Protein AF-A0A1V9G3R1-F1 (afdb_monomer_lite)

Foldseek 3Di:
DVVVVVVVVVVVVVVVVVVCVVVVVVVVVVVVVVVVVVVVVVVVVVPDDDPPPPPDDDDPPPPPDDDDDDPDPPVVVVPCPDVVCVVVVVVVVVVVVVLVVVLVVLVVVLVVLVVVLVVLVCCLVVVVVVLVVVLVVLVVLLVVLVVVLVVLVVVLVVVVVVCCVPPNDDDDDPVSVVSVVVSVVSVVVSVVSVVVSVVSVVVSVVSVVVSVVSVVVSVVSVVVSVVSVVVVVVVVVVVVVVVVVVVVVVVVVVVVVVVVVVVVVVVVVVVVVVVVVVVVVVVPDDDYDDDDVQVVVVVVVVVVVVVVVVVVVVVVVVVVVVVVVVVVVVVVVVVVVVVVVVVVVVVVVVVVVVVVVVVVVVVVVVVVVVVVVVVVVVVVVVVVVVVVVVVVVVVVVVVVVVVVVVVVVVVVVVVVVVVVVVVVVVVVVVVVVVVVVVVVVVVVVVVVVVVVVVVVVVVVVVVVVVVVVVVVVVVVVVVVVVDVVVDDDDDDDYDDDDDDDDDDDDDDDDDDDDDDDDDDDDDD

Sequence (524 aa):
MLGFLLVSMYELKQFLQIVLWIAIPGTVIAFMVTTFFHYKRKKKNAEGGEPAYMEGGGFHTVVATEPNGNTQVPDWLASGTNPDNQPLIKKYEQEVRRYRENYATLEQDFRELEGKYSDLLNKAYSTEKQNDDANARIQLEINGYKLKVTQLQQALDTAQANAKLVHGEQEVPEALKQSQLQVQTLQDSVLQLQEKLRMLQEQKEKNAAEVTRLENLVKNMEYSAKSAHSESEELQRYYAKQVDELGVQYKSEKSDLAMQIQQFQKTVQQLKDENAVLQQKIQTSGEARHGNYEQQIKELQLVLSKAEDEKLALKNKITDQQYLQDVLQEKKLQIEFLQNQLEQRIKTFREVEKEAADKTVQVQVTQTQKENFEREMHALREELQQQREEVAAWQQAVERSREEIRQHQESLRSKTGHIENLERNLHEVQQQQAVLQLVLDDKQNMITSLQESLNREQQKTKDLEGKLITNNQLLSKIYGDLSKSLSNPPAAQQQNGTKLNGSGTNGSNGHVVNGNGFNLAERH

Radius of gyration: 70.29 Å; chains: 1; bounding box: 164×77×235 Å

Secondary structure (DSSP, 8-state):
--HHHHHHHHHHHHHHHHHHHHHHHHHHHHHHHHHHHHHHHHHHHHH--------SS-----------S-----HHHH----GGGHHHHHHHHHHHHHHHHHHHHHHHHHHHHHHHHHHHHHHHHHHHHHHHHHHHHHHHHHHHHHHHHHHHHHHHHHHHHHHHHHH-TT---HHHHHHHHHHHHHHHHHHHHHHHHHHHHHHHHHHHHHHHHHHHHHHHHHHHHHHHHHHHHHHHHHHHHHHHHHHHHHHHHHHHHHHHHHHHHHHHHHHHHHHHHHHHHHTTS------SSHHHHHHHHHHHHHHHHHHHHHHHHHHHHHHHHHHHHHHHHHHHHHHHHHHHHHHHHHHHHHHHHHHHHHHHHHHHHHHHHHHHHHHHHHHHHHHHHHHHHHHHHHHHHHHHHHHHHHHHHHHHHHHHHHHHHHHHHHHHHHHHHHHHHHHHHHHHHHHHHHHHHHHHHHHHHHHHHHHHHHHHHHHHHHHHHH--------------------------------------

pLDDT: mean 78.85, std 20.09, range [27.69, 98.06]

Organism: NCBI:txid1703345

Structure (mmCIF, N/CA/C/O backbone):
data_AF-A0A1V9G3R1-F1
#
_entry.id   AF-A0A1V9G3R1-F1
#
loop_
_atom_site.group_PDB
_atom_site.id
_atom_site.type_symbol
_atom_site.label_atom_id
_atom_site.label_alt_id
_atom_site.label_comp_id
_atom_site.label_asym_id
_atom_site.label_entity_id
_atom_site.label_seq_id
_atom_site.pdbx_PDB_ins_code
_atom_site.Cartn_x
_atom_site.Cartn_y
_atom_site.Cartn_z
_atom_site.occupancy
_atom_site.B_iso_or_equiv
_atom_site.auth_seq_id
_atom_site.auth_comp_id
_atom_site.auth_asym_id
_atom_site.auth_atom_id
_atom_site.pdbx_PDB_model_num
ATOM 1 N N . MET A 1 1 ? -60.966 38.726 -5.910 1.00 47.88 1 MET A N 1
ATOM 2 C CA . MET A 1 1 ? -60.222 37.803 -5.022 1.00 47.88 1 MET A CA 1
ATOM 3 C C . MET A 1 1 ? -58.700 37.770 -5.254 1.00 47.88 1 MET A C 1
ATOM 5 O O . MET A 1 1 ? -58.034 36.979 -4.610 1.00 47.88 1 MET A O 1
ATOM 9 N N . LEU A 1 2 ? -58.109 38.654 -6.076 1.00 47.91 2 LEU A N 1
ATOM 10 C CA . LEU A 1 2 ? -56.641 38.762 -6.229 1.00 47.91 2 LEU A CA 1
ATOM 11 C C . LEU A 1 2 ? -55.987 39.819 -5.311 1.00 47.91 2 LEU A C 1
ATOM 13 O O . LEU A 1 2 ? -54.781 39.787 -5.105 1.00 47.91 2 LEU A O 1
ATOM 17 N N . GLY A 1 3 ? -56.771 40.724 -4.710 1.00 51.00 3 GLY A N 1
ATOM 18 C CA . GLY A 1 3 ? -56.252 41.779 -3.825 1.00 51.00 3 GLY A CA 1
ATOM 19 C C . GLY A 1 3 ? -55.783 41.295 -2.446 1.00 51.00 3 GLY A C 1
ATOM 20 O O . GLY A 1 3 ? -54.877 41.889 -1.877 1.00 51.00 3 GLY A O 1
ATOM 21 N N . PHE A 1 4 ? -56.331 40.186 -1.934 1.00 53.09 4 PHE A N 1
ATOM 22 C CA . PHE A 1 4 ? -55.937 39.637 -0.626 1.00 53.09 4 PHE A CA 1
ATOM 23 C C . PHE A 1 4 ? -54.581 38.906 -0.652 1.00 53.09 4 PHE A C 1
ATOM 25 O O . PHE A 1 4 ? -53.910 38.839 0.373 1.00 53.09 4 PHE A O 1
ATOM 32 N N . LEU A 1 5 ? -54.129 38.421 -1.815 1.00 54.88 5 LEU A N 1
ATOM 33 C CA . LEU A 1 5 ? -52.814 37.774 -1.951 1.00 54.88 5 LEU A CA 1
ATOM 34 C C . LEU A 1 5 ? -51.658 38.784 -2.048 1.00 54.88 5 LEU A C 1
ATOM 36 O O . LEU A 1 5 ? -50.551 38.501 -1.598 1.00 54.88 5 LEU A O 1
ATOM 40 N N . LEU A 1 6 ? -51.908 39.981 -2.588 1.00 55.97 6 LEU A N 1
ATOM 41 C CA . LEU A 1 6 ? -50.883 41.023 -2.727 1.00 55.97 6 LEU A CA 1
ATOM 42 C C . LEU A 1 6 ? -50.527 41.691 -1.392 1.00 55.97 6 LEU A C 1
ATOM 44 O O . LEU A 1 6 ? -49.359 42.002 -1.166 1.00 55.97 6 LEU A O 1
ATOM 48 N N . VAL A 1 7 ? -51.499 41.850 -0.487 1.00 57.12 7 VAL A N 1
ATOM 49 C CA . VAL A 1 7 ? -51.252 42.386 0.864 1.00 57.12 7 VAL A CA 1
ATOM 50 C C . VAL A 1 7 ? -50.423 41.400 1.700 1.00 57.12 7 VAL A C 1
ATOM 52 O O . VAL A 1 7 ? -49.467 41.807 2.355 1.00 57.12 7 VAL A O 1
ATOM 55 N N . SER A 1 8 ? -50.677 40.093 1.562 1.00 71.44 8 SER A N 1
ATOM 56 C CA . SER A 1 8 ? -49.909 39.041 2.246 1.00 71.44 8 SER A CA 1
ATOM 57 C C . SER A 1 8 ? -48.430 38.998 1.831 1.00 71.44 8 SER A C 1
ATOM 59 O O . SER A 1 8 ? -47.562 38.817 2.682 1.00 71.44 8 SER A O 1
ATOM 61 N N . MET A 1 9 ? -48.109 39.214 0.551 1.00 76.06 9 MET A N 1
ATOM 62 C CA . MET A 1 9 ? -46.714 39.201 0.083 1.00 76.06 9 MET A CA 1
ATOM 63 C C . MET A 1 9 ? -45.897 40.396 0.595 1.00 76.06 9 MET A C 1
ATOM 65 O O . MET A 1 9 ? -44.698 40.262 0.852 1.00 76.06 9 MET A O 1
ATOM 69 N N . TYR A 1 10 ? -46.529 41.562 0.758 1.00 84.00 10 TYR A N 1
ATOM 70 C CA . TYR A 1 10 ? -45.858 42.742 1.302 1.00 84.00 10 TYR A CA 1
ATOM 71 C C . TYR A 1 10 ? -45.561 42.580 2.799 1.00 84.00 10 TYR A C 1
ATOM 73 O O . TYR A 1 10 ? -44.436 42.837 3.234 1.00 84.00 10 TYR A O 1
ATOM 81 N N . GLU A 1 11 ? -46.526 42.071 3.568 1.00 85.81 11 GLU A N 1
ATOM 82 C CA . GLU A 1 11 ? -46.345 41.767 4.993 1.00 85.81 11 GLU A CA 1
ATOM 83 C C . GLU A 1 11 ? -45.316 40.649 5.216 1.00 85.81 11 GLU A C 1
ATOM 85 O O . GLU A 1 11 ? -44.459 40.767 6.092 1.00 85.81 11 GLU A O 1
ATOM 90 N N . LEU A 1 12 ? -45.307 39.616 4.365 1.00 86.12 12 LEU A N 1
ATOM 91 C CA . LEU A 1 12 ? -44.300 38.553 4.403 1.00 86.12 12 LEU A CA 1
ATOM 92 C C . LEU A 1 12 ? -42.888 39.104 4.161 1.00 86.12 12 LEU A C 1
ATOM 94 O O . LEU A 1 12 ? -41.944 38.718 4.851 1.00 86.12 12 LEU A O 1
ATOM 98 N N . LYS A 1 13 ? -42.729 40.033 3.209 1.00 90.12 13 LYS A N 1
ATOM 99 C CA . LYS A 1 13 ? -41.434 40.665 2.927 1.00 90.12 13 LYS A CA 1
ATOM 100 C C . LYS A 1 13 ? -40.952 41.513 4.106 1.00 90.12 13 LYS A C 1
ATOM 102 O O . LYS A 1 13 ? -39.772 41.443 4.445 1.00 90.12 13 LYS A O 1
ATOM 107 N N . GLN A 1 14 ? -41.842 42.276 4.745 1.00 89.31 14 GLN A N 1
ATOM 108 C CA . GLN A 1 14 ? -41.493 43.043 5.945 1.00 89.31 14 GLN A CA 1
ATOM 109 C C . GLN A 1 14 ? -41.129 42.133 7.121 1.00 89.31 14 GLN A C 1
ATOM 111 O O . GLN A 1 14 ? -40.126 42.375 7.789 1.00 89.31 14 GLN A O 1
ATOM 116 N N . PHE A 1 15 ? -41.878 41.050 7.333 1.00 89.75 15 PHE A N 1
ATOM 117 C CA . PHE A 1 15 ? -41.562 40.055 8.354 1.00 89.75 15 PHE A CA 1
ATOM 118 C C . PHE A 1 15 ? -40.189 39.419 8.113 1.00 89.75 15 PHE A C 1
ATOM 120 O O . PHE A 1 15 ? -39.354 39.396 9.015 1.00 89.75 15 PHE A O 1
ATOM 127 N N . LEU A 1 16 ? -39.910 38.981 6.880 1.00 91.25 16 LEU A N 1
ATOM 128 C CA . LEU A 1 16 ? -38.620 38.394 6.524 1.00 91.25 16 LEU A CA 1
ATOM 129 C C . LEU A 1 16 ? -37.474 39.394 6.720 1.00 91.25 16 LEU A C 1
ATOM 131 O O . LEU A 1 16 ? -36.408 39.020 7.200 1.00 91.25 16 LEU A O 1
ATOM 135 N N . GLN A 1 17 ? -37.697 40.671 6.400 1.00 92.44 17 GLN A N 1
ATOM 136 C CA . GLN A 1 17 ? -36.709 41.727 6.601 1.00 92.44 17 GLN A CA 1
ATOM 137 C C . GLN A 1 17 ? -36.414 41.950 8.091 1.00 92.44 17 GLN A C 1
ATOM 139 O O . GLN A 1 17 ? -35.247 42.042 8.460 1.00 92.44 17 GLN A O 1
ATOM 144 N N . ILE A 1 18 ? -37.433 41.969 8.954 1.00 92.25 18 ILE A N 1
ATOM 145 C CA . ILE A 1 18 ? -37.252 42.101 10.409 1.00 92.25 18 ILE A CA 1
ATOM 146 C C . ILE A 1 18 ? -36.526 40.876 10.980 1.00 92.25 18 ILE A C 1
ATOM 148 O O . ILE A 1 18 ? -35.569 41.026 11.739 1.00 92.25 18 ILE A O 1
ATOM 152 N N . VAL A 1 19 ? -36.924 39.666 10.574 1.00 93.25 19 VAL A N 1
ATOM 153 C CA . VAL A 1 19 ? -36.273 38.421 11.008 1.00 93.25 19 VAL A CA 1
ATOM 154 C C . VAL A 1 19 ? -34.806 38.399 10.582 1.00 93.25 19 VAL A C 1
ATOM 156 O O . VAL A 1 19 ? -33.940 38.085 11.395 1.00 93.25 19 VAL A O 1
ATOM 159 N N . LEU A 1 20 ? -34.503 38.794 9.344 1.00 93.19 20 LEU A N 1
ATOM 160 C CA . LEU A 1 20 ? -33.135 38.846 8.831 1.00 93.19 20 LEU A CA 1
ATOM 161 C C . LEU A 1 20 ? -32.277 39.875 9.590 1.00 93.19 20 LEU A C 1
ATOM 163 O O . LEU A 1 20 ? -31.123 39.594 9.913 1.00 93.19 20 LEU A O 1
ATOM 167 N N . TRP A 1 21 ? -32.848 41.036 9.928 1.00 95.12 21 TRP A N 1
ATOM 168 C CA . TRP A 1 21 ? -32.168 42.081 10.703 1.00 95.12 21 TRP A CA 1
ATOM 169 C C . TRP A 1 21 ? -31.830 41.658 12.136 1.00 95.12 21 TRP A C 1
ATOM 171 O O . TRP A 1 21 ? -30.853 42.156 12.687 1.00 95.12 21 TRP A O 1
ATOM 181 N N . ILE A 1 22 ? -32.591 40.738 12.732 1.00 92.94 22 ILE A N 1
ATOM 182 C CA . ILE A 1 22 ? -32.302 40.187 14.067 1.00 92.94 22 ILE A CA 1
ATOM 183 C C . ILE A 1 22 ? -31.361 38.978 13.968 1.00 92.94 22 ILE A C 1
ATOM 185 O O . ILE A 1 22 ? -30.460 38.816 14.794 1.00 92.94 22 ILE A O 1
ATOM 189 N N . ALA A 1 23 ? -31.531 38.146 12.938 1.00 91.94 23 ALA A N 1
ATOM 190 C CA . ALA A 1 23 ? -30.744 36.934 12.752 1.00 91.94 23 ALA A CA 1
ATOM 191 C C . ALA A 1 23 ? -29.265 37.237 12.477 1.00 91.94 23 ALA A C 1
ATOM 193 O O . ALA A 1 23 ? -28.403 36.615 13.093 1.00 91.94 23 ALA A O 1
ATOM 194 N N . ILE A 1 24 ? -28.959 38.213 11.613 1.00 93.06 24 ILE A N 1
ATOM 195 C CA . ILE A 1 24 ? -27.573 38.521 11.221 1.00 93.06 24 ILE A CA 1
ATOM 196 C C . ILE A 1 24 ? -26.706 38.947 12.428 1.00 93.06 24 ILE A C 1
ATOM 198 O O . ILE A 1 24 ? -25.649 38.343 12.637 1.00 93.06 24 ILE A O 1
ATOM 202 N N . PRO A 1 25 ? -27.116 39.911 13.280 1.00 95.00 25 PRO A N 1
ATOM 203 C CA . PRO A 1 25 ? -26.373 40.238 14.497 1.00 95.00 25 PRO A CA 1
ATOM 204 C C . PRO A 1 25 ? -26.257 39.047 15.452 1.00 95.00 25 PRO A C 1
ATOM 206 O O . PRO A 1 25 ? -25.189 38.820 16.017 1.00 95.00 25 PRO A O 1
ATOM 209 N N . GLY A 1 26 ? -27.323 38.250 15.589 1.00 94.12 26 GLY A N 1
ATOM 210 C CA . GLY A 1 26 ? -27.324 37.049 16.425 1.00 94.12 26 GLY A CA 1
ATOM 211 C C . GLY A 1 26 ? -26.273 36.026 15.991 1.00 94.12 26 GLY A C 1
ATOM 212 O O . GLY A 1 26 ? -25.507 35.539 16.824 1.00 94.12 26 GLY A O 1
ATOM 213 N N . THR A 1 27 ? -26.161 35.753 14.687 1.00 93.12 27 THR A N 1
ATOM 214 C CA . THR A 1 27 ? -25.152 34.822 14.161 1.00 93.12 27 THR A CA 1
ATOM 215 C C . THR A 1 27 ? -23.732 35.356 14.307 1.00 93.12 27 THR A C 1
ATOM 217 O O . THR A 1 27 ? -22.825 34.584 14.612 1.00 93.12 27 THR A O 1
ATOM 220 N N . VAL A 1 28 ? -23.527 36.669 14.148 1.00 95.19 28 VAL A N 1
ATOM 221 C CA . VAL A 1 28 ? -22.206 37.296 14.325 1.00 95.19 28 VAL A CA 1
ATOM 222 C C . VAL A 1 28 ? -21.760 37.224 15.787 1.00 95.19 28 VAL A C 1
ATOM 224 O O . VAL A 1 28 ? -20.619 36.852 16.058 1.00 95.19 28 VAL A O 1
ATOM 227 N N . ILE A 1 29 ? -22.659 37.508 16.736 1.00 95.19 29 ILE A N 1
ATOM 228 C CA . ILE A 1 29 ? -22.366 37.394 18.171 1.00 95.19 29 ILE A CA 1
ATOM 229 C C . ILE A 1 29 ? -22.072 35.937 18.539 1.00 95.19 29 ILE A C 1
ATOM 231 O O . ILE A 1 29 ? -21.083 35.678 19.222 1.00 95.19 29 ILE A O 1
ATOM 235 N N . ALA A 1 30 ? -22.869 34.983 18.047 1.00 93.81 30 ALA A N 1
ATOM 236 C CA . ALA A 1 30 ? -2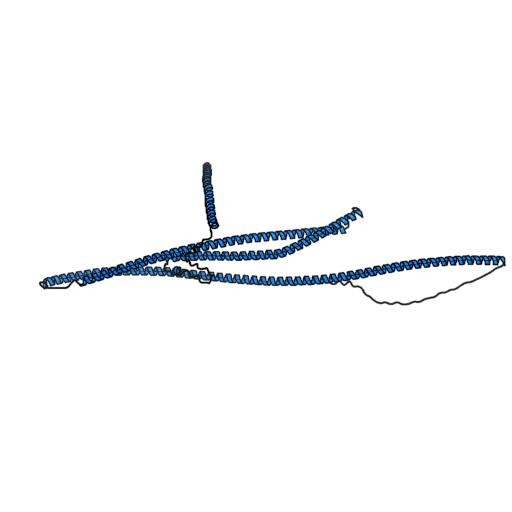2.628 33.561 18.277 1.00 93.81 30 ALA A CA 1
ATOM 237 C C . ALA A 1 30 ? -21.236 33.142 17.780 1.00 93.81 30 ALA A C 1
ATOM 239 O O . ALA A 1 30 ? -20.480 32.549 18.548 1.00 93.81 30 ALA A O 1
ATOM 240 N N . PHE A 1 31 ? -20.860 33.542 16.557 1.00 95.94 31 PHE A N 1
ATOM 241 C CA . PHE A 1 31 ? -19.532 33.279 15.996 1.00 95.94 31 PHE A CA 1
ATOM 242 C C . PHE A 1 31 ? -18.406 33.912 16.819 1.00 95.94 31 PHE A C 1
ATOM 244 O O . PHE A 1 31 ? -17.382 33.264 17.052 1.00 95.94 31 PHE A O 1
ATOM 251 N N . MET A 1 32 ? -18.573 35.155 17.284 1.00 94.25 32 MET A N 1
ATOM 252 C CA . MET A 1 32 ? -17.580 35.808 18.143 1.00 94.25 32 MET A CA 1
ATOM 253 C C . MET A 1 32 ? -17.422 35.084 19.480 1.00 94.25 32 MET A C 1
ATOM 255 O O . MET A 1 32 ? -16.294 34.870 19.919 1.00 94.25 32 MET A O 1
ATOM 259 N N . VAL A 1 33 ? -18.520 34.650 20.106 1.00 94.69 33 VAL A N 1
ATOM 260 C CA . VAL A 1 33 ? -18.486 33.907 21.374 1.00 94.69 33 VAL A CA 1
ATOM 261 C C . VAL A 1 33 ? -17.808 32.549 21.190 1.00 94.69 33 VAL A C 1
ATOM 263 O O . VAL A 1 33 ? -16.902 32.223 21.958 1.00 94.69 33 VAL A O 1
ATOM 266 N N . THR A 1 34 ? -18.159 31.777 20.156 1.00 92.94 34 THR A N 1
ATOM 267 C CA . THR A 1 34 ? -17.499 30.488 19.880 1.00 92.94 34 THR A CA 1
ATOM 268 C C . THR A 1 34 ? -16.021 30.660 19.550 1.00 92.94 34 THR A C 1
ATOM 270 O O . THR A 1 34 ? -15.193 29.912 20.069 1.00 92.94 34 THR A O 1
ATOM 273 N N . THR A 1 35 ? -15.660 31.678 18.763 1.00 92.50 35 THR A N 1
ATOM 274 C CA . THR A 1 35 ? -14.255 31.968 18.428 1.00 92.50 35 THR A CA 1
ATOM 275 C C . THR A 1 35 ? -13.473 32.390 19.671 1.00 92.50 35 THR A C 1
ATOM 277 O O . THR A 1 35 ? -12.357 31.922 19.890 1.00 92.50 35 THR A O 1
ATOM 280 N N . PHE A 1 36 ? -14.072 33.205 20.543 1.00 94.31 36 PHE A N 1
ATOM 281 C CA . PHE A 1 36 ? -13.471 33.617 21.808 1.00 94.31 36 PHE A CA 1
ATOM 282 C C . PHE A 1 36 ? -13.270 32.436 22.768 1.00 94.31 36 PHE A C 1
ATOM 284 O O . PHE A 1 36 ? -12.190 32.293 23.345 1.00 94.31 36 PHE A O 1
ATOM 291 N N . PHE A 1 37 ? -14.260 31.548 22.915 1.00 91.06 37 PHE A N 1
ATOM 292 C CA . PHE A 1 37 ? -14.116 30.335 23.726 1.00 91.06 37 PHE A CA 1
ATOM 293 C C . PHE A 1 37 ? -13.047 29.399 23.166 1.00 91.06 37 PHE A C 1
ATOM 295 O O . PHE A 1 37 ? -12.238 28.871 23.933 1.00 91.06 37 PHE A O 1
ATOM 302 N N . HIS A 1 38 ? -12.989 29.235 21.844 1.00 90.50 38 HIS A N 1
ATOM 303 C CA . HIS A 1 38 ? -11.984 28.389 21.216 1.00 90.50 38 HIS A CA 1
ATOM 304 C C . HIS A 1 38 ? -10.574 28.971 21.374 1.00 90.50 38 HIS A C 1
ATOM 306 O O . HIS A 1 38 ? -9.642 28.231 21.700 1.00 90.50 38 HIS A O 1
ATOM 312 N N . TYR A 1 39 ? -10.427 30.292 21.242 1.00 90.44 39 TYR A N 1
ATOM 313 C CA . TYR A 1 39 ? -9.171 30.999 21.481 1.00 90.44 39 TYR A CA 1
ATOM 314 C C . TYR A 1 39 ? -8.739 30.912 22.950 1.00 90.44 39 TYR A C 1
ATOM 316 O O . TYR A 1 39 ? -7.584 30.610 23.234 1.00 90.44 39 TYR A O 1
ATOM 324 N N . LYS A 1 40 ? -9.664 31.079 23.904 1.00 88.00 40 LYS A N 1
ATOM 325 C CA . LYS A 1 40 ? -9.380 30.945 25.342 1.00 88.00 40 LYS A CA 1
ATOM 326 C C . LYS A 1 40 ? -8.993 29.511 25.722 1.00 88.00 40 LYS A C 1
ATOM 328 O O . LYS A 1 40 ? -8.085 29.331 26.531 1.00 88.00 40 LYS A O 1
ATOM 333 N N . ARG A 1 41 ? -9.638 28.497 25.129 1.00 81.19 41 ARG A N 1
ATOM 334 C CA . ARG A 1 41 ? -9.283 27.077 25.315 1.00 81.19 41 ARG A CA 1
ATOM 335 C C . ARG A 1 41 ? -7.902 26.777 24.730 1.00 81.19 41 ARG A C 1
ATOM 337 O O . ARG A 1 41 ? -7.081 26.168 25.402 1.00 81.19 41 ARG A O 1
ATOM 344 N N . LYS A 1 42 ? -7.605 27.291 23.531 1.00 81.38 42 LYS A N 1
ATOM 345 C CA . LYS A 1 42 ? -6.293 27.128 22.888 1.00 81.38 42 LYS A CA 1
ATOM 346 C C . LYS A 1 42 ? -5.178 27.844 23.657 1.00 81.38 42 LYS A C 1
ATOM 348 O O . LYS A 1 42 ? -4.109 27.274 23.823 1.00 81.38 42 LYS A O 1
ATOM 353 N N . LYS A 1 43 ? -5.437 29.045 24.184 1.00 78.12 43 LYS A N 1
ATOM 354 C CA . LYS A 1 43 ? -4.471 29.806 24.990 1.00 78.12 43 LYS A CA 1
ATOM 355 C C . LYS A 1 43 ? -4.161 29.115 26.323 1.00 78.12 43 LYS A C 1
ATOM 357 O O . LYS A 1 43 ? -2.998 29.025 26.684 1.00 78.12 43 LYS A O 1
ATOM 362 N N . LYS A 1 44 ? -5.159 28.533 27.002 1.00 72.75 44 LYS A N 1
ATOM 363 C CA . LYS A 1 44 ? -4.922 27.703 28.201 1.00 72.75 44 LYS A CA 1
ATOM 364 C C . LYS A 1 44 ? -4.051 26.475 27.920 1.00 72.75 44 LYS A C 1
ATOM 366 O O . LYS A 1 44 ? -3.249 26.114 28.768 1.00 72.75 44 LYS A O 1
ATOM 371 N N . ASN A 1 45 ? -4.178 25.879 26.737 1.00 65.25 45 ASN A N 1
ATOM 372 C CA . ASN A 1 45 ? -3.366 24.724 26.348 1.00 65.25 45 ASN A CA 1
ATOM 373 C C . ASN A 1 45 ? -1.964 25.116 25.849 1.00 65.25 45 ASN A C 1
ATOM 375 O O . ASN A 1 45 ? -1.068 24.285 25.869 1.00 65.25 45 ASN A O 1
ATOM 379 N N . ALA A 1 46 ? -1.772 26.359 25.394 1.00 67.19 46 ALA A N 1
ATOM 380 C CA . ALA A 1 46 ? -0.479 26.865 24.928 1.00 67.19 46 ALA A CA 1
ATOM 381 C C . ALA A 1 46 ? 0.350 27.543 26.036 1.00 67.19 46 ALA A C 1
ATOM 383 O O . ALA A 1 46 ? 1.566 27.628 25.908 1.00 67.19 46 ALA A O 1
ATOM 384 N N . GLU A 1 47 ? -0.289 28.027 27.108 1.00 56.34 47 GLU A N 1
ATOM 385 C CA . GLU A 1 47 ? 0.373 28.720 28.230 1.00 56.34 47 GLU A CA 1
ATOM 386 C C . GLU A 1 47 ? 0.433 27.898 29.537 1.00 56.34 47 GLU A C 1
ATOM 388 O O . GLU A 1 47 ? 0.968 28.383 30.530 1.00 56.34 47 GLU A O 1
ATOM 393 N N . GLY A 1 48 ? -0.062 26.654 29.561 1.00 48.19 48 GLY A N 1
ATOM 394 C CA . GLY A 1 48 ? 0.348 25.670 30.572 1.00 48.19 48 GLY A CA 1
ATOM 395 C C . GLY A 1 48 ? 1.654 25.024 30.097 1.00 48.19 48 GLY A C 1
ATOM 396 O O . GLY A 1 48 ? 1.614 24.154 29.240 1.00 48.19 48 GLY A O 1
ATOM 397 N N . GLY A 1 49 ? 2.846 25.461 30.503 1.00 45.31 49 GLY A N 1
ATOM 398 C CA . GLY A 1 49 ? 3.203 25.689 31.897 1.00 45.31 49 GLY A CA 1
ATOM 399 C C . GLY A 1 49 ? 3.257 24.316 32.548 1.00 45.31 49 GLY A C 1
ATOM 400 O O . GLY A 1 49 ? 2.213 23.807 32.950 1.00 45.31 49 GLY A O 1
ATOM 401 N N . GLU A 1 50 ? 4.444 23.698 32.545 1.00 40.97 50 GLU A N 1
ATOM 402 C CA . GLU A 1 50 ? 4.700 22.435 33.237 1.00 40.97 50 GLU A CA 1
ATOM 403 C C . GLU A 1 50 ? 4.000 22.459 34.600 1.00 40.97 50 GLU A C 1
ATOM 405 O O . GLU A 1 50 ? 4.154 23.441 35.338 1.00 40.97 50 GLU A O 1
ATOM 410 N N . PRO A 1 51 ? 3.210 21.432 34.958 1.00 49.06 51 PRO A N 1
ATOM 411 C CA . PRO A 1 51 ? 2.747 21.318 36.322 1.00 49.06 51 PRO A CA 1
ATOM 412 C C . PRO A 1 51 ? 3.996 21.186 37.189 1.00 49.06 51 PRO A C 1
ATOM 414 O O . PRO A 1 51 ? 4.661 20.152 37.184 1.00 49.06 51 PRO A O 1
ATOM 417 N N . ALA A 1 52 ? 4.328 22.267 37.897 1.00 43.97 52 ALA A N 1
ATOM 418 C CA . ALA A 1 52 ? 5.267 22.239 38.995 1.00 43.97 52 ALA A CA 1
ATOM 419 C C . ALA A 1 52 ? 4.833 21.086 39.899 1.00 43.97 52 ALA A C 1
ATOM 421 O O . ALA A 1 52 ? 3.756 21.119 40.503 1.00 43.97 52 ALA A O 1
ATOM 422 N N . TYR A 1 53 ? 5.652 20.039 39.895 1.00 39.56 53 TYR A N 1
ATOM 423 C CA . TYR A 1 53 ? 5.551 18.913 40.792 1.00 39.56 53 TYR A CA 1
ATOM 424 C C . TYR A 1 53 ? 5.443 19.479 42.207 1.00 39.56 53 TYR A C 1
ATOM 426 O O . TYR A 1 53 ? 6.400 20.025 42.751 1.00 39.56 53 TYR A O 1
ATOM 434 N N . MET A 1 54 ? 4.256 19.372 42.801 1.00 38.97 54 MET A N 1
ATOM 435 C CA . MET A 1 54 ? 4.108 19.411 44.249 1.00 38.97 54 MET A CA 1
ATOM 436 C C . MET A 1 54 ? 4.740 18.122 44.777 1.00 38.97 54 MET A C 1
ATOM 438 O O . MET A 1 54 ? 4.077 17.118 45.034 1.00 38.97 54 MET A O 1
ATOM 442 N N . GLU A 1 55 ? 6.064 18.157 44.866 1.00 41.38 55 GLU A N 1
ATOM 443 C CA . GLU A 1 55 ? 6.908 17.268 45.646 1.00 41.38 55 GLU A CA 1
ATOM 444 C C . GLU A 1 55 ? 6.552 17.487 47.123 1.00 41.38 55 GLU A C 1
ATOM 446 O O . GLU A 1 55 ? 7.103 18.348 47.802 1.00 41.38 55 GLU A O 1
ATOM 451 N N . GLY A 1 56 ? 5.514 16.803 47.608 1.00 42.25 56 GLY A N 1
ATOM 452 C CA . GLY A 1 56 ? 5.059 17.029 48.982 1.00 42.25 56 GLY A CA 1
ATOM 453 C C . GLY A 1 56 ? 3.710 16.434 49.356 1.00 42.25 56 GLY A C 1
ATOM 454 O O . GLY A 1 56 ? 3.004 16.993 50.187 1.00 42.25 56 GLY A O 1
ATOM 455 N N . GLY A 1 57 ? 3.322 15.316 48.757 1.00 38.94 57 GLY A N 1
ATOM 456 C CA . GLY A 1 57 ? 2.146 14.569 49.182 1.00 38.94 57 GLY A CA 1
ATOM 457 C C . GLY A 1 57 ? 2.181 13.214 48.514 1.00 38.94 57 GLY A C 1
ATOM 458 O O . GLY A 1 57 ? 2.027 13.143 47.301 1.00 38.94 57 GLY A O 1
ATOM 459 N N . GLY A 1 58 ? 2.459 12.167 49.292 1.00 38.41 58 GLY A N 1
ATOM 460 C CA . GLY A 1 58 ? 2.567 10.790 48.821 1.00 38.41 58 GLY A CA 1
ATOM 461 C C . GLY A 1 58 ? 1.311 10.360 48.074 1.00 38.41 58 GLY A C 1
ATOM 462 O O . GLY A 1 58 ? 0.345 9.895 48.672 1.00 38.41 58 GLY A O 1
ATOM 463 N N . PHE A 1 59 ? 1.335 10.537 46.761 1.00 34.25 59 PHE A N 1
ATOM 464 C CA . PHE A 1 59 ? 0.353 10.014 45.841 1.00 34.25 59 PHE A CA 1
ATOM 465 C C . PHE A 1 59 ? 0.976 8.761 45.245 1.00 34.25 59 PHE A C 1
ATOM 467 O O . PHE A 1 59 ? 2.014 8.828 44.588 1.00 34.25 59 PHE A O 1
ATOM 474 N N . HIS A 1 60 ? 0.372 7.610 45.535 1.00 37.50 60 HIS A N 1
ATOM 475 C CA . HIS A 1 60 ? 0.686 6.357 44.870 1.00 37.50 60 HIS A CA 1
ATOM 476 C C . HIS A 1 60 ? 0.392 6.527 43.377 1.00 37.50 60 HIS A C 1
ATOM 478 O O . HIS A 1 60 ? -0.725 6.310 42.913 1.00 37.50 60 HIS A O 1
ATOM 484 N N . THR A 1 61 ? 1.402 6.933 42.617 1.00 37.06 61 THR A N 1
ATOM 485 C CA . THR A 1 61 ? 1.464 6.688 41.186 1.00 37.06 61 THR A CA 1
ATOM 486 C C . THR A 1 61 ? 1.468 5.180 41.014 1.00 37.06 61 THR A C 1
ATOM 488 O O . THR A 1 61 ? 2.485 4.504 41.169 1.00 37.06 61 THR A O 1
ATOM 491 N N . VAL A 1 62 ? 0.287 4.634 40.732 1.00 39.25 62 VAL A N 1
ATOM 492 C CA . VAL A 1 62 ? 0.169 3.331 40.092 1.00 39.25 62 VAL A CA 1
ATOM 493 C C . VAL A 1 62 ? 0.807 3.521 38.725 1.00 39.25 62 VAL A C 1
ATOM 495 O O . VAL A 1 62 ? 0.187 4.014 37.786 1.00 39.25 62 VAL A O 1
ATOM 498 N N . VAL A 1 63 ? 2.108 3.247 38.672 1.00 36.91 63 VAL A N 1
ATOM 499 C CA . VAL A 1 63 ? 2.854 3.064 37.438 1.00 36.91 63 VAL A CA 1
ATOM 500 C C . VAL A 1 63 ? 2.024 2.098 36.609 1.00 36.91 63 VAL A C 1
ATOM 502 O O . VAL A 1 63 ? 1.758 0.977 37.041 1.00 36.91 63 VAL A O 1
ATOM 505 N N . ALA A 1 64 ? 1.560 2.571 35.455 1.00 39.28 64 ALA A N 1
ATOM 506 C CA . ALA A 1 64 ? 1.002 1.734 34.414 1.00 39.28 64 ALA A CA 1
ATOM 507 C C . ALA A 1 64 ? 2.144 0.868 33.871 1.00 39.28 64 ALA A C 1
ATOM 509 O O . ALA A 1 64 ? 2.755 1.167 32.850 1.00 39.28 64 ALA A O 1
ATOM 510 N N . THR A 1 65 ? 2.499 -0.165 34.629 1.00 36.16 65 THR A N 1
ATOM 511 C CA . THR A 1 65 ? 3.233 -1.308 34.118 1.00 36.16 65 THR A CA 1
ATOM 512 C C . THR A 1 65 ? 2.342 -2.004 33.098 1.00 36.16 65 THR A C 1
ATOM 514 O O . THR A 1 65 ? 1.135 -2.148 33.286 1.00 36.16 65 THR A O 1
ATOM 517 N N . GLU A 1 66 ? 2.980 -2.371 31.997 1.00 37.62 66 GLU A N 1
ATOM 518 C CA . GLU A 1 66 ? 2.463 -3.056 30.818 1.00 37.62 66 GLU A CA 1
ATOM 519 C C . GLU A 1 66 ? 1.405 -4.148 31.093 1.00 37.62 66 GLU A C 1
ATOM 521 O O . GLU A 1 66 ? 1.361 -4.738 32.178 1.00 37.62 66 GLU A O 1
ATOM 526 N N . PRO A 1 67 ? 0.537 -4.441 30.104 1.00 43.56 67 PRO A N 1
ATOM 527 C CA . PRO A 1 67 ? -0.740 -5.107 30.309 1.00 43.56 67 PRO A CA 1
ATOM 528 C C . PRO A 1 67 ? -0.547 -6.609 30.514 1.00 43.56 67 PRO A C 1
ATOM 530 O O . PRO A 1 67 ? -0.751 -7.411 29.608 1.00 43.56 67 PRO A O 1
ATOM 533 N N . ASN A 1 68 ? -0.199 -7.011 31.732 1.00 38.12 68 ASN A N 1
ATOM 534 C CA . ASN A 1 68 ? -0.257 -8.407 32.133 1.00 38.12 68 ASN A CA 1
ATOM 535 C C . ASN A 1 68 ? -1.587 -8.684 32.851 1.00 38.12 68 ASN A C 1
ATOM 537 O O . ASN A 1 68 ? -1.694 -8.625 34.072 1.00 38.12 68 ASN A O 1
ATOM 541 N N . GLY A 1 69 ? -2.630 -8.913 32.048 1.00 42.00 69 GLY A N 1
ATOM 542 C CA . GLY A 1 69 ? -3.692 -9.903 32.281 1.00 42.00 69 GLY A CA 1
ATOM 543 C C . GLY A 1 69 ? -4.604 -9.840 33.513 1.00 42.00 69 GLY A C 1
ATOM 544 O O . GLY A 1 69 ? -5.494 -10.678 33.589 1.00 42.00 69 GLY A O 1
ATOM 545 N N . ASN A 1 70 ? -4.452 -8.912 34.460 1.00 44.81 70 ASN A N 1
ATOM 546 C CA . ASN A 1 70 ? -5.274 -8.925 35.677 1.00 44.81 70 ASN A CA 1
ATOM 547 C C . ASN A 1 70 ? -5.673 -7.515 36.134 1.00 44.81 70 ASN A C 1
ATOM 549 O O . ASN A 1 70 ? -5.258 -7.018 37.177 1.00 44.81 70 ASN A O 1
ATOM 553 N N . THR A 1 71 ? -6.519 -6.852 35.344 1.00 46.88 71 THR A N 1
ATOM 554 C CA . THR A 1 71 ? -7.266 -5.671 35.802 1.00 46.88 71 THR A CA 1
ATOM 555 C C . THR A 1 71 ? -8.420 -6.141 36.689 1.00 46.88 71 THR A C 1
ATOM 557 O O . THR A 1 71 ? -9.575 -6.195 36.273 1.00 46.88 71 THR A O 1
ATOM 560 N N . GLN A 1 72 ? -8.100 -6.533 37.925 1.00 47.09 72 GLN A N 1
ATOM 561 C CA . GLN A 1 72 ? -9.113 -6.677 38.965 1.00 47.09 72 GLN A CA 1
ATOM 562 C C . GLN A 1 72 ? -9.686 -5.290 39.252 1.00 47.09 72 GLN A C 1
ATOM 564 O O . GLN A 1 72 ? -8.998 -4.386 39.725 1.00 47.09 72 GLN A O 1
ATOM 569 N N . VAL A 1 73 ? -10.956 -5.126 38.892 1.00 51.28 73 VAL A N 1
ATOM 570 C CA . VAL A 1 73 ? -11.773 -3.965 39.238 1.00 51.28 73 VAL A CA 1
ATOM 571 C C . VAL A 1 73 ? -11.694 -3.779 40.762 1.00 51.28 73 VAL A C 1
ATOM 573 O O . VAL A 1 73 ? -11.793 -4.781 41.472 1.00 51.28 73 VAL A O 1
ATOM 576 N N . PRO A 1 74 ? -11.486 -2.556 41.286 1.00 53.28 74 PRO A N 1
ATOM 577 C CA . PRO A 1 74 ? -11.362 -2.325 42.723 1.00 53.28 74 PRO A CA 1
ATOM 578 C C . PRO A 1 74 ? -12.483 -3.006 43.519 1.00 53.28 74 PRO A C 1
ATOM 580 O O . PRO A 1 74 ? -13.658 -2.849 43.200 1.00 53.28 74 PRO A O 1
ATOM 583 N N . ASP A 1 75 ? -12.115 -3.741 44.569 1.00 49.56 75 ASP A N 1
ATOM 584 C CA . ASP A 1 75 ? -12.975 -4.693 45.298 1.00 49.56 75 ASP A CA 1
ATOM 585 C C . ASP A 1 75 ? -14.274 -4.076 45.869 1.00 49.56 75 ASP A C 1
ATOM 587 O O . ASP A 1 75 ? -15.263 -4.762 46.117 1.00 49.56 75 ASP A O 1
ATOM 591 N N . TRP A 1 76 ? -14.320 -2.752 46.025 1.00 56.81 76 TRP A N 1
ATOM 592 C CA . TRP A 1 76 ? -15.500 -2.018 46.490 1.00 56.81 76 TRP A CA 1
ATOM 593 C C . TRP A 1 76 ? -16.553 -1.766 45.384 1.00 56.81 76 TRP A C 1
ATOM 595 O O . TRP A 1 76 ? -17.715 -1.525 45.703 1.00 56.81 76 TRP A O 1
ATOM 605 N N . LEU A 1 77 ? -16.186 -1.875 44.097 1.00 52.25 77 LEU A N 1
ATOM 606 C CA . LEU A 1 77 ? -17.126 -1.976 42.964 1.00 52.25 77 LEU A CA 1
ATOM 607 C C . LEU A 1 77 ? -17.665 -3.405 42.805 1.00 52.25 77 LEU A C 1
ATOM 609 O O . LEU A 1 77 ? -18.789 -3.589 42.343 1.00 52.25 77 LEU A O 1
ATOM 613 N N . ALA A 1 78 ? -16.876 -4.413 43.194 1.00 49.84 78 ALA A N 1
ATOM 614 C CA . ALA A 1 78 ? -17.265 -5.823 43.150 1.00 49.84 78 ALA A CA 1
ATOM 615 C C . ALA A 1 78 ? -18.108 -6.251 44.364 1.00 49.84 78 ALA A C 1
ATOM 617 O O . ALA A 1 78 ? -18.871 -7.217 44.281 1.00 49.84 78 ALA A O 1
ATOM 618 N N . SER A 1 79 ? -18.028 -5.522 45.484 1.00 48.19 79 SER A N 1
ATOM 619 C CA . SER A 1 79 ? -18.907 -5.730 46.631 1.00 48.19 79 SER A CA 1
ATOM 620 C C . SER A 1 79 ? -20.329 -5.283 46.279 1.00 48.19 79 SER A C 1
ATOM 622 O O . SER A 1 79 ? -20.713 -4.135 46.494 1.00 48.19 79 SER A O 1
ATOM 624 N N . GLY A 1 80 ? -21.114 -6.198 45.706 1.00 48.41 80 GLY A N 1
ATOM 625 C CA . GLY A 1 80 ? -22.508 -6.022 45.286 1.00 48.41 80 GLY A CA 1
ATOM 626 C C . GLY A 1 80 ? -23.504 -5.794 46.430 1.00 48.41 80 GLY A C 1
ATOM 627 O O . GLY A 1 80 ? -24.585 -6.373 46.429 1.00 48.41 80 GLY A O 1
ATOM 628 N N . THR A 1 81 ? -23.153 -4.982 47.426 1.00 49.75 81 THR A N 1
ATOM 629 C CA . THR A 1 81 ? -23.977 -4.726 48.611 1.00 49.75 81 THR A CA 1
ATOM 630 C C . THR A 1 81 ? -25.033 -3.641 48.402 1.00 49.75 81 THR A C 1
ATOM 632 O O . THR A 1 81 ? -25.935 -3.555 49.226 1.00 49.75 81 THR A O 1
ATOM 635 N N . ASN A 1 82 ? -24.978 -2.860 47.312 1.00 55.62 82 ASN A N 1
ATOM 636 C CA . ASN A 1 82 ? -26.015 -1.880 46.962 1.00 55.62 82 ASN A CA 1
ATOM 637 C C . ASN A 1 82 ? -26.625 -2.170 45.573 1.00 55.62 82 ASN A C 1
ATOM 639 O O . ASN A 1 82 ? -25.984 -1.877 44.559 1.00 55.62 82 ASN A O 1
ATOM 643 N N . PRO A 1 83 ? -27.851 -2.727 45.499 1.00 65.00 83 PRO A N 1
ATOM 644 C CA . PRO A 1 83 ? -28.514 -3.041 44.230 1.00 65.00 83 PRO A CA 1
ATOM 645 C C . PRO A 1 83 ? -28.829 -1.801 43.376 1.00 65.00 83 PRO A C 1
ATOM 647 O O . PRO A 1 83 ? -28.894 -1.922 42.155 1.00 65.00 83 PRO A O 1
ATOM 650 N N . ASP A 1 84 ? -28.926 -0.607 43.969 1.00 70.06 84 ASP A N 1
ATOM 651 C CA . ASP A 1 84 ? -29.273 0.629 43.248 1.00 70.06 84 ASP A CA 1
ATOM 652 C C . ASP A 1 84 ? -28.145 1.185 42.355 1.00 70.06 84 ASP A C 1
ATOM 654 O O . ASP A 1 84 ? -28.413 1.954 41.432 1.00 70.06 84 ASP A O 1
ATOM 658 N N . ASN A 1 85 ? -26.890 0.755 42.547 1.00 64.38 85 ASN A N 1
ATOM 659 C CA . ASN A 1 85 ? -25.752 1.213 41.731 1.00 64.38 85 ASN A CA 1
ATOM 660 C C . ASN A 1 85 ? -25.478 0.330 40.495 1.00 64.38 85 ASN A C 1
ATOM 662 O O . ASN A 1 85 ? -24.709 0.721 39.613 1.00 64.38 85 ASN A O 1
ATOM 666 N N . GLN A 1 86 ? -26.138 -0.829 40.381 1.00 70.69 86 GLN A N 1
ATOM 667 C CA . GLN A 1 86 ? -26.066 -1.731 39.220 1.00 70.69 86 GLN A CA 1
ATOM 668 C C . GLN A 1 86 ? -26.307 -1.051 37.855 1.00 70.69 86 GLN A C 1
ATOM 670 O O . GLN A 1 86 ? -25.510 -1.290 36.944 1.00 70.69 86 GLN A O 1
ATOM 675 N N . PRO A 1 87 ? -27.345 -0.209 37.654 1.00 75.75 87 PRO A N 1
ATOM 676 C CA . PRO A 1 87 ? -27.596 0.398 36.346 1.00 75.75 87 PRO A CA 1
ATOM 677 C C . PRO A 1 87 ? -26.504 1.393 35.932 1.00 75.75 87 PRO A C 1
ATOM 679 O O . PRO A 1 87 ? -26.178 1.473 34.748 1.00 75.75 87 PRO A O 1
ATOM 682 N N . LEU A 1 88 ? -25.900 2.116 36.885 1.00 72.00 88 LEU A N 1
ATOM 683 C CA . LEU A 1 88 ? -24.800 3.043 36.598 1.00 72.00 88 LEU A CA 1
ATOM 684 C C . LEU A 1 88 ? -23.534 2.287 36.176 1.00 72.00 88 LEU A C 1
ATOM 686 O O . LEU A 1 88 ? -22.894 2.664 35.197 1.00 72.00 88 LEU A O 1
ATOM 690 N N . ILE A 1 89 ? -23.218 1.190 36.874 1.00 73.25 89 ILE A N 1
ATOM 691 C CA . ILE A 1 89 ? -22.078 0.323 36.549 1.00 73.25 89 ILE A CA 1
ATOM 692 C C . ILE A 1 89 ? -22.277 -0.326 35.177 1.00 73.25 89 ILE A C 1
ATOM 694 O O . ILE A 1 89 ? -21.375 -0.264 34.345 1.00 73.25 89 ILE A O 1
ATOM 698 N N . LYS A 1 90 ? -23.469 -0.872 34.895 1.00 79.56 90 LYS A N 1
ATOM 699 C CA . LYS A 1 90 ? -23.796 -1.450 33.580 1.00 79.56 90 LYS A CA 1
ATOM 700 C C . LYS A 1 90 ? -23.679 -0.417 32.458 1.00 79.56 90 LYS A C 1
ATOM 702 O O . LYS A 1 90 ? -23.122 -0.727 31.408 1.00 79.56 90 LYS A O 1
ATOM 707 N N . LYS A 1 91 ? -24.152 0.816 32.679 1.00 80.31 91 LYS A N 1
ATOM 708 C CA . LYS A 1 91 ? -24.022 1.905 31.701 1.00 80.31 91 LYS A CA 1
ATOM 709 C C . LYS A 1 91 ? -22.558 2.283 31.462 1.00 80.31 91 LYS A C 1
ATOM 711 O O . LYS A 1 91 ? -22.164 2.436 30.312 1.00 80.31 91 LYS A O 1
ATOM 716 N N . TYR A 1 92 ? -21.750 2.390 32.518 1.00 76.56 92 TYR A N 1
ATOM 717 C CA . TYR A 1 92 ? -20.314 2.649 32.394 1.00 76.56 92 TYR A CA 1
ATOM 718 C C . TYR A 1 92 ? -19.601 1.530 31.630 1.00 76.56 92 TYR A C 1
ATOM 720 O O . TYR A 1 92 ? -18.860 1.800 30.689 1.00 76.56 92 TYR A O 1
ATOM 728 N N . GLU A 1 93 ? -19.865 0.271 31.979 1.00 77.38 93 GLU A N 1
ATOM 729 C CA . GLU A 1 93 ? -19.264 -0.880 31.309 1.00 77.38 93 GLU A CA 1
ATOM 730 C C . GLU A 1 93 ? -19.652 -0.928 29.824 1.00 77.38 93 GLU A C 1
ATOM 732 O O . GLU A 1 93 ? -18.802 -1.182 28.970 1.00 77.38 93 GLU A O 1
ATOM 737 N N . GLN A 1 94 ? -20.911 -0.620 29.501 1.00 83.38 94 GLN A N 1
ATOM 738 C CA . GLN A 1 94 ? -21.387 -0.527 28.123 1.00 83.38 94 GLN A CA 1
ATOM 739 C C . GLN A 1 94 ? -20.702 0.607 27.350 1.00 83.38 94 GLN A C 1
ATOM 741 O O . GLN A 1 94 ? -20.274 0.391 26.217 1.00 83.38 94 GLN A O 1
ATOM 746 N N . GLU A 1 95 ? -20.563 1.794 27.944 1.00 76.62 95 GLU A N 1
ATOM 747 C CA . GLU A 1 95 ? -19.895 2.924 27.293 1.00 76.62 95 GLU A CA 1
ATOM 748 C C . GLU A 1 95 ? -18.404 2.616 27.065 1.00 76.62 95 GLU A C 1
ATOM 750 O O . GLU A 1 95 ? -17.893 2.816 25.966 1.00 76.62 95 GLU A O 1
ATOM 755 N N . VAL A 1 96 ? -17.716 2.028 28.052 1.00 74.00 96 VAL A N 1
ATOM 756 C CA . VAL A 1 96 ? -16.314 1.592 27.922 1.00 74.00 96 VAL A CA 1
ATOM 757 C C . VAL A 1 96 ? -16.156 0.528 26.834 1.00 74.00 96 VAL A C 1
ATOM 759 O O . VAL A 1 96 ? -15.208 0.601 26.050 1.00 74.00 96 VAL A O 1
ATOM 762 N N . ARG A 1 97 ? -17.075 -0.443 26.739 1.00 77.81 97 ARG A N 1
ATOM 763 C CA . ARG A 1 97 ? -17.072 -1.430 25.645 1.00 77.81 97 ARG A CA 1
ATOM 764 C C . ARG A 1 97 ? -17.234 -0.759 24.288 1.00 77.81 97 ARG A C 1
ATOM 766 O O . ARG A 1 97 ? -16.434 -1.027 23.400 1.00 77.81 97 ARG A O 1
ATOM 773 N N . ARG A 1 98 ? -18.181 0.171 24.155 1.00 82.25 98 ARG A N 1
ATOM 774 C CA . ARG A 1 98 ? -18.399 0.925 22.914 1.00 82.25 98 ARG A CA 1
ATOM 775 C C . ARG A 1 98 ? -17.160 1.723 22.500 1.00 82.25 98 ARG A C 1
ATOM 777 O O . ARG A 1 98 ? -16.798 1.718 21.329 1.00 82.25 98 ARG A O 1
ATOM 784 N N . TYR A 1 99 ? -16.479 2.380 23.442 1.00 74.44 99 TYR A N 1
ATOM 785 C CA . TYR A 1 99 ? -15.221 3.076 23.150 1.00 74.44 99 TYR A CA 1
ATOM 786 C C . TYR A 1 99 ? -14.108 2.115 22.727 1.00 74.44 99 TYR A C 1
ATOM 788 O O . TYR A 1 99 ? -13.379 2.421 21.787 1.00 74.44 99 TYR A O 1
ATOM 796 N N . ARG A 1 100 ? -13.998 0.940 23.360 1.00 77.06 100 ARG A N 1
ATOM 797 C CA . ARG A 1 100 ? -13.035 -0.095 22.951 1.00 77.06 100 ARG A CA 1
ATOM 798 C C . ARG A 1 100 ? -13.323 -0.637 21.554 1.00 77.06 100 ARG A C 1
ATOM 800 O O . ARG A 1 100 ? -12.388 -0.789 20.781 1.00 77.06 100 ARG A O 1
ATOM 807 N N . GLU A 1 101 ? -14.584 -0.896 21.221 1.00 78.50 101 GLU A N 1
ATOM 808 C CA . GLU A 1 101 ? -15.001 -1.359 19.890 1.00 78.50 101 GLU A CA 1
ATOM 809 C C . GLU A 1 101 ? -14.721 -0.301 18.813 1.00 78.50 101 GLU A C 1
ATOM 811 O O . GLU A 1 101 ? -14.136 -0.612 17.774 1.00 78.50 101 GLU A O 1
ATOM 816 N N . ASN A 1 102 ? -15.057 0.965 19.083 1.00 78.50 102 ASN A N 1
ATOM 817 C CA . ASN A 1 102 ? -14.750 2.075 18.179 1.00 78.50 102 ASN A CA 1
ATOM 818 C C . ASN A 1 102 ? -13.237 2.247 17.987 1.00 78.50 102 ASN A C 1
ATOM 820 O O . ASN A 1 102 ? -12.786 2.464 16.866 1.00 78.50 102 ASN A O 1
ATOM 824 N N . TYR A 1 103 ? -12.453 2.137 19.063 1.00 77.19 103 TYR A N 1
ATOM 825 C CA . TYR A 1 103 ? -10.996 2.225 18.990 1.00 77.19 103 TYR A CA 1
ATOM 826 C C . TYR A 1 103 ? -10.397 1.049 18.214 1.00 77.19 103 TYR A C 1
ATOM 828 O O . TYR A 1 103 ? -9.539 1.264 17.369 1.00 77.19 103 TYR A O 1
ATOM 836 N N . ALA A 1 104 ? -10.882 -0.174 18.440 1.00 79.00 104 ALA A N 1
ATOM 837 C CA . ALA A 1 104 ? -10.439 -1.355 17.703 1.00 79.00 104 ALA A CA 1
ATOM 838 C C . ALA A 1 104 ? -10.748 -1.244 16.201 1.00 79.00 104 ALA A C 1
ATOM 840 O O . ALA A 1 104 ? -9.900 -1.575 15.377 1.00 79.00 104 ALA A O 1
ATOM 841 N N . THR A 1 105 ? -11.927 -0.721 15.849 1.00 81.88 105 THR A N 1
ATOM 842 C CA . THR A 1 105 ? -12.301 -0.449 14.451 1.00 81.88 105 THR A CA 1
ATOM 843 C C . THR A 1 105 ? -11.371 0.598 13.837 1.00 81.88 105 THR A C 1
ATOM 845 O O . THR A 1 105 ? -10.827 0.390 12.759 1.00 81.88 105 THR A O 1
ATOM 848 N N . LEU A 1 106 ? -11.113 1.696 14.555 1.00 79.81 106 LEU A N 1
ATOM 849 C CA . LEU A 1 106 ? -10.207 2.746 14.091 1.00 79.81 106 LEU A CA 1
ATOM 850 C C . LEU A 1 106 ? -8.761 2.244 13.943 1.00 79.81 106 LEU A C 1
ATOM 852 O O . LEU A 1 106 ? -8.067 2.641 13.013 1.00 79.81 106 LEU A O 1
ATOM 856 N N . GLU A 1 107 ? -8.300 1.370 14.839 1.00 79.38 107 GLU A N 1
ATOM 857 C CA . GLU A 1 107 ? -6.978 0.742 14.757 1.00 79.38 107 GLU A CA 1
ATOM 858 C C . GLU A 1 107 ? -6.880 -0.196 13.546 1.00 79.38 107 GLU A C 1
ATOM 860 O O . GLU A 1 107 ? -5.859 -0.208 12.858 1.00 79.38 107 GLU A O 1
ATOM 865 N N . GLN A 1 108 ? -7.941 -0.949 13.248 1.00 87.38 108 GLN A N 1
ATOM 866 C CA . GLN A 1 108 ? -8.021 -1.778 12.048 1.00 87.38 108 GLN A CA 1
ATOM 867 C C . GLN A 1 108 ? -7.964 -0.924 10.775 1.00 87.38 108 GLN A C 1
ATOM 869 O O . GLN A 1 108 ? -7.137 -1.201 9.906 1.00 87.38 108 GLN A O 1
ATOM 874 N N . ASP A 1 109 ? -8.771 0.137 10.696 1.00 82.38 109 ASP A N 1
ATOM 875 C CA . ASP A 1 109 ? -8.769 1.077 9.568 1.00 82.38 109 ASP A CA 1
ATOM 876 C C . ASP A 1 109 ? -7.390 1.734 9.395 1.00 82.38 109 ASP A C 1
ATOM 878 O O . ASP A 1 109 ? -6.905 1.912 8.275 1.00 82.38 109 ASP A O 1
ATOM 882 N N . PHE A 1 110 ? -6.720 2.063 10.506 1.00 82.81 110 PHE A N 1
ATOM 883 C CA . PHE A 1 110 ? -5.368 2.614 10.491 1.00 82.81 110 PHE A CA 1
ATOM 884 C C . PHE A 1 110 ? -4.353 1.612 9.940 1.00 82.81 110 PHE A C 1
ATOM 886 O O . PHE A 1 110 ? -3.580 1.972 9.058 1.00 82.81 110 PHE A O 1
ATOM 893 N N . ARG A 1 111 ? -4.396 0.346 10.375 1.00 85.19 111 ARG A N 1
ATOM 894 C CA . ARG A 1 111 ? -3.520 -0.713 9.843 1.00 85.19 111 ARG A CA 1
ATOM 895 C C . ARG A 1 111 ? -3.769 -0.987 8.364 1.00 85.19 111 ARG A C 1
ATOM 897 O O . ARG A 1 111 ? -2.816 -1.196 7.620 1.00 85.19 111 ARG A O 1
ATOM 904 N N . GLU A 1 112 ? -5.026 -0.982 7.922 1.00 86.00 112 GLU A N 1
ATOM 905 C CA . GLU A 1 112 ? -5.354 -1.142 6.503 1.00 86.00 112 GLU A CA 1
ATOM 906 C C . GLU A 1 112 ? -4.807 0.034 5.682 1.00 86.00 112 GLU A C 1
ATOM 908 O O . GLU A 1 112 ? -4.241 -0.163 4.603 1.00 86.00 112 GLU A O 1
ATOM 913 N N . LEU A 1 113 ? -4.927 1.260 6.199 1.00 83.69 113 LEU A N 1
ATOM 914 C CA . LEU A 1 113 ? -4.390 2.440 5.536 1.00 83.69 113 LEU A CA 1
ATOM 915 C C . LEU A 1 113 ? -2.856 2.458 5.535 1.00 83.69 113 LEU A C 1
ATOM 917 O O . LEU A 1 113 ? -2.272 2.808 4.514 1.00 83.69 113 LEU A O 1
ATOM 921 N N . GLU A 1 114 ? -2.200 2.047 6.622 1.00 80.44 114 GLU A N 1
ATOM 922 C CA . GLU A 1 114 ? -0.745 1.858 6.678 1.00 80.44 114 GLU A CA 1
ATOM 923 C C . GLU A 1 114 ? -0.278 0.797 5.683 1.00 80.44 114 GLU A C 1
ATOM 925 O O . GLU A 1 114 ? 0.726 1.006 5.006 1.00 80.44 114 GLU A O 1
ATOM 930 N N . GLY A 1 115 ? -1.023 -0.304 5.544 1.00 85.75 115 GLY A N 1
ATOM 931 C CA . GLY A 1 115 ? -0.773 -1.330 4.534 1.00 85.75 115 GLY A CA 1
ATOM 932 C C . GLY A 1 115 ? -0.845 -0.753 3.124 1.00 85.75 115 GLY A C 1
ATOM 933 O O . GLY A 1 115 ? 0.136 -0.805 2.388 1.00 85.75 115 GLY A O 1
ATOM 934 N N . LYS A 1 116 ? -1.955 -0.085 2.778 1.00 85.44 116 LYS A N 1
ATOM 935 C CA . LYS A 1 116 ? -2.119 0.590 1.477 1.00 85.44 116 LYS A CA 1
ATOM 936 C C . LYS A 1 116 ? -1.045 1.645 1.232 1.00 85.44 116 LYS A C 1
ATOM 938 O O . LYS A 1 116 ? -0.551 1.761 0.116 1.00 85.44 116 LYS A O 1
ATOM 943 N N . TYR A 1 117 ? -0.684 2.414 2.256 1.00 78.69 117 TYR A N 1
ATOM 944 C CA . TYR A 1 117 ? 0.368 3.417 2.173 1.00 78.69 117 TYR A CA 1
ATOM 945 C C . TYR A 1 117 ? 1.734 2.770 1.942 1.00 78.69 117 TYR A C 1
ATOM 947 O O . TYR A 1 117 ? 2.463 3.213 1.063 1.00 78.69 117 TYR A O 1
ATOM 955 N N . SER A 1 118 ? 2.065 1.700 2.666 1.00 83.44 118 SER A N 1
ATOM 956 C CA . SER A 1 118 ? 3.311 0.950 2.497 1.00 83.44 118 SER A CA 1
ATOM 957 C C . SER A 1 118 ? 3.394 0.296 1.121 1.00 83.44 118 SER A C 1
ATOM 959 O O . SER A 1 118 ? 4.424 0.406 0.461 1.00 83.44 118 SER A O 1
ATOM 961 N N . ASP A 1 119 ? 2.308 -0.306 0.641 1.00 82.38 119 ASP A N 1
ATOM 962 C CA . ASP A 1 119 ? 2.229 -0.886 -0.698 1.00 82.38 119 ASP A CA 1
ATOM 963 C C . ASP A 1 119 ? 2.380 0.185 -1.773 1.00 82.38 119 ASP A C 1
ATOM 965 O O . ASP A 1 119 ? 3.139 -0.001 -2.725 1.00 82.38 119 ASP A O 1
ATOM 969 N N . LEU A 1 120 ? 1.717 1.335 -1.613 1.00 79.75 120 LEU A N 1
ATOM 970 C CA . LEU A 1 120 ? 1.851 2.450 -2.544 1.00 79.75 120 LEU A CA 1
ATOM 971 C C . LEU A 1 120 ? 3.259 3.047 -2.499 1.00 79.75 120 LEU A C 1
ATOM 973 O O . LEU A 1 120 ? 3.789 3.390 -3.548 1.00 79.75 120 LEU A O 1
ATOM 977 N N . LEU A 1 121 ? 3.891 3.121 -1.327 1.00 77.50 121 LEU A N 1
ATOM 978 C CA . LEU A 1 121 ? 5.262 3.592 -1.151 1.00 77.50 121 LEU A CA 1
ATOM 979 C C . LEU A 1 121 ? 6.260 2.618 -1.791 1.00 77.50 121 LEU A C 1
ATOM 981 O O . LEU A 1 121 ? 7.120 3.030 -2.561 1.00 77.50 121 LEU A O 1
ATOM 985 N N . ASN A 1 122 ? 6.120 1.317 -1.540 1.00 81.12 122 ASN A N 1
ATOM 986 C CA . ASN A 1 122 ? 6.947 0.274 -2.143 1.00 81.12 122 ASN A CA 1
ATOM 987 C C . ASN A 1 122 ? 6.767 0.242 -3.658 1.00 81.12 122 ASN A C 1
ATOM 989 O O . ASN A 1 122 ? 7.748 0.147 -4.398 1.00 81.12 122 ASN A O 1
ATOM 993 N N . LYS A 1 123 ? 5.527 0.372 -4.139 1.00 79.38 123 LYS A N 1
ATOM 994 C CA . LYS A 1 123 ? 5.221 0.505 -5.561 1.00 79.38 123 LYS A CA 1
ATOM 995 C C . LYS A 1 123 ? 5.825 1.787 -6.115 1.00 79.38 123 LYS A C 1
ATOM 997 O O . LYS A 1 123 ? 6.466 1.719 -7.152 1.00 79.38 123 LYS A O 1
ATOM 1002 N N . ALA A 1 124 ? 5.708 2.919 -5.429 1.00 73.38 124 ALA A N 1
ATOM 1003 C CA . ALA A 1 124 ? 6.309 4.178 -5.846 1.00 73.38 124 ALA A CA 1
ATOM 1004 C C . ALA A 1 124 ? 7.833 4.055 -5.939 1.00 73.38 124 ALA A C 1
ATOM 1006 O O . ALA A 1 124 ? 8.360 4.344 -6.997 1.00 73.38 124 ALA A O 1
ATOM 1007 N N . TYR A 1 125 ? 8.531 3.523 -4.932 1.00 74.06 125 TYR A N 1
ATOM 1008 C CA . TYR A 1 125 ? 9.993 3.383 -4.951 1.00 74.06 125 TYR A CA 1
ATOM 1009 C C . TYR A 1 125 ? 10.506 2.351 -5.961 1.00 74.06 125 TYR A C 1
ATOM 1011 O O . TYR A 1 125 ? 11.480 2.608 -6.673 1.00 74.06 125 TYR A O 1
ATOM 1019 N N . SER A 1 126 ? 9.873 1.178 -6.041 1.00 76.00 126 SER A N 1
ATOM 1020 C CA . SER A 1 126 ? 10.264 0.141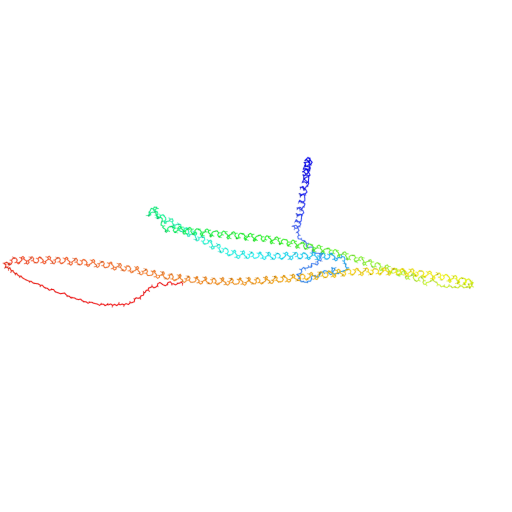 -7.009 1.00 76.00 126 SER A CA 1
ATOM 1021 C C . SER A 1 126 ? 9.994 0.593 -8.444 1.00 76.00 126 SER A C 1
ATOM 1023 O O . SER A 1 126 ? 10.866 0.467 -9.307 1.00 76.00 126 SER A O 1
ATOM 1025 N N . THR A 1 127 ? 8.828 1.199 -8.677 1.00 72.81 127 THR A N 1
ATOM 1026 C CA . THR A 1 127 ? 8.448 1.740 -9.983 1.00 72.81 127 THR A CA 1
ATOM 1027 C C . THR A 1 127 ? 9.242 3.000 -10.308 1.00 72.81 127 THR A C 1
ATOM 1029 O O . THR A 1 127 ? 9.546 3.212 -11.469 1.00 72.81 127 THR A O 1
ATOM 1032 N N . GLU A 1 128 ? 9.633 3.824 -9.335 1.00 75.25 128 GLU A N 1
ATOM 1033 C CA . GLU A 1 128 ? 10.456 5.020 -9.555 1.00 75.25 128 GLU A CA 1
ATOM 1034 C C . GLU A 1 128 ? 11.856 4.641 -10.006 1.00 75.25 128 GLU A C 1
ATOM 1036 O O . GLU A 1 128 ? 12.304 5.146 -11.028 1.00 75.25 128 GLU A O 1
ATOM 1041 N N . LYS A 1 129 ? 12.505 3.674 -9.349 1.00 79.94 129 LYS A N 1
ATOM 1042 C CA . LYS A 1 129 ? 13.811 3.186 -9.806 1.00 79.94 129 LYS A CA 1
ATOM 1043 C C . LYS A 1 129 ? 13.730 2.607 -11.222 1.00 79.94 129 LYS A C 1
ATOM 1045 O O . LYS A 1 129 ? 14.559 2.917 -12.071 1.00 79.94 129 LYS A O 1
ATOM 1050 N N . GLN A 1 130 ? 12.701 1.803 -11.495 1.00 78.44 130 GLN A N 1
ATOM 1051 C CA . GLN A 1 130 ? 12.498 1.207 -12.814 1.00 78.44 130 GLN A CA 1
ATOM 1052 C C . GLN A 1 130 ? 12.133 2.251 -13.885 1.00 78.44 130 GLN A C 1
ATOM 1054 O O . GLN A 1 130 ? 12.603 2.158 -15.019 1.00 78.44 130 GLN A O 1
ATOM 1059 N N . ASN A 1 131 ? 11.322 3.252 -13.539 1.00 79.50 131 ASN A N 1
ATOM 1060 C CA . ASN A 1 131 ? 10.922 4.331 -14.437 1.00 79.50 131 ASN A CA 1
ATOM 1061 C C . ASN A 1 131 ? 12.047 5.329 -14.671 1.00 79.50 131 ASN A C 1
ATOM 1063 O O . ASN A 1 131 ? 12.129 5.857 -15.772 1.00 79.50 131 ASN A O 1
ATOM 1067 N N . ASP A 1 132 ? 12.906 5.596 -13.692 1.00 82.69 132 ASP A N 1
ATOM 1068 C CA . ASP A 1 132 ? 14.053 6.483 -13.859 1.00 82.69 132 ASP A CA 1
ATOM 1069 C C . ASP A 1 132 ? 15.090 5.833 -14.789 1.00 82.69 132 ASP A C 1
ATOM 1071 O O . ASP A 1 132 ? 15.549 6.481 -15.732 1.00 82.69 132 ASP A O 1
ATOM 1075 N N . ASP A 1 133 ? 15.352 4.529 -14.633 1.00 87.69 133 ASP A N 1
ATOM 1076 C CA . ASP A 1 133 ? 16.182 3.754 -15.567 1.00 87.69 133 ASP A CA 1
ATOM 1077 C C . ASP A 1 133 ? 15.556 3.712 -16.977 1.00 87.69 133 ASP A C 1
ATOM 1079 O O . ASP A 1 133 ? 16.239 3.917 -17.988 1.00 87.69 133 ASP A O 1
ATOM 1083 N N . ALA A 1 134 ? 14.238 3.494 -17.071 1.00 84.75 134 ALA A N 1
ATOM 1084 C CA . ALA A 1 134 ? 13.517 3.496 -18.344 1.00 84.75 134 ALA A CA 1
ATOM 1085 C C . ALA A 1 134 ? 13.493 4.886 -19.001 1.00 84.75 134 ALA A C 1
ATOM 1087 O O . ALA A 1 134 ? 13.687 4.992 -20.211 1.00 84.75 134 ALA A O 1
ATOM 1088 N N . ASN A 1 135 ? 13.307 5.954 -18.225 1.00 89.06 135 ASN A N 1
ATOM 1089 C CA . ASN A 1 135 ? 13.329 7.335 -18.698 1.00 89.06 135 ASN A CA 1
ATOM 1090 C C . ASN A 1 135 ? 14.721 7.717 -19.192 1.00 89.06 135 ASN A C 1
ATOM 1092 O O . ASN A 1 135 ? 14.832 8.298 -20.270 1.00 89.06 135 ASN A O 1
ATOM 1096 N N . ALA A 1 136 ? 15.779 7.361 -18.457 1.00 90.50 136 ALA A N 1
ATOM 1097 C CA . ALA A 1 136 ? 17.156 7.591 -18.883 1.00 90.50 136 ALA A CA 1
ATOM 1098 C C . ALA A 1 136 ? 17.448 6.877 -20.211 1.00 90.50 136 ALA A C 1
ATOM 1100 O O . ALA A 1 136 ? 18.015 7.472 -21.130 1.00 90.50 136 ALA A O 1
ATOM 1101 N N . ARG A 1 137 ? 16.986 5.630 -20.359 1.00 91.44 137 ARG A N 1
ATOM 1102 C CA . ARG A 1 137 ? 17.118 4.870 -21.607 1.00 91.44 137 ARG A CA 1
ATOM 1103 C C . ARG A 1 137 ? 16.331 5.493 -22.764 1.00 91.44 137 ARG A C 1
ATOM 1105 O O . ARG A 1 137 ? 16.894 5.675 -23.839 1.00 91.44 137 ARG A O 1
ATOM 1112 N N . ILE A 1 138 ? 15.068 5.866 -22.548 1.00 89.75 138 ILE A N 1
ATOM 1113 C CA . ILE A 1 138 ? 14.233 6.528 -23.565 1.00 89.75 138 ILE A CA 1
ATOM 1114 C C . ILE A 1 138 ? 14.854 7.869 -23.979 1.00 89.75 138 ILE A C 1
ATOM 1116 O O . ILE A 1 138 ? 14.897 8.184 -25.165 1.00 89.75 138 ILE A O 1
ATOM 1120 N N . GLN A 1 139 ? 15.387 8.650 -23.037 1.00 90.19 139 GLN A N 1
ATOM 1121 C CA . GLN A 1 139 ? 16.079 9.904 -23.348 1.00 90.19 139 GLN A CA 1
ATOM 1122 C C . GLN A 1 139 ? 17.352 9.678 -24.170 1.00 90.19 139 GLN A C 1
ATOM 1124 O O . GLN A 1 139 ? 17.602 10.424 -25.118 1.00 90.19 139 GLN A O 1
ATOM 1129 N N . LEU A 1 140 ? 18.137 8.644 -23.853 1.00 93.69 140 LEU A N 1
ATOM 1130 C CA . LEU A 1 140 ? 19.299 8.257 -24.656 1.00 93.69 140 LEU A CA 1
ATOM 1131 C C . LEU A 1 140 ? 18.894 7.857 -26.081 1.00 93.69 140 LEU A C 1
ATOM 1133 O O . LEU A 1 140 ? 19.525 8.314 -27.033 1.00 93.69 140 LEU A O 1
ATOM 1137 N N . GLU A 1 141 ? 17.820 7.079 -26.247 1.00 92.19 141 GLU A N 1
ATOM 1138 C CA . GLU A 1 141 ? 17.284 6.702 -27.565 1.00 92.19 141 GLU A CA 1
ATOM 1139 C C . GLU A 1 141 ? 16.784 7.923 -28.352 1.00 92.19 141 GLU A C 1
ATOM 1141 O O . GLU A 1 141 ? 17.134 8.086 -29.522 1.00 92.19 141 GLU A O 1
ATOM 1146 N N . ILE A 1 142 ? 16.049 8.838 -27.706 1.00 91.12 142 ILE A N 1
ATOM 1147 C CA . ILE A 1 142 ? 15.616 10.109 -28.308 1.00 91.12 142 ILE A CA 1
ATOM 1148 C C . ILE A 1 142 ? 16.827 10.916 -28.788 1.00 91.12 142 ILE A C 1
ATOM 1150 O O . ILE A 1 142 ? 16.823 11.416 -29.913 1.00 91.12 142 ILE A O 1
ATOM 1154 N N . ASN A 1 143 ? 17.866 11.047 -27.961 1.00 94.00 143 ASN A N 1
ATOM 1155 C CA . ASN A 1 143 ? 19.072 11.795 -28.315 1.00 94.00 143 ASN A CA 1
ATOM 1156 C C . ASN A 1 143 ? 19.839 11.125 -29.464 1.00 94.00 143 ASN A C 1
ATOM 1158 O O . ASN A 1 143 ? 20.288 11.815 -30.381 1.00 94.00 143 ASN A O 1
ATOM 1162 N N . GLY A 1 144 ? 19.928 9.792 -29.461 1.00 93.62 144 GLY A N 1
ATOM 1163 C CA . GLY A 1 144 ? 20.532 9.014 -30.541 1.00 93.62 144 GLY A CA 1
ATOM 1164 C C . GLY A 1 144 ? 19.797 9.186 -31.872 1.00 93.62 144 GLY A C 1
ATOM 1165 O O . GLY A 1 144 ? 20.427 9.464 -32.895 1.00 93.62 144 GLY A O 1
ATOM 1166 N N . TYR A 1 145 ? 18.464 9.098 -31.872 1.00 93.56 145 TYR A N 1
ATOM 1167 C CA . TYR A 1 145 ? 17.669 9.306 -33.083 1.00 93.56 145 TYR A CA 1
ATOM 1168 C C . TYR A 1 145 ? 17.689 10.753 -33.562 1.00 93.56 145 TYR A C 1
ATOM 1170 O O . TYR A 1 145 ? 17.831 10.974 -34.762 1.00 93.56 145 TYR A O 1
ATOM 1178 N N . LYS A 1 146 ? 17.637 11.742 -32.662 1.00 92.94 146 LYS A N 1
ATOM 1179 C CA . LYS A 1 146 ? 17.807 13.155 -33.033 1.00 92.94 146 LYS A CA 1
ATOM 1180 C C . LYS A 1 146 ? 19.152 13.402 -33.705 1.00 92.94 146 LYS A C 1
ATOM 1182 O O . LYS A 1 146 ? 19.192 14.052 -34.744 1.00 92.94 146 LYS A O 1
ATOM 1187 N N . LEU A 1 147 ? 20.237 12.847 -33.162 1.00 94.62 147 LEU A N 1
ATOM 1188 C CA . LEU A 1 147 ? 21.561 12.958 -33.770 1.00 94.62 147 LEU A CA 1
ATOM 1189 C C . LEU A 1 147 ? 21.588 12.329 -35.171 1.00 94.62 147 LEU A C 1
ATOM 1191 O O . LEU A 1 147 ? 22.084 12.951 -36.109 1.00 94.62 147 LEU A O 1
ATOM 1195 N N . LYS A 1 148 ? 21.007 11.132 -35.328 1.00 93.94 148 LYS A N 1
ATOM 1196 C CA . LYS A 1 148 ? 20.914 10.442 -36.623 1.00 93.94 148 LYS A CA 1
ATOM 1197 C C . LYS A 1 148 ? 20.079 11.224 -37.641 1.00 93.94 148 LYS A C 1
ATOM 1199 O O . LYS A 1 148 ? 20.478 11.318 -38.797 1.00 93.94 148 LYS A O 1
ATOM 1204 N N . VAL A 1 149 ? 18.962 11.818 -37.216 1.00 92.69 149 VAL A N 1
ATOM 1205 C CA . VAL A 1 149 ? 18.138 12.713 -38.045 1.00 92.69 149 VAL A CA 1
ATOM 1206 C C . VAL A 1 149 ? 18.953 13.919 -38.504 1.00 92.69 149 VAL A C 1
ATOM 1208 O O . VAL A 1 149 ? 18.967 14.201 -39.695 1.00 92.69 149 VAL A O 1
ATOM 1211 N N . THR A 1 150 ? 19.689 14.585 -37.608 1.00 93.88 150 THR A N 1
ATOM 1212 C CA . THR A 1 150 ? 20.542 15.732 -37.968 1.00 93.88 150 THR A CA 1
ATOM 1213 C C . THR A 1 150 ? 21.629 15.345 -38.974 1.00 93.88 150 THR A C 1
ATOM 1215 O O . THR A 1 150 ? 21.838 16.059 -39.951 1.00 93.88 150 THR A O 1
ATOM 1218 N N . GLN A 1 151 ? 22.292 14.199 -38.779 1.00 92.94 151 GLN A N 1
ATOM 1219 C CA . GLN A 1 151 ? 23.312 13.694 -39.706 1.00 92.94 151 GLN A CA 1
ATOM 1220 C C . GLN A 1 151 ? 22.728 13.374 -41.088 1.00 92.94 151 GLN A C 1
ATOM 1222 O O . GLN A 1 151 ? 23.295 13.778 -42.103 1.00 92.94 151 GLN A O 1
ATOM 1227 N N . LEU A 1 152 ? 21.587 12.677 -41.135 1.00 91.56 152 LEU A N 1
ATOM 1228 C CA . LEU A 1 152 ? 20.907 12.354 -42.391 1.00 91.56 152 LEU A CA 1
ATOM 1229 C C . LEU A 1 152 ? 20.401 13.612 -43.097 1.00 91.56 152 LEU A C 1
ATOM 1231 O O . LEU A 1 152 ? 20.544 13.710 -44.311 1.00 91.56 152 LEU A O 1
ATOM 1235 N N . GLN A 1 153 ? 19.873 14.587 -42.356 1.00 91.94 153 GLN A N 1
ATOM 1236 C CA . GLN A 1 153 ? 19.424 15.860 -42.912 1.00 91.94 153 GLN A CA 1
ATOM 1237 C C . GLN A 1 153 ? 20.594 16.643 -43.523 1.00 91.94 153 GLN A C 1
ATOM 1239 O O . GLN A 1 153 ? 20.498 17.094 -44.658 1.00 91.94 153 GLN A O 1
ATOM 1244 N N . GLN A 1 154 ? 21.737 16.716 -42.833 1.00 93.75 154 GLN A N 1
ATOM 1245 C CA . GLN A 1 154 ? 22.946 17.356 -43.358 1.00 93.75 154 GLN A CA 1
ATOM 1246 C C . GLN A 1 154 ? 23.487 16.639 -44.613 1.00 93.75 154 GLN A C 1
ATOM 1248 O O . GLN A 1 154 ? 23.926 17.283 -45.571 1.00 93.75 154 GLN A O 1
ATOM 1253 N N . ALA A 1 155 ? 23.437 15.304 -44.640 1.00 90.69 155 ALA A N 1
ATOM 1254 C CA . ALA A 1 155 ? 23.793 14.512 -45.818 1.00 90.69 155 ALA A CA 1
ATOM 1255 C C . ALA A 1 155 ? 22.815 14.744 -46.988 1.00 90.69 155 ALA A C 1
ATOM 1257 O O . ALA A 1 155 ? 23.233 14.839 -48.140 1.00 90.69 155 ALA A O 1
ATOM 1258 N N . LEU A 1 156 ? 21.520 14.891 -46.697 1.00 90.19 156 LEU A N 1
ATOM 1259 C CA . LEU A 1 156 ? 20.484 15.246 -47.669 1.00 90.19 156 LEU A CA 1
ATOM 1260 C C . LEU A 1 156 ? 20.728 16.634 -48.267 1.00 90.19 156 LEU A C 1
ATOM 1262 O O . LEU A 1 156 ? 20.699 16.776 -49.488 1.00 90.19 156 LEU A O 1
ATOM 1266 N N . ASP A 1 157 ? 21.019 17.632 -47.434 1.00 92.56 157 ASP A N 1
ATOM 1267 C CA . ASP A 1 157 ? 21.249 19.011 -47.870 1.00 92.56 157 ASP A CA 1
ATOM 1268 C C . ASP A 1 157 ? 22.495 19.114 -48.769 1.00 92.56 157 ASP A C 1
ATOM 1270 O O . ASP A 1 157 ? 22.471 19.768 -49.815 1.00 92.56 157 ASP A O 1
ATOM 1274 N N . THR A 1 158 ? 23.576 18.408 -48.413 1.00 91.56 158 THR A N 1
ATOM 1275 C CA . THR A 1 158 ? 24.802 18.340 -49.232 1.00 91.56 158 THR A CA 1
ATOM 1276 C C . THR A 1 158 ? 24.581 17.584 -50.545 1.00 91.56 158 THR A C 1
ATOM 1278 O O . THR A 1 158 ? 25.013 18.053 -51.600 1.00 91.56 158 THR A O 1
ATOM 1281 N N . ALA A 1 159 ? 23.857 16.460 -50.524 1.00 87.06 159 ALA A N 1
ATOM 1282 C CA . ALA A 1 159 ? 23.501 15.716 -51.732 1.00 87.06 159 ALA A CA 1
ATOM 1283 C C . ALA A 1 159 ? 22.594 16.530 -52.671 1.00 87.06 159 ALA A C 1
ATOM 1285 O O . ALA A 1 159 ? 22.803 16.519 -53.883 1.00 87.06 159 ALA A O 1
ATOM 1286 N N . GLN A 1 160 ? 21.630 17.282 -52.130 1.00 88.00 160 GLN A N 1
ATOM 1287 C CA . GLN A 1 160 ? 20.780 18.193 -52.903 1.00 88.00 160 GLN A CA 1
ATOM 1288 C C . GLN A 1 160 ? 21.576 19.338 -53.528 1.00 88.00 160 GLN A C 1
ATOM 1290 O O . GLN A 1 160 ? 21.374 19.648 -54.703 1.00 88.00 160 GLN A O 1
ATOM 1295 N N . ALA A 1 161 ? 22.481 19.962 -52.768 1.00 88.00 161 ALA A N 1
ATOM 1296 C CA . ALA A 1 161 ? 23.348 21.020 -53.281 1.00 88.00 161 ALA A CA 1
ATOM 1297 C C . ALA A 1 161 ? 24.225 20.514 -54.441 1.00 88.00 161 ALA A C 1
ATOM 1299 O O . ALA A 1 161 ? 24.319 21.175 -55.474 1.00 88.00 161 ALA A O 1
ATOM 1300 N N . ASN A 1 162 ? 24.784 19.307 -54.312 1.00 86.19 162 ASN A N 1
ATOM 1301 C CA . ASN A 1 162 ? 25.579 18.673 -55.364 1.00 86.19 162 ASN A CA 1
ATOM 1302 C C . ASN A 1 162 ? 24.732 18.288 -56.587 1.00 86.19 162 ASN A C 1
ATOM 1304 O O . ASN A 1 162 ? 25.136 18.555 -57.715 1.00 86.19 162 ASN A O 1
ATOM 1308 N N . ALA A 1 163 ? 23.540 17.716 -56.400 1.00 82.69 163 ALA A N 1
ATOM 1309 C CA . ALA A 1 163 ? 22.653 17.356 -57.509 1.00 82.69 163 ALA A CA 1
ATOM 1310 C C . ALA A 1 163 ? 22.232 18.585 -58.339 1.00 82.69 163 ALA A C 1
ATOM 1312 O O . ALA A 1 163 ? 22.257 18.535 -59.570 1.00 82.69 163 ALA A O 1
ATOM 1313 N N . LYS A 1 164 ? 21.935 19.713 -57.673 1.00 83.81 164 LYS A N 1
ATOM 1314 C CA . LYS A 1 164 ? 21.626 20.995 -58.332 1.00 83.81 164 LYS A CA 1
ATOM 1315 C C . LYS A 1 164 ? 22.778 21.512 -59.199 1.00 83.81 164 LYS A C 1
ATOM 1317 O O . LYS A 1 164 ? 22.519 22.118 -60.234 1.00 83.81 164 LYS A O 1
ATOM 1322 N N . LEU A 1 165 ? 24.027 21.266 -58.800 1.00 83.19 165 LEU A N 1
ATOM 1323 C CA . LEU A 1 165 ? 25.214 21.668 -59.561 1.00 83.19 165 LEU A CA 1
ATOM 1324 C C . LEU A 1 165 ? 25.470 20.783 -60.790 1.00 83.19 165 LEU A C 1
ATOM 1326 O O . LEU A 1 165 ? 26.003 21.278 -61.779 1.00 83.19 165 LEU A O 1
ATOM 1330 N N . VAL A 1 166 ? 25.122 19.491 -60.736 1.00 80.56 166 VAL A N 1
ATOM 1331 C CA . VAL A 1 166 ? 25.559 18.509 -61.747 1.00 80.56 166 VAL A CA 1
ATOM 1332 C C . VAL A 1 166 ? 24.503 18.224 -62.824 1.00 80.56 166 VAL A C 1
ATOM 1334 O O . VAL A 1 166 ? 24.888 17.960 -63.961 1.00 80.56 166 VAL A O 1
ATOM 1337 N N . HIS A 1 167 ? 23.196 18.243 -62.530 1.00 66.19 167 HIS A N 1
ATOM 1338 C CA . HIS A 1 167 ? 22.167 17.775 -63.490 1.00 66.19 167 HIS A CA 1
ATOM 1339 C C . HIS A 1 167 ? 21.095 18.802 -63.884 1.00 66.19 167 HIS A C 1
ATOM 1341 O O . HIS A 1 167 ? 20.263 18.504 -64.739 1.00 66.19 167 HIS A O 1
ATOM 1347 N N . GLY A 1 168 ? 21.114 20.022 -63.333 1.00 63.53 168 GLY A N 1
ATOM 1348 C CA . GLY A 1 168 ? 19.973 20.935 -63.476 1.00 63.53 168 GLY A CA 1
ATOM 1349 C C . GLY A 1 168 ? 18.717 20.365 -62.798 1.00 63.53 168 GLY A C 1
ATOM 1350 O O . GLY A 1 168 ? 18.682 19.208 -62.397 1.00 63.53 168 GLY A O 1
ATOM 1351 N N . GLU A 1 169 ? 17.681 21.178 -62.601 1.00 63.97 169 GLU A N 1
ATOM 1352 C CA . GLU A 1 169 ? 16.532 20.888 -61.715 1.00 63.97 169 GLU A CA 1
ATOM 1353 C C . GLU A 1 169 ? 15.708 19.611 -62.002 1.00 63.97 169 GLU A C 1
ATOM 1355 O O . GLU A 1 169 ? 14.746 19.348 -61.282 1.00 63.97 169 GLU A O 1
ATOM 1360 N N . GLN A 1 170 ? 16.016 18.819 -63.030 1.00 53.19 170 GLN A N 1
ATOM 1361 C CA . GLN A 1 170 ? 14.991 18.000 -63.667 1.00 53.19 170 GLN A CA 1
ATOM 1362 C C . GLN A 1 170 ? 14.772 16.580 -63.135 1.00 53.19 170 GLN A C 1
ATOM 1364 O O . GLN A 1 170 ? 13.684 16.071 -63.370 1.00 53.19 170 GLN A O 1
ATOM 1369 N N . GLU A 1 171 ? 15.660 15.972 -62.341 1.00 60.69 171 GLU A N 1
ATOM 1370 C CA . GLU A 1 171 ? 15.342 14.689 -61.686 1.00 60.69 171 GLU A CA 1
ATOM 1371 C C . GLU A 1 171 ? 16.026 14.529 -60.321 1.00 60.69 171 GLU A C 1
ATOM 1373 O O . GLU A 1 171 ? 17.249 14.467 -60.199 1.00 60.69 171 GLU A O 1
ATOM 1378 N N . VAL A 1 172 ? 15.210 14.448 -59.263 1.00 67.50 172 VAL A N 1
ATOM 1379 C CA . VAL A 1 172 ? 15.669 14.116 -57.910 1.00 67.50 172 VAL A CA 1
ATOM 1380 C C . VAL A 1 172 ? 15.975 12.613 -57.849 1.00 67.50 172 VAL A C 1
ATOM 1382 O O . VAL A 1 172 ? 15.052 11.820 -58.057 1.00 67.50 172 VAL A O 1
ATOM 1385 N N . PRO A 1 173 ? 17.213 12.200 -57.514 1.00 78.12 173 PRO A N 1
ATOM 1386 C CA . PRO A 1 173 ? 17.593 10.792 -57.454 1.00 78.12 173 PRO A CA 1
ATOM 1387 C C . PRO A 1 173 ? 16.698 9.997 -56.498 1.00 78.12 173 PRO A C 1
ATOM 1389 O O . PRO A 1 173 ? 16.398 10.446 -55.391 1.00 78.12 173 PRO A O 1
ATOM 1392 N N . GLU A 1 174 ? 16.308 8.784 -56.885 1.00 84.31 174 GLU A N 1
ATOM 1393 C CA . GLU A 1 174 ? 15.443 7.900 -56.087 1.00 84.31 174 GLU A CA 1
ATOM 1394 C C . GLU A 1 174 ? 16.026 7.592 -54.692 1.00 84.31 174 GLU A C 1
ATOM 1396 O O . GLU A 1 174 ? 15.297 7.542 -53.699 1.00 84.31 174 GLU A O 1
ATOM 1401 N N . ALA A 1 175 ? 17.357 7.529 -54.586 1.00 80.00 175 ALA A N 1
ATOM 1402 C CA . ALA A 1 175 ? 18.078 7.411 -53.317 1.00 80.00 175 ALA A CA 1
ATOM 1403 C C . ALA A 1 175 ? 17.814 8.589 -52.354 1.00 80.00 175 ALA A C 1
ATOM 1405 O O . ALA A 1 175 ? 17.768 8.403 -51.137 1.00 80.00 175 ALA A O 1
ATOM 1406 N N . LEU A 1 176 ? 17.587 9.799 -52.879 1.00 87.00 176 LEU A N 1
ATOM 1407 C CA . LEU A 1 176 ? 17.262 10.969 -52.065 1.00 87.00 176 LEU A CA 1
ATOM 1408 C C . LEU A 1 176 ? 15.861 10.845 -51.456 1.00 87.00 176 LEU A C 1
ATOM 1410 O O . LEU A 1 176 ? 15.685 11.147 -50.277 1.00 87.00 176 LEU A O 1
ATOM 1414 N N . LYS A 1 177 ? 14.886 10.342 -52.230 1.00 88.50 177 LYS A N 1
ATOM 1415 C CA . LYS A 1 177 ? 13.521 10.079 -51.741 1.00 88.50 177 LYS A CA 1
ATOM 1416 C C . LYS A 1 177 ? 13.521 9.031 -50.628 1.00 88.50 177 LYS A C 1
ATOM 1418 O O . LYS A 1 177 ? 12.832 9.209 -49.627 1.00 88.50 177 LYS A O 1
ATOM 1423 N N . GLN A 1 178 ? 14.323 7.972 -50.768 1.00 89.44 178 GLN A N 1
ATOM 1424 C CA . GLN A 1 178 ? 14.476 6.956 -49.720 1.00 89.44 178 GLN A CA 1
ATOM 1425 C C . GLN A 1 178 ? 15.098 7.532 -48.441 1.00 89.44 178 GLN A C 1
ATOM 1427 O O . GLN A 1 178 ? 14.594 7.272 -47.349 1.00 89.44 178 GLN A O 1
ATOM 1432 N N . SER A 1 179 ? 16.143 8.360 -48.561 1.00 87.81 179 SER A N 1
ATOM 1433 C CA . SER A 1 179 ? 16.755 9.033 -47.406 1.00 87.81 179 SER A CA 1
ATOM 1434 C C . SER A 1 179 ? 15.768 9.983 -46.710 1.00 87.81 179 SER A C 1
ATOM 1436 O O . SER A 1 179 ? 15.664 9.987 -45.484 1.00 87.81 179 SER A O 1
ATOM 1438 N N . GLN A 1 180 ? 14.960 10.723 -47.479 1.00 91.69 180 GLN A N 1
ATOM 1439 C CA . GLN A 1 180 ? 13.887 11.574 -46.950 1.00 91.69 180 GLN A CA 1
ATOM 1440 C C . GLN A 1 180 ? 12.838 10.771 -46.168 1.00 91.69 180 GLN A C 1
ATOM 1442 O O . GLN A 1 180 ? 12.470 11.157 -45.059 1.00 91.69 180 GLN A O 1
ATOM 1447 N N . LEU A 1 181 ? 12.401 9.627 -46.705 1.00 94.44 181 LEU A N 1
ATOM 1448 C CA . LEU A 1 181 ? 11.462 8.735 -46.022 1.00 94.44 181 LEU A CA 1
ATOM 1449 C C . LEU A 1 181 ? 12.056 8.175 -44.718 1.00 94.44 181 LEU A C 1
ATOM 1451 O O . LEU A 1 181 ? 11.360 8.079 -43.705 1.00 94.44 181 LEU A O 1
ATOM 1455 N N . GLN A 1 182 ? 13.349 7.841 -44.717 1.00 93.31 182 GLN A N 1
ATOM 1456 C CA . GLN A 1 182 ? 14.044 7.378 -43.518 1.00 93.31 182 GLN A CA 1
ATOM 1457 C C . GLN A 1 182 ? 14.120 8.471 -42.445 1.00 93.31 182 GLN A C 1
ATOM 1459 O O . GLN A 1 182 ? 13.858 8.188 -41.275 1.00 93.31 182 GLN A O 1
ATOM 1464 N N . VAL A 1 183 ? 14.439 9.713 -42.828 1.00 92.12 183 VAL A N 1
ATOM 1465 C CA . VAL A 1 183 ? 14.419 10.866 -41.914 1.00 92.12 183 VAL A CA 1
ATOM 1466 C C . VAL A 1 183 ? 13.032 11.041 -41.304 1.00 92.12 183 VAL A C 1
ATOM 1468 O O . VAL A 1 183 ? 12.925 11.179 -40.087 1.00 92.12 183 VAL A O 1
ATOM 1471 N N . GLN A 1 184 ? 11.979 10.962 -42.118 1.00 95.25 184 GLN A N 1
ATOM 1472 C CA . GLN A 1 184 ? 10.607 11.111 -41.642 1.00 95.25 184 GLN A CA 1
ATOM 1473 C C . GLN A 1 184 ? 10.207 9.995 -40.665 1.00 95.25 184 GLN A C 1
ATOM 1475 O O . GLN A 1 184 ? 9.694 10.273 -39.587 1.00 95.25 184 GLN A O 1
ATOM 1480 N N . THR A 1 185 ? 10.565 8.743 -40.963 1.00 94.81 185 THR A N 1
ATOM 1481 C CA . THR A 1 185 ? 10.307 7.599 -40.067 1.00 94.81 185 THR A CA 1
ATOM 1482 C C . THR A 1 185 ? 11.025 7.751 -38.717 1.00 94.81 185 THR A C 1
ATOM 1484 O O . THR A 1 185 ? 10.478 7.427 -37.659 1.00 94.81 185 THR A O 1
ATOM 1487 N N . LEU A 1 186 ? 12.265 8.257 -38.727 1.00 91.94 186 LEU A N 1
ATOM 1488 C CA . LEU A 1 186 ? 13.020 8.523 -37.500 1.00 91.94 186 LEU A CA 1
ATOM 1489 C C . LEU A 1 186 ? 12.430 9.696 -36.708 1.00 91.94 186 LEU A C 1
ATOM 1491 O O . LEU A 1 186 ? 12.391 9.630 -35.481 1.00 91.94 186 LEU A O 1
ATOM 1495 N N . GLN A 1 187 ? 11.948 10.743 -37.381 1.00 93.31 187 GLN A N 1
ATOM 1496 C CA . GLN A 1 187 ? 11.242 11.852 -36.733 1.00 93.31 187 GLN A CA 1
ATOM 1497 C C . GLN A 1 187 ? 9.949 11.379 -36.056 1.00 93.31 187 GLN A C 1
ATOM 1499 O O . GLN A 1 187 ? 9.731 11.706 -34.889 1.00 93.31 187 GLN A O 1
ATOM 1504 N N . ASP A 1 188 ? 9.154 10.542 -36.724 1.00 94.62 188 ASP A N 1
ATOM 1505 C CA . ASP A 1 188 ? 7.945 9.947 -36.140 1.00 94.62 188 ASP A CA 1
ATOM 1506 C C . ASP A 1 188 ? 8.279 9.078 -34.918 1.00 94.62 188 ASP A C 1
ATOM 1508 O O . ASP A 1 188 ? 7.611 9.155 -33.886 1.00 94.62 188 ASP A O 1
ATOM 1512 N N . SER A 1 189 ? 9.370 8.309 -34.987 1.00 92.75 189 SER A N 1
ATOM 1513 C CA . SER A 1 189 ? 9.854 7.503 -33.857 1.00 92.75 189 SER A CA 1
ATOM 1514 C C . SER A 1 189 ? 10.271 8.375 -32.665 1.00 92.75 189 SER A C 1
ATOM 1516 O O . SER A 1 189 ? 9.967 8.049 -31.516 1.00 92.75 189 SER A O 1
ATOM 1518 N N . VAL A 1 190 ? 10.928 9.515 -32.915 1.00 91.38 190 VAL A N 1
ATOM 1519 C CA . VAL A 1 190 ? 11.271 10.491 -31.868 1.00 91.38 190 VAL A CA 1
ATOM 1520 C C . VAL A 1 190 ? 10.009 11.068 -31.228 1.00 91.38 190 VAL A C 1
ATOM 1522 O O . VAL A 1 190 ? 9.952 11.137 -30.002 1.00 91.38 190 VAL A O 1
ATOM 1525 N N . LEU A 1 191 ? 8.995 11.432 -32.019 1.00 95.00 191 LEU A N 1
ATOM 1526 C CA . LEU A 1 191 ? 7.724 11.947 -31.498 1.00 95.00 191 LEU A CA 1
ATOM 1527 C C . LEU A 1 191 ? 7.006 10.912 -30.622 1.00 95.00 191 LEU A C 1
ATOM 1529 O O . LEU A 1 191 ? 6.554 11.246 -29.528 1.00 95.00 191 LEU A O 1
ATOM 1533 N N . GLN A 1 192 ? 6.960 9.647 -31.048 1.00 94.06 192 GLN A N 1
ATOM 1534 C CA . GLN A 1 192 ? 6.368 8.564 -30.255 1.00 94.06 192 GLN A CA 1
ATOM 1535 C C . GLN A 1 192 ? 7.101 8.350 -28.924 1.00 94.06 192 GLN A C 1
ATOM 1537 O O . GLN A 1 192 ? 6.462 8.199 -27.881 1.00 94.06 192 GLN A O 1
ATOM 1542 N N . LEU A 1 193 ? 8.438 8.364 -28.932 1.00 91.44 193 LEU A N 1
ATOM 1543 C CA . LEU A 1 193 ? 9.230 8.237 -27.706 1.00 91.44 193 LEU A CA 1
ATOM 1544 C C . LEU A 1 193 ? 9.063 9.448 -26.781 1.00 91.44 193 LEU A C 1
ATOM 1546 O O . LEU A 1 193 ? 8.993 9.277 -25.564 1.00 91.44 193 LEU A O 1
ATOM 1550 N N . GLN A 1 194 ? 8.963 10.658 -27.336 1.00 93.50 194 GLN A N 1
ATOM 1551 C CA . GLN A 1 194 ? 8.682 11.870 -26.563 1.00 93.50 194 GLN A CA 1
ATOM 1552 C C . GLN A 1 194 ? 7.300 11.815 -25.904 1.00 93.50 194 GLN A C 1
ATOM 1554 O O . GLN A 1 194 ? 7.180 12.150 -24.727 1.00 93.50 194 GLN A O 1
ATOM 1559 N N . GLU A 1 195 ? 6.278 11.338 -26.615 1.00 94.12 195 GLU A N 1
ATOM 1560 C CA . GLU A 1 195 ? 4.938 11.173 -26.048 1.00 94.12 195 GLU A CA 1
ATOM 1561 C C . GLU A 1 195 ? 4.912 10.091 -24.960 1.00 94.12 195 GLU A C 1
ATOM 1563 O O . GLU A 1 195 ? 4.328 10.289 -23.895 1.00 94.12 195 GLU A O 1
ATOM 1568 N N . LYS A 1 196 ? 5.625 8.976 -25.162 1.00 92.12 196 LYS A N 1
ATOM 1569 C CA . LYS A 1 196 ? 5.782 7.942 -24.130 1.00 92.12 196 LYS A CA 1
ATOM 1570 C C . LYS A 1 196 ? 6.463 8.490 -22.870 1.00 92.12 196 LYS A C 1
ATOM 1572 O O . LYS A 1 196 ? 6.024 8.181 -21.764 1.00 92.12 196 LYS A O 1
ATOM 1577 N N . LEU A 1 197 ? 7.499 9.317 -23.028 1.00 90.69 197 LEU A N 1
ATOM 1578 C CA . LEU A 1 197 ? 8.178 9.984 -21.914 1.00 90.69 197 LEU A CA 1
ATOM 1579 C C . LEU A 1 197 ? 7.224 10.932 -21.166 1.00 90.69 197 LEU A C 1
ATOM 1581 O O . LEU A 1 197 ? 7.189 10.912 -19.936 1.00 90.69 197 LEU A O 1
ATOM 1585 N N . ARG A 1 198 ? 6.409 11.705 -21.898 1.00 94.50 198 ARG A N 1
ATOM 1586 C CA . ARG A 1 198 ? 5.383 12.593 -21.325 1.00 94.50 198 ARG A CA 1
ATOM 1587 C C . ARG A 1 198 ? 4.356 11.811 -20.503 1.00 94.50 198 ARG A C 1
ATOM 1589 O O . ARG A 1 198 ? 4.064 12.189 -19.374 1.00 94.50 198 ARG A O 1
ATOM 1596 N N . MET A 1 199 ? 3.850 10.700 -21.039 1.00 91.00 199 MET A N 1
ATOM 1597 C CA . MET A 1 199 ? 2.885 9.834 -20.350 1.00 91.00 199 MET A CA 1
ATOM 1598 C C . MET A 1 199 ? 3.461 9.221 -19.065 1.00 91.00 199 MET A C 1
ATOM 1600 O O . MET A 1 199 ? 2.770 9.177 -18.047 1.00 91.00 199 MET A O 1
ATOM 1604 N N . LEU A 1 200 ? 4.729 8.790 -19.079 1.00 86.94 200 LEU A N 1
ATOM 1605 C CA . LEU A 1 200 ? 5.411 8.281 -17.881 1.00 86.94 200 LEU A CA 1
ATOM 1606 C C . LEU A 1 200 ? 5.591 9.368 -16.811 1.00 86.94 200 LEU A C 1
ATOM 1608 O O . LEU A 1 200 ? 5.401 9.095 -15.626 1.00 86.94 200 LEU A O 1
ATOM 1612 N N . GLN A 1 201 ? 5.920 10.599 -17.211 1.00 87.25 201 GLN A N 1
ATOM 1613 C CA . GLN A 1 201 ? 6.012 11.736 -16.290 1.00 87.25 201 GLN A CA 1
ATOM 1614 C C . GLN A 1 201 ? 4.651 12.085 -15.676 1.00 87.25 201 GLN A C 1
ATOM 1616 O O . GLN A 1 201 ? 4.553 12.209 -14.459 1.00 87.25 201 GLN A O 1
ATOM 1621 N N . GLU A 1 202 ? 3.590 12.150 -16.482 1.00 90.31 202 GLU A N 1
ATOM 1622 C CA . GLU A 1 202 ? 2.230 12.415 -15.995 1.00 90.31 202 GLU A CA 1
ATOM 1623 C C . GLU A 1 202 ? 1.762 11.327 -15.009 1.00 90.31 202 GLU A C 1
ATOM 1625 O O . GLU A 1 202 ? 1.125 11.614 -13.995 1.00 90.31 202 GLU A O 1
ATOM 1630 N N . GLN A 1 203 ? 2.112 10.062 -15.265 1.00 84.44 203 GLN A N 1
ATOM 1631 C CA . GLN A 1 203 ? 1.835 8.968 -14.335 1.00 84.44 203 GLN A CA 1
ATOM 1632 C C . GLN A 1 203 ? 2.634 9.101 -13.029 1.00 84.44 203 GLN A C 1
ATOM 1634 O O . GLN A 1 203 ? 2.079 8.869 -11.955 1.00 84.44 203 GLN A O 1
ATOM 1639 N N . LYS A 1 204 ? 3.910 9.510 -13.099 1.00 84.50 204 LYS A N 1
ATOM 1640 C CA . LYS A 1 204 ? 4.741 9.781 -11.913 1.00 84.50 204 LYS A CA 1
ATOM 1641 C C . LYS A 1 204 ? 4.130 10.892 -11.055 1.00 84.50 204 LYS A C 1
ATOM 1643 O O . LYS A 1 204 ? 4.012 10.724 -9.845 1.00 84.50 204 LYS A O 1
ATOM 1648 N N . GLU A 1 205 ? 3.680 11.982 -11.672 1.00 87.75 205 GLU A N 1
ATOM 1649 C CA . GLU A 1 205 ? 3.015 13.091 -10.977 1.00 87.75 205 GLU A CA 1
ATOM 1650 C C . GLU A 1 205 ? 1.692 12.666 -10.324 1.00 87.75 205 GLU A C 1
ATOM 1652 O O . GLU A 1 205 ? 1.438 13.019 -9.171 1.00 87.75 205 GLU A O 1
ATOM 1657 N N . LYS A 1 206 ? 0.870 11.860 -11.013 1.00 86.81 206 LYS A N 1
ATOM 1658 C CA . LYS A 1 206 ? -0.374 11.306 -10.446 1.00 86.81 206 LYS A CA 1
ATOM 1659 C C . LYS A 1 206 ? -0.104 10.438 -9.220 1.00 86.81 206 LYS A C 1
ATOM 1661 O O . LYS A 1 206 ? -0.752 10.631 -8.193 1.00 86.81 206 LYS A O 1
ATOM 1666 N N . ASN A 1 207 ? 0.876 9.538 -9.308 1.00 81.44 207 ASN A N 1
ATOM 1667 C CA . ASN A 1 207 ? 1.259 8.683 -8.186 1.00 81.44 207 ASN A CA 1
ATOM 1668 C C . ASN A 1 207 ? 1.787 9.517 -7.007 1.00 81.44 207 ASN A C 1
ATOM 1670 O O . ASN A 1 207 ? 1.405 9.272 -5.868 1.00 81.44 207 ASN A O 1
ATOM 1674 N N . ALA A 1 208 ? 2.613 10.538 -7.265 1.00 82.69 208 ALA A N 1
ATOM 1675 C CA . ALA A 1 208 ? 3.115 11.433 -6.222 1.00 82.69 208 ALA A CA 1
ATOM 1676 C C . ALA A 1 208 ? 1.979 12.204 -5.523 1.00 82.69 208 ALA A C 1
ATOM 1678 O O . ALA A 1 208 ? 1.944 12.281 -4.295 1.00 82.69 208 ALA A O 1
ATOM 1679 N N . ALA A 1 209 ? 1.010 12.719 -6.286 1.00 87.38 209 ALA A N 1
ATOM 1680 C CA . ALA A 1 209 ? -0.160 13.395 -5.730 1.00 87.38 209 ALA A CA 1
ATOM 1681 C C . ALA A 1 209 ? -1.036 12.454 -4.881 1.00 87.38 209 ALA A C 1
ATOM 1683 O O . ALA A 1 209 ? -1.568 12.867 -3.847 1.00 87.38 209 ALA A O 1
ATOM 1684 N N . GLU A 1 210 ? -1.178 11.190 -5.290 1.00 83.50 210 GLU A N 1
ATOM 1685 C CA . GLU A 1 210 ? -1.899 10.170 -4.524 1.00 83.50 210 GLU A CA 1
ATOM 1686 C C . GLU A 1 210 ? -1.188 9.833 -3.207 1.00 83.50 210 GLU A C 1
ATOM 1688 O O . GLU A 1 210 ? -1.842 9.810 -2.162 1.00 83.50 210 GLU A O 1
ATOM 1693 N N . VAL A 1 211 ? 0.142 9.682 -3.225 1.00 79.19 211 VAL A N 1
ATOM 1694 C CA . VAL A 1 211 ? 0.953 9.500 -2.009 1.00 79.19 211 VAL A CA 1
ATOM 1695 C C . VAL A 1 211 ? 0.727 10.663 -1.041 1.00 79.19 211 VAL A C 1
ATOM 1697 O O . VAL A 1 211 ? 0.345 10.432 0.103 1.00 79.19 211 VAL A O 1
ATOM 1700 N N . THR A 1 212 ? 0.838 11.917 -1.496 1.00 85.06 212 THR A N 1
ATOM 1701 C CA . THR A 1 212 ? 0.585 13.093 -0.641 1.00 85.06 212 THR A CA 1
ATOM 1702 C C . THR A 1 212 ? -0.848 13.129 -0.096 1.00 85.06 212 THR A C 1
ATOM 1704 O O . THR A 1 212 ? -1.084 13.531 1.047 1.00 85.06 212 THR A O 1
ATOM 1707 N N . ARG A 1 213 ? -1.844 12.709 -0.887 1.00 91.00 213 ARG A N 1
ATOM 1708 C CA . ARG A 1 213 ? -3.235 12.616 -0.422 1.00 91.00 213 ARG A CA 1
ATOM 1709 C C . ARG A 1 213 ? -3.384 11.575 0.689 1.00 91.00 213 ARG A C 1
ATOM 1711 O O . ARG A 1 213 ? -4.055 11.867 1.680 1.00 91.00 213 ARG A O 1
ATOM 1718 N N . LEU A 1 214 ? -2.783 10.396 0.532 1.00 79.31 214 LEU A N 1
ATOM 1719 C CA . LEU A 1 214 ? -2.816 9.343 1.546 1.00 79.31 214 LEU A CA 1
ATOM 1720 C C . LEU A 1 214 ? -2.062 9.753 2.813 1.00 79.31 214 LEU A C 1
ATOM 1722 O O . LEU A 1 214 ? -2.602 9.570 3.897 1.00 79.31 214 LEU A O 1
ATOM 1726 N N . GLU A 1 215 ? -0.897 10.397 2.704 1.00 81.94 215 GLU A N 1
ATOM 1727 C CA . GLU A 1 215 ? -0.174 10.942 3.865 1.00 81.94 215 GLU A CA 1
ATOM 1728 C C . GLU A 1 215 ? -1.045 11.903 4.683 1.00 81.94 215 GLU A C 1
ATOM 1730 O O . GLU A 1 215 ? -1.086 11.838 5.913 1.00 81.94 215 GLU A O 1
ATOM 1735 N N . ASN A 1 216 ? -1.769 12.799 4.007 1.00 87.38 216 ASN A N 1
ATOM 1736 C CA . ASN A 1 216 ? -2.675 13.730 4.674 1.00 87.38 216 ASN A CA 1
ATOM 1737 C C . ASN A 1 216 ? -3.860 13.009 5.333 1.00 87.38 216 ASN A C 1
ATOM 1739 O O . ASN A 1 216 ? -4.294 13.411 6.413 1.00 87.38 216 ASN A O 1
ATOM 1743 N N . LEU A 1 217 ? -4.372 11.940 4.716 1.00 85.31 217 LEU A N 1
ATOM 1744 C CA . LEU A 1 217 ? -5.429 11.117 5.301 1.00 85.31 217 LEU A CA 1
ATOM 1745 C C . LEU A 1 217 ? -4.933 10.386 6.558 1.00 85.31 217 LEU A C 1
ATOM 1747 O O . LEU A 1 217 ? -5.598 10.469 7.588 1.00 85.31 217 LEU A O 1
ATOM 1751 N N . VAL A 1 218 ? -3.749 9.763 6.503 1.00 78.12 218 VAL A N 1
ATOM 1752 C CA . VAL A 1 218 ? -3.101 9.108 7.653 1.00 78.12 218 VAL A CA 1
ATOM 1753 C C . VAL A 1 218 ? -2.926 10.105 8.797 1.00 78.12 218 VAL A C 1
ATOM 1755 O O . VAL A 1 218 ? -3.368 9.832 9.909 1.00 78.12 218 VAL A O 1
ATOM 1758 N N . LYS A 1 219 ? -2.378 11.299 8.526 1.00 86.50 219 LYS A N 1
ATOM 1759 C CA . LYS A 1 219 ? -2.222 12.354 9.543 1.00 86.50 219 LYS A CA 1
ATOM 1760 C C . LYS A 1 219 ? -3.556 12.760 10.162 1.00 86.50 219 LY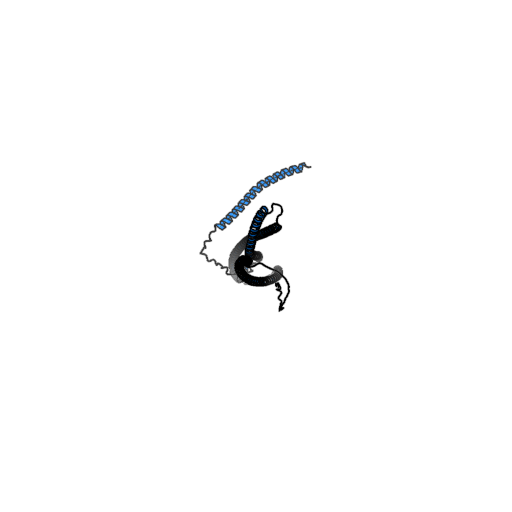S A C 1
ATOM 1762 O O . LYS A 1 219 ? -3.652 12.883 11.379 1.00 86.50 219 LYS A O 1
ATOM 1767 N N . ASN A 1 220 ? -4.597 12.957 9.354 1.00 85.44 220 ASN A N 1
ATOM 1768 C CA . ASN A 1 220 ? -5.924 13.309 9.864 1.00 85.44 220 ASN A CA 1
ATOM 1769 C C . ASN A 1 220 ? -6.516 12.203 10.750 1.00 85.44 220 ASN A C 1
ATOM 1771 O O . ASN A 1 220 ? -7.088 12.509 11.797 1.00 85.44 220 ASN A O 1
ATOM 1775 N N . MET A 1 221 ? -6.355 10.932 10.371 1.00 74.94 221 MET A N 1
ATOM 1776 C CA . MET A 1 221 ? -6.788 9.806 11.204 1.00 74.94 221 MET A CA 1
ATOM 1777 C C . MET A 1 221 ? -5.967 9.703 12.488 1.00 74.94 221 MET A C 1
ATOM 1779 O O . MET A 1 221 ? -6.545 9.487 13.546 1.00 74.94 221 MET A O 1
ATOM 1783 N N . GLU A 1 222 ? -4.656 9.936 12.434 1.00 79.44 222 GLU A N 1
ATOM 1784 C CA . GLU A 1 222 ? -3.788 9.968 13.614 1.00 79.44 222 GLU A CA 1
ATOM 1785 C C . GLU A 1 222 ? -4.222 11.071 14.594 1.00 79.44 222 GLU A C 1
ATOM 1787 O O . GLU A 1 222 ? -4.336 10.833 15.798 1.00 79.44 222 GLU A O 1
ATOM 1792 N N . TYR A 1 223 ? -4.537 12.270 14.090 1.00 87.19 223 TYR A N 1
ATOM 1793 C CA . TYR A 1 223 ? -5.109 13.344 14.904 1.00 87.19 223 TYR A CA 1
ATOM 1794 C C . TYR A 1 223 ? -6.459 12.949 15.511 1.00 87.19 223 TYR A C 1
ATOM 1796 O O . TYR A 1 223 ? -6.692 13.207 16.693 1.00 87.19 223 TYR A O 1
ATOM 1804 N N . SER A 1 224 ? -7.332 12.300 14.736 1.00 82.19 224 SER A N 1
ATOM 1805 C CA . SER A 1 224 ? -8.628 11.815 15.222 1.00 82.19 224 SER A CA 1
ATOM 1806 C C . SER A 1 224 ? -8.468 10.746 16.307 1.00 82.19 224 SER A C 1
ATOM 1808 O O . SER A 1 224 ? -9.137 10.817 17.336 1.00 82.19 224 SER A O 1
ATOM 1810 N N . ALA A 1 225 ? -7.549 9.794 16.126 1.00 74.50 225 ALA A N 1
ATOM 1811 C CA . ALA A 1 225 ? -7.247 8.743 17.094 1.00 74.50 225 ALA A CA 1
ATOM 1812 C C . ALA A 1 225 ? -6.680 9.326 18.395 1.00 74.50 225 ALA A C 1
ATOM 1814 O O . ALA A 1 225 ? -7.149 8.986 19.480 1.00 74.50 225 ALA A O 1
ATOM 1815 N N . LYS A 1 226 ? -5.736 10.273 18.298 1.00 82.56 226 LYS A N 1
ATOM 1816 C CA . LYS A 1 226 ? -5.193 11.002 19.456 1.00 82.56 226 LYS A CA 1
ATOM 1817 C C . LYS A 1 226 ? -6.272 11.791 20.198 1.00 82.56 226 LYS A C 1
ATOM 1819 O O . LYS A 1 226 ? -6.292 11.783 21.427 1.00 82.56 226 LYS A O 1
ATOM 1824 N N . SER A 1 227 ? -7.184 12.440 19.470 1.00 85.94 227 SER A N 1
ATOM 1825 C CA . SER A 1 227 ? -8.319 13.155 20.067 1.00 85.94 227 SER A CA 1
ATOM 1826 C C . SER A 1 227 ? -9.259 12.200 20.805 1.00 85.94 227 SER A C 1
ATOM 1828 O O . SER A 1 227 ? -9.575 12.441 21.966 1.00 85.94 227 SER A O 1
ATOM 1830 N N . ALA A 1 228 ? -9.653 11.090 20.173 1.00 75.62 228 ALA A N 1
ATOM 1831 C CA . ALA A 1 228 ? -10.522 10.082 20.783 1.00 75.62 228 ALA A CA 1
ATOM 1832 C C . ALA A 1 228 ? -9.877 9.429 22.018 1.00 75.62 228 ALA A C 1
ATOM 1834 O O . ALA A 1 228 ? -10.551 9.183 23.017 1.00 75.62 228 ALA A O 1
ATOM 1835 N N . HIS A 1 229 ? -8.563 9.191 21.978 1.00 77.12 229 HIS A N 1
ATOM 1836 C CA . HIS A 1 229 ? -7.811 8.678 23.119 1.00 77.12 229 HIS A CA 1
ATOM 1837 C C . HIS A 1 229 ? -7.811 9.671 24.290 1.00 77.12 229 HIS A C 1
ATOM 1839 O O . HIS A 1 229 ? -8.154 9.296 25.408 1.00 77.12 229 HIS A O 1
ATOM 1845 N N . SER A 1 230 ? -7.526 10.950 24.024 1.00 84.88 230 SER A N 1
ATOM 1846 C CA . SER A 1 230 ? -7.587 12.011 25.037 1.00 84.88 230 SER A CA 1
ATOM 1847 C C . SER A 1 230 ? -8.985 12.149 25.648 1.00 84.88 230 SER A C 1
ATOM 1849 O O . SER A 1 230 ? -9.106 12.305 26.860 1.00 84.88 230 SER A O 1
ATOM 1851 N N . GLU A 1 231 ? -10.046 12.079 24.838 1.00 81.94 231 GLU A N 1
ATOM 1852 C CA . GLU A 1 231 ? -11.429 12.114 25.331 1.00 81.94 231 GLU A CA 1
ATOM 1853 C C . GLU A 1 231 ? -11.749 10.898 26.209 1.00 81.94 231 GLU A C 1
ATOM 1855 O O . GLU A 1 231 ? -12.368 11.047 27.262 1.00 81.94 231 GLU A O 1
ATOM 1860 N N . SER A 1 232 ? -11.286 9.704 25.824 1.00 76.69 232 SER A N 1
ATOM 1861 C CA . SER A 1 232 ? -11.436 8.489 26.630 1.00 76.69 232 SER A CA 1
ATOM 1862 C C . SER A 1 232 ? -10.713 8.601 27.977 1.00 76.69 232 SER A C 1
ATOM 1864 O O . SER A 1 232 ? -11.273 8.210 29.002 1.00 76.69 232 SER A O 1
ATOM 1866 N N . GLU A 1 233 ? -9.494 9.147 28.007 1.00 79.06 233 GLU A N 1
ATOM 1867 C CA . GLU A 1 233 ? -8.759 9.384 29.255 1.00 79.06 233 GLU A CA 1
ATOM 1868 C C . GLU A 1 233 ? -9.466 10.404 30.155 1.00 79.06 233 GLU A C 1
ATOM 1870 O O . GLU A 1 233 ? -9.575 10.194 31.366 1.00 79.06 233 GLU A O 1
ATOM 1875 N N . GLU A 1 234 ? -9.972 11.504 29.588 1.00 86.62 234 GLU A N 1
ATOM 1876 C CA . GLU A 1 234 ? -10.748 12.503 30.330 1.00 86.62 234 GLU A CA 1
ATOM 1877 C C . GLU A 1 234 ? -12.017 11.888 30.931 1.00 86.62 234 GLU A C 1
ATOM 1879 O O . GLU A 1 234 ? -12.314 12.108 32.109 1.00 86.62 234 GLU A O 1
ATOM 1884 N N . LEU A 1 235 ? -12.730 11.065 30.157 1.00 79.62 235 LEU A N 1
ATOM 1885 C CA . LEU A 1 235 ? -13.917 10.353 30.616 1.00 79.62 235 LEU A CA 1
ATOM 1886 C C . LEU A 1 235 ? -13.570 9.375 31.747 1.00 79.62 235 LEU A C 1
ATOM 1888 O O . LEU A 1 235 ? -14.259 9.326 32.766 1.00 79.62 235 LEU A O 1
ATOM 1892 N N . GLN A 1 236 ? -12.471 8.631 31.611 1.00 75.69 236 GLN A N 1
ATOM 1893 C CA . GLN A 1 236 ? -11.999 7.705 32.637 1.00 75.69 236 GLN A CA 1
ATOM 1894 C C . GLN A 1 236 ? -11.627 8.435 33.933 1.00 75.69 236 GLN A C 1
ATOM 1896 O O . GLN A 1 236 ? -12.007 7.983 35.013 1.00 75.69 236 GLN A O 1
ATOM 1901 N N . ARG A 1 237 ? -10.956 9.592 33.842 1.00 82.81 237 ARG A N 1
ATOM 1902 C CA . ARG A 1 237 ? -10.660 10.451 35.002 1.00 82.81 237 ARG A CA 1
ATOM 1903 C C . ARG A 1 237 ? -11.932 10.984 35.654 1.00 82.81 237 ARG A C 1
ATOM 1905 O O . ARG A 1 237 ? -12.022 10.992 36.880 1.00 82.81 237 ARG A O 1
ATOM 1912 N N . TYR A 1 238 ? -12.911 11.412 34.857 1.00 86.88 238 TYR A N 1
ATOM 1913 C CA . TYR A 1 238 ? -14.201 11.884 35.359 1.00 86.88 238 TYR A CA 1
ATOM 1914 C C . TYR A 1 238 ? -14.927 10.792 36.154 1.00 86.88 238 TYR A C 1
ATOM 1916 O O . TYR A 1 238 ? -15.338 11.030 37.290 1.00 86.88 238 TYR A O 1
ATOM 1924 N N . TYR A 1 239 ? -15.018 9.582 35.598 1.00 75.94 239 TYR A N 1
ATOM 1925 C CA . TYR A 1 239 ? -15.664 8.464 36.279 1.00 75.94 239 TYR A CA 1
ATOM 1926 C C . TYR A 1 239 ? -14.897 8.009 37.515 1.00 75.94 239 TYR A C 1
ATOM 1928 O O . TYR A 1 239 ? -15.533 7.796 38.540 1.00 75.94 239 TYR A O 1
ATOM 1936 N N . ALA A 1 240 ? -13.563 7.928 37.462 1.00 76.69 240 ALA A N 1
ATOM 1937 C CA . ALA A 1 240 ? -12.738 7.610 38.629 1.00 76.69 240 ALA A CA 1
ATOM 1938 C C . ALA A 1 240 ? -12.977 8.606 39.775 1.00 76.69 240 ALA A C 1
ATOM 1940 O O . ALA A 1 240 ? -13.167 8.205 40.919 1.00 76.69 240 ALA A O 1
ATOM 1941 N N . LYS A 1 241 ? -13.075 9.901 39.457 1.00 88.50 241 LYS A N 1
ATOM 1942 C CA . LYS A 1 241 ? -13.389 10.931 40.448 1.00 88.50 241 LYS A CA 1
ATOM 1943 C C . LYS A 1 241 ? -14.789 10.760 41.048 1.00 88.50 241 LYS A C 1
ATOM 1945 O O . LYS A 1 241 ? -14.940 10.851 42.260 1.00 88.50 241 LYS A O 1
ATOM 1950 N N . GLN A 1 242 ? -15.803 10.500 40.222 1.00 83.38 242 GLN A N 1
ATOM 1951 C CA . GLN A 1 242 ? -17.178 10.278 40.692 1.00 83.38 242 GLN A CA 1
ATOM 1952 C C . GLN A 1 242 ? -17.268 9.060 41.624 1.00 83.38 242 GLN A C 1
ATOM 1954 O O . GLN A 1 242 ? -17.963 9.074 42.637 1.00 83.38 242 GLN A O 1
ATOM 1959 N N . VAL A 1 243 ? -16.536 8.013 41.268 1.00 76.38 243 VAL A N 1
ATOM 1960 C CA . VAL A 1 243 ? -16.350 6.785 42.031 1.00 76.38 243 VAL A CA 1
ATOM 1961 C C . VAL A 1 243 ? -15.720 7.066 43.400 1.00 76.38 243 VAL A C 1
ATOM 1963 O O . VAL A 1 243 ? -16.253 6.614 44.414 1.00 76.38 243 VAL A O 1
ATOM 1966 N N . ASP A 1 244 ? -14.639 7.845 43.446 1.00 81.50 244 ASP A N 1
ATOM 1967 C CA . ASP A 1 244 ? -13.977 8.227 44.696 1.00 81.50 244 ASP A CA 1
ATOM 1968 C C . ASP A 1 244 ? -14.891 9.094 45.574 1.00 81.50 244 ASP A C 1
ATOM 1970 O O . ASP A 1 244 ? -14.998 8.858 46.778 1.00 81.50 244 ASP A O 1
ATOM 1974 N N . GLU A 1 245 ? -15.603 10.058 44.978 1.00 87.00 245 GLU A N 1
ATOM 1975 C CA . GLU A 1 245 ? -16.576 10.913 45.671 1.00 87.00 245 GLU A CA 1
ATOM 1976 C C . GLU A 1 245 ? -17.711 10.081 46.304 1.00 87.00 245 GLU A C 1
ATOM 1978 O O . GLU A 1 245 ? -18.007 10.248 47.491 1.00 87.00 245 GLU A O 1
ATOM 1983 N N . LEU A 1 246 ? -18.288 9.126 45.563 1.00 80.88 246 LEU A N 1
ATOM 1984 C CA . LEU A 1 246 ? -19.287 8.175 46.075 1.00 80.88 246 LEU A CA 1
ATOM 1985 C C . LEU A 1 246 ? -18.715 7.267 47.172 1.00 80.88 246 LEU A C 1
ATOM 1987 O O . LEU A 1 246 ? -19.381 7.000 48.174 1.00 80.88 246 LEU A O 1
ATOM 1991 N N . GLY A 1 247 ? -17.472 6.806 47.017 1.00 80.56 247 GLY A N 1
ATOM 1992 C CA . GLY A 1 247 ? -16.786 5.993 48.019 1.00 80.56 247 GLY A CA 1
ATOM 1993 C C . GLY A 1 247 ? -16.568 6.742 49.337 1.00 80.56 247 GLY A C 1
ATOM 1994 O O . GLY A 1 247 ? -16.725 6.160 50.415 1.00 80.56 247 GLY A O 1
ATOM 1995 N N . VAL A 1 248 ? -16.245 8.037 49.270 1.00 88.19 248 VAL A N 1
ATOM 1996 C CA . VAL A 1 248 ? -16.143 8.914 50.447 1.00 88.19 248 VAL A CA 1
ATOM 1997 C C . VAL A 1 248 ? -17.513 9.109 51.097 1.00 88.19 248 VAL A C 1
ATOM 1999 O O . VAL A 1 248 ? -17.616 8.920 52.310 1.00 88.19 248 VAL A O 1
ATOM 2002 N N . GLN A 1 249 ? -18.561 9.397 50.316 1.00 86.62 249 GLN A N 1
ATOM 2003 C CA . GLN A 1 249 ? -19.933 9.549 50.828 1.00 86.62 249 GLN A CA 1
ATOM 2004 C C . GLN A 1 249 ? -20.427 8.289 51.547 1.00 86.62 249 GLN A C 1
ATOM 2006 O O . GLN A 1 249 ? -20.897 8.358 52.682 1.00 86.62 249 GLN A O 1
ATOM 2011 N N . TYR A 1 250 ? -20.241 7.118 50.939 1.00 82.38 250 TYR A N 1
ATOM 2012 C CA . TYR A 1 250 ? -20.655 5.855 51.544 1.00 82.38 250 TYR A CA 1
ATOM 2013 C C . TYR A 1 250 ? -19.896 5.560 52.846 1.00 82.38 250 TYR A C 1
ATOM 2015 O O . TYR A 1 250 ? -20.474 5.075 53.819 1.00 82.38 250 TYR A O 1
ATOM 2023 N N . LYS A 1 251 ? -18.594 5.879 52.904 1.00 86.62 251 LYS A N 1
ATOM 2024 C CA . LYS A 1 251 ? -17.807 5.750 54.141 1.00 86.62 251 LYS A CA 1
ATOM 2025 C C . LYS A 1 251 ? -18.320 6.679 55.243 1.00 86.62 251 LYS A C 1
ATOM 2027 O O . LYS A 1 251 ? -18.396 6.227 56.387 1.00 86.62 251 LYS A O 1
ATOM 2032 N N . SER A 1 252 ? -18.684 7.925 54.923 1.00 92.25 252 SER A N 1
ATOM 2033 C CA . SER A 1 252 ? -19.275 8.840 55.909 1.00 92.25 252 SER A CA 1
ATOM 2034 C C . SER A 1 252 ? -20.645 8.361 56.386 1.00 92.25 252 SER A C 1
ATOM 2036 O O . SER A 1 252 ? -20.837 8.228 57.589 1.00 92.25 252 SER A O 1
ATOM 2038 N N . GLU A 1 253 ? -21.547 7.975 55.479 1.00 88.12 253 GLU A N 1
ATOM 2039 C CA . GLU A 1 253 ? -22.885 7.485 55.842 1.00 88.12 253 GLU A CA 1
ATOM 2040 C C . GLU A 1 253 ? -22.815 6.212 56.693 1.00 88.12 253 GLU A C 1
ATOM 2042 O O . GLU A 1 253 ? -23.515 6.081 57.697 1.00 88.12 253 GLU A O 1
ATOM 2047 N N . LYS A 1 254 ? -21.917 5.280 56.349 1.00 89.25 254 LYS A N 1
ATOM 2048 C CA . LYS A 1 254 ? -21.664 4.080 57.155 1.00 89.25 254 LYS A CA 1
ATOM 2049 C C . LYS A 1 254 ? -21.169 4.433 58.559 1.00 89.25 254 LYS A C 1
ATOM 2051 O O . LYS A 1 254 ? -21.571 3.779 59.521 1.00 89.25 254 LYS A O 1
ATOM 2056 N N . SER A 1 255 ? -20.292 5.432 58.681 1.00 91.38 255 SER A N 1
ATOM 2057 C CA . SER A 1 255 ? -19.807 5.922 59.975 1.00 91.38 255 SER A CA 1
ATOM 2058 C C . SER A 1 255 ? -20.945 6.532 60.801 1.00 91.38 255 SER A C 1
ATOM 2060 O O . SER A 1 255 ? -21.084 6.211 61.981 1.00 91.38 255 SER A O 1
ATOM 2062 N N . ASP A 1 256 ? -21.800 7.343 60.179 1.00 93.12 256 ASP A N 1
ATOM 2063 C CA . ASP A 1 256 ? -22.947 7.978 60.835 1.00 93.12 256 ASP A CA 1
ATOM 2064 C C . ASP A 1 256 ? -23.990 6.951 61.298 1.00 93.12 256 ASP A C 1
ATOM 2066 O O . ASP A 1 256 ? -24.455 6.998 62.441 1.00 93.12 256 ASP A O 1
ATOM 2070 N N . LEU A 1 257 ? -24.301 5.958 60.459 1.00 90.56 257 LEU A N 1
ATOM 2071 C CA . LEU A 1 257 ? -25.184 4.845 60.816 1.00 90.56 257 LEU A CA 1
ATOM 2072 C C . LEU A 1 257 ? -24.597 3.990 61.945 1.00 90.56 257 LEU A C 1
ATOM 2074 O O . LEU A 1 257 ? -25.322 3.599 62.860 1.00 90.56 257 LEU A O 1
ATOM 2078 N N . ALA A 1 258 ? -23.287 3.728 61.932 1.00 89.75 258 ALA A N 1
ATOM 2079 C CA . ALA A 1 258 ? -22.623 3.014 63.021 1.00 89.75 258 ALA A CA 1
ATOM 2080 C C . ALA A 1 258 ? -22.727 3.784 64.351 1.00 89.75 258 ALA A C 1
ATOM 2082 O O . ALA A 1 258 ? -23.007 3.175 65.388 1.00 89.75 258 ALA A O 1
ATOM 2083 N N . MET A 1 259 ? -22.581 5.115 64.324 1.00 92.88 259 MET A N 1
ATOM 2084 C CA . MET A 1 259 ? -22.798 5.964 65.501 1.00 92.88 259 MET A CA 1
ATOM 2085 C C . MET A 1 259 ? -24.254 5.920 65.988 1.00 92.88 259 MET A C 1
ATOM 2087 O O . MET A 1 259 ? -24.479 5.794 67.194 1.00 92.88 259 MET A O 1
ATOM 2091 N N . GLN A 1 260 ? -25.243 5.963 65.087 1.00 92.62 260 GLN A N 1
ATOM 2092 C CA . GLN A 1 260 ? -26.659 5.822 65.461 1.00 92.62 260 GLN A CA 1
ATOM 2093 C C . GLN A 1 260 ? -26.954 4.462 66.103 1.00 92.62 260 GLN A C 1
ATOM 2095 O O . GLN A 1 260 ? -27.601 4.408 67.149 1.00 92.62 260 GLN A O 1
ATOM 2100 N N . ILE A 1 261 ? -26.451 3.362 65.532 1.00 88.00 261 ILE A N 1
ATOM 2101 C CA . ILE A 1 261 ? -26.620 2.017 66.107 1.00 88.00 261 ILE A CA 1
ATOM 2102 C C . ILE A 1 261 ? -26.015 1.958 67.513 1.00 88.00 261 ILE A C 1
ATOM 2104 O O . ILE A 1 261 ? -26.640 1.431 68.435 1.00 88.00 261 ILE A O 1
ATOM 2108 N N . GLN A 1 262 ? -24.831 2.542 67.711 1.00 92.38 262 GLN A N 1
ATOM 2109 C CA . GLN A 1 262 ? -24.193 2.600 69.024 1.00 92.38 262 GLN A CA 1
ATOM 2110 C C . GLN A 1 262 ? -25.018 3.414 70.037 1.00 92.38 262 GLN A C 1
ATOM 2112 O O . GLN A 1 262 ? -25.112 3.033 71.207 1.00 92.38 262 GLN A O 1
ATOM 2117 N N . GLN A 1 263 ? -25.637 4.521 69.611 1.00 90.81 263 GLN A N 1
ATOM 2118 C CA . GLN A 1 263 ? -26.549 5.300 70.454 1.00 90.81 263 GLN A CA 1
ATOM 2119 C C . GLN A 1 263 ? -27.802 4.499 70.830 1.00 90.81 263 GLN A C 1
ATOM 2121 O O . GLN A 1 263 ? -28.156 4.462 72.009 1.00 90.81 263 GLN A O 1
ATOM 2126 N N . PHE A 1 264 ? -28.424 3.803 69.874 1.00 89.56 264 PHE A N 1
ATOM 2127 C CA . PHE A 1 264 ? -29.580 2.940 70.140 1.00 89.56 264 PHE A CA 1
ATOM 2128 C C . PHE A 1 264 ? -29.252 1.785 71.092 1.00 89.56 264 PHE A C 1
ATOM 2130 O O . PHE A 1 264 ? -30.043 1.461 71.974 1.00 89.56 264 PHE A O 1
ATOM 2137 N N . GLN A 1 265 ? -28.071 1.176 70.975 1.00 90.00 265 GLN A N 1
ATOM 2138 C CA . GLN A 1 265 ? -27.646 0.137 71.918 1.00 90.00 265 GLN A CA 1
ATOM 2139 C C . GLN A 1 265 ? -27.539 0.671 73.354 1.00 90.00 265 GLN A C 1
ATOM 2141 O O . GLN A 1 265 ? -27.946 -0.015 74.292 1.00 90.00 265 GLN A O 1
ATOM 2146 N N . LYS A 1 266 ? -27.049 1.907 73.540 1.00 90.69 266 LYS A N 1
ATOM 2147 C CA . LYS A 1 266 ? -26.997 2.548 74.864 1.00 90.69 266 LYS A CA 1
ATOM 2148 C C . LYS A 1 266 ? -28.389 2.811 75.440 1.00 90.69 266 LYS A C 1
ATOM 2150 O O . LYS A 1 266 ? -28.600 2.534 76.618 1.00 90.69 266 LYS A O 1
ATOM 2155 N N . THR A 1 267 ? -29.333 3.310 74.641 1.00 92.25 267 THR A N 1
ATOM 2156 C CA . THR A 1 267 ? -30.701 3.586 75.119 1.00 92.25 267 THR A CA 1
ATOM 2157 C C . THR A 1 267 ? -31.466 2.305 75.450 1.00 92.25 267 THR A C 1
ATOM 2159 O O . THR A 1 267 ? -32.138 2.247 76.476 1.00 92.25 267 THR A O 1
ATOM 2162 N N . VAL A 1 268 ? -31.313 1.241 74.654 1.00 88.19 268 VAL A N 1
ATOM 2163 C CA . VAL A 1 268 ? -31.899 -0.077 74.963 1.00 88.19 268 VAL A CA 1
ATOM 2164 C C . VAL A 1 268 ? -31.353 -0.637 76.278 1.00 88.19 268 VAL A C 1
ATOM 2166 O O . VAL A 1 268 ? -32.120 -1.174 77.076 1.00 88.19 268 VAL A O 1
ATOM 2169 N N . GLN A 1 269 ? -30.050 -0.490 76.536 1.00 88.06 269 GLN A N 1
ATOM 2170 C CA . GLN A 1 269 ? -29.451 -0.935 77.795 1.00 88.06 269 GLN A CA 1
ATOM 2171 C C . GLN A 1 269 ? -30.005 -0.152 78.997 1.00 88.06 269 GLN A C 1
ATOM 2173 O O . GLN A 1 269 ? -30.383 -0.771 79.987 1.00 88.06 269 GLN A O 1
ATOM 2178 N N . GLN A 1 270 ? -30.143 1.174 78.885 1.00 88.50 270 GLN A N 1
ATOM 2179 C CA . GLN A 1 270 ? -30.752 2.008 79.932 1.00 88.50 270 GLN A CA 1
ATOM 2180 C C . GLN A 1 270 ? -32.184 1.568 80.262 1.00 88.50 270 GLN A C 1
ATOM 2182 O O . GLN A 1 270 ? -32.512 1.360 81.427 1.00 88.50 270 GLN A O 1
ATOM 2187 N N . LEU A 1 271 ? -33.019 1.349 79.241 1.00 86.38 271 LEU A N 1
ATOM 2188 C CA . LEU A 1 271 ? -34.398 0.887 79.434 1.00 86.38 271 LEU A CA 1
ATOM 2189 C C . LEU A 1 271 ? -34.464 -0.504 80.080 1.00 86.38 271 LEU A C 1
ATOM 2191 O O . LEU A 1 271 ? -35.365 -0.784 80.870 1.00 86.38 271 LEU A O 1
ATOM 2195 N N . LYS A 1 272 ? -33.515 -1.391 79.762 1.00 87.62 272 LYS A N 1
ATOM 2196 C CA . LYS A 1 272 ? -33.425 -2.721 80.376 1.00 87.62 272 LYS A CA 1
ATOM 2197 C C . LYS A 1 272 ? -33.105 -2.630 81.870 1.00 87.62 272 LYS A C 1
ATOM 2199 O O . LYS A 1 272 ? -33.716 -3.351 82.659 1.00 87.62 272 LYS A O 1
ATOM 2204 N N . ASP A 1 273 ? -32.199 -1.732 82.245 1.00 83.50 273 ASP A N 1
ATOM 2205 C CA . ASP A 1 273 ? -31.821 -1.495 83.639 1.00 83.50 273 ASP A CA 1
ATOM 2206 C C . ASP A 1 273 ? -32.991 -0.872 84.431 1.00 83.50 273 ASP A C 1
ATOM 2208 O O . ASP A 1 273 ? -33.301 -1.322 85.535 1.00 83.50 273 ASP A O 1
ATOM 2212 N N . GLU A 1 274 ? -33.725 0.082 83.845 1.00 83.88 274 GLU A N 1
ATOM 2213 C CA . GLU A 1 274 ? -34.942 0.661 84.443 1.00 83.88 274 GLU A CA 1
ATOM 2214 C C . GLU A 1 274 ? -36.049 -0.383 84.663 1.00 83.88 274 GLU A C 1
ATOM 2216 O O . GLU A 1 274 ? -36.694 -0.415 85.716 1.00 83.88 274 GLU A O 1
ATOM 2221 N N . ASN A 1 275 ? -36.257 -1.278 83.695 1.00 74.12 275 ASN A N 1
ATOM 2222 C CA . ASN A 1 275 ? -37.273 -2.324 83.789 1.00 74.12 275 ASN A CA 1
ATOM 2223 C C . ASN A 1 275 ? -36.938 -3.350 84.893 1.00 74.12 275 ASN A C 1
ATOM 2225 O O . ASN A 1 275 ? -37.828 -3.797 85.619 1.00 74.12 275 ASN A O 1
ATOM 2229 N N . ALA A 1 276 ? -35.653 -3.665 85.096 1.00 76.62 276 ALA A N 1
ATOM 2230 C CA . ALA A 1 276 ? -35.206 -4.515 86.202 1.00 76.62 276 ALA A CA 1
ATOM 2231 C C . ALA A 1 276 ? -35.512 -3.892 87.580 1.00 76.62 276 ALA A C 1
ATOM 2233 O O . ALA A 1 276 ? -35.977 -4.586 88.488 1.00 76.62 276 ALA A O 1
ATOM 2234 N N . VAL A 1 277 ? -35.336 -2.572 87.721 1.00 77.56 277 VAL A N 1
ATOM 2235 C CA . VAL A 1 277 ? -35.678 -1.828 88.948 1.00 77.56 277 VAL A CA 1
ATOM 2236 C C . VAL A 1 277 ? -37.188 -1.849 89.215 1.00 77.56 277 VAL A C 1
ATOM 2238 O O . VAL A 1 277 ? -37.619 -2.022 90.357 1.00 77.56 277 VAL A O 1
ATOM 2241 N N . LEU A 1 278 ? -38.012 -1.709 88.172 1.00 72.81 278 LEU A N 1
ATOM 2242 C CA . LEU A 1 278 ? -39.471 -1.761 88.299 1.00 72.81 278 LEU A CA 1
ATOM 2243 C C . LEU A 1 278 ? -39.976 -3.161 88.677 1.00 72.81 278 LEU A C 1
ATOM 2245 O O . LEU A 1 278 ? -40.845 -3.275 89.542 1.00 72.81 278 LEU A O 1
ATOM 2249 N N . GLN A 1 279 ? -39.398 -4.226 88.112 1.00 67.25 279 GLN A N 1
ATOM 2250 C CA . GLN A 1 279 ? -39.733 -5.606 88.488 1.00 67.25 279 GLN A CA 1
ATOM 2251 C C . GLN A 1 279 ? -39.389 -5.915 89.953 1.00 67.25 279 GLN A C 1
ATOM 2253 O O . GLN A 1 279 ? -40.167 -6.577 90.642 1.00 67.25 279 GLN A O 1
ATOM 2258 N N . GLN A 1 280 ? -38.288 -5.363 90.470 1.00 57.88 280 GLN A N 1
ATOM 2259 C CA . GLN A 1 280 ? -37.911 -5.488 91.882 1.00 57.88 280 GLN A CA 1
ATOM 2260 C C . GLN A 1 280 ? -38.898 -4.770 92.824 1.00 57.88 280 GLN A C 1
ATOM 2262 O O . GLN A 1 280 ? -39.090 -5.185 93.966 1.00 57.88 280 GLN A O 1
ATOM 2267 N N . LYS A 1 281 ? -39.569 -3.718 92.337 1.00 59.31 281 LYS A N 1
ATOM 2268 C CA . LYS A 1 281 ? -40.561 -2.930 93.087 1.00 59.31 281 LYS A CA 1
ATOM 2269 C C . LYS A 1 281 ? -41.939 -3.596 93.165 1.00 59.31 281 LYS A C 1
ATOM 2271 O O . LYS A 1 281 ? -42.701 -3.308 94.080 1.00 59.31 281 LYS A O 1
ATOM 2276 N N . ILE A 1 282 ? -42.255 -4.481 92.219 1.00 52.66 282 ILE A N 1
ATOM 2277 C CA . ILE A 1 282 ? -43.521 -5.233 92.177 1.00 52.66 282 ILE A CA 1
ATOM 2278 C C . ILE A 1 282 ? -43.462 -6.468 93.094 1.00 52.66 282 ILE A C 1
ATOM 2280 O O . ILE A 1 282 ? -44.477 -6.862 93.657 1.00 52.66 282 ILE A O 1
ATOM 2284 N N . GLN A 1 283 ? -42.275 -7.038 93.329 1.00 50.03 283 GLN A N 1
ATOM 2285 C CA . GLN A 1 283 ? -42.098 -8.192 94.224 1.00 50.03 283 GLN A CA 1
ATOM 2286 C C . GLN A 1 283 ? -42.206 -7.861 95.728 1.00 50.03 283 GLN A C 1
ATOM 2288 O O . GLN A 1 283 ? -42.249 -8.779 96.541 1.00 50.03 283 GLN A O 1
ATOM 2293 N N . THR A 1 284 ? -42.278 -6.584 96.126 1.00 43.91 284 THR A N 1
ATOM 2294 C CA . THR A 1 284 ? -42.301 -6.159 97.542 1.00 43.91 284 THR A CA 1
ATOM 2295 C C . THR A 1 284 ? -43.686 -5.782 98.086 1.00 43.91 284 THR A C 1
ATOM 2297 O O . THR A 1 284 ? -43.775 -5.312 99.220 1.00 43.91 284 THR A O 1
ATOM 2300 N N . SER A 1 285 ? -44.781 -5.991 97.342 1.00 35.72 285 SER A N 1
ATOM 2301 C CA . SER A 1 285 ? -46.124 -5.577 97.781 1.00 35.72 285 SER A CA 1
ATOM 2302 C C . SER A 1 285 ? -47.204 -6.640 97.527 1.00 35.72 285 SER A C 1
ATOM 2304 O O . SER A 1 285 ? -47.717 -6.754 96.418 1.00 35.72 285 SER A O 1
ATOM 2306 N N . GLY A 1 286 ? -47.583 -7.384 98.575 1.00 31.41 286 GLY A N 1
ATOM 2307 C CA . GLY A 1 286 ? -48.906 -8.020 98.662 1.00 31.41 286 GLY A CA 1
ATOM 2308 C C . GLY A 1 286 ? -48.966 -9.385 99.360 1.00 31.41 286 GLY A C 1
ATOM 2309 O O . GLY A 1 286 ? -48.807 -10.409 98.707 1.00 31.41 286 GLY A O 1
ATOM 2310 N N . GLU A 1 287 ? -49.319 -9.410 100.652 1.00 28.84 287 GLU A N 1
ATOM 2311 C CA . GLU A 1 287 ? -49.825 -10.604 101.355 1.00 28.84 287 GLU A CA 1
ATOM 2312 C C . GLU A 1 287 ? -51.081 -10.290 102.202 1.00 28.84 287 GLU A C 1
ATOM 2314 O O . GLU A 1 287 ? -51.074 -9.330 102.968 1.00 28.84 287 GLU A O 1
ATOM 2319 N N . ALA A 1 288 ? -52.077 -11.198 102.109 1.00 32.62 288 ALA A N 1
ATOM 2320 C CA . ALA A 1 288 ? -52.976 -11.727 103.171 1.00 32.62 288 ALA A CA 1
ATOM 2321 C C . ALA A 1 288 ? -54.049 -10.806 103.841 1.00 32.62 288 ALA A C 1
ATOM 2323 O O . ALA A 1 288 ? -53.829 -9.614 103.964 1.00 32.62 288 ALA A O 1
ATOM 2324 N N . ARG A 1 289 ? -55.214 -11.224 104.408 1.00 35.09 289 ARG A N 1
ATOM 2325 C CA . ARG A 1 289 ? -56.064 -12.454 104.552 1.00 35.09 289 ARG A CA 1
ATOM 2326 C C . ARG A 1 289 ? -57.319 -12.131 105.455 1.00 35.09 289 ARG A C 1
ATOM 2328 O O . ARG A 1 289 ? -57.169 -11.305 106.344 1.00 35.09 289 ARG A O 1
ATOM 2335 N N . HIS A 1 290 ? -58.431 -12.908 105.334 1.00 38.19 290 HIS A N 1
ATOM 2336 C CA . HIS A 1 290 ? -59.498 -13.315 106.339 1.00 38.19 290 HIS A CA 1
ATOM 2337 C C . HIS A 1 290 ? -60.454 -12.250 106.998 1.00 38.19 290 HIS A C 1
ATOM 2339 O O . HIS A 1 290 ? -60.145 -11.075 106.925 1.00 38.19 290 HIS A O 1
ATOM 2345 N N . GLY A 1 291 ? -61.623 -12.484 107.664 1.00 39.53 291 GLY A N 1
ATOM 2346 C CA . GLY A 1 291 ? -62.267 -13.666 108.303 1.00 39.53 291 GLY A CA 1
ATOM 2347 C C . GLY A 1 291 ? -63.486 -13.430 109.302 1.00 39.53 291 GLY A C 1
ATOM 2348 O O . GLY A 1 291 ? -63.220 -13.220 110.473 1.00 39.53 291 GLY A O 1
ATOM 2349 N N . ASN A 1 292 ? -64.784 -13.571 108.945 1.00 43.34 292 ASN A N 1
ATOM 2350 C CA . ASN A 1 292 ? -65.890 -14.340 109.613 1.00 43.34 292 ASN A CA 1
ATOM 2351 C C . ASN A 1 292 ? -67.203 -13.730 110.231 1.00 43.34 292 ASN A C 1
ATOM 2353 O O . ASN A 1 292 ? -67.848 -14.435 110.993 1.00 43.34 292 ASN A O 1
ATOM 2357 N N . TYR A 1 293 ? -67.727 -12.558 109.804 1.00 45.66 293 TYR A N 1
ATOM 2358 C CA . TYR A 1 293 ? -69.211 -12.318 109.611 1.00 45.66 293 TYR A CA 1
ATOM 2359 C C . TYR A 1 293 ? -69.640 -12.650 108.185 1.00 45.66 293 TYR A C 1
ATOM 2361 O O . TYR A 1 293 ? -70.475 -12.046 107.518 1.00 45.66 293 TYR A O 1
ATOM 2369 N N . GLU A 1 294 ? -68.882 -13.608 107.721 1.00 50.16 294 GLU A N 1
ATOM 2370 C CA . GLU A 1 294 ? -68.419 -13.756 106.382 1.00 50.16 294 GLU A CA 1
ATOM 2371 C C . GLU A 1 294 ? -69.318 -14.899 105.971 1.00 50.16 294 GLU A C 1
ATOM 2373 O O . GLU A 1 294 ? -70.209 -14.572 105.265 1.00 50.16 294 GLU A O 1
ATOM 2378 N N . GLN A 1 295 ? -69.366 -16.118 106.522 1.00 44.19 295 GLN A N 1
ATOM 2379 C CA . GLN A 1 295 ? -70.111 -17.264 105.929 1.00 44.19 295 GLN A CA 1
ATOM 2380 C C . GLN A 1 295 ? -71.418 -17.023 105.124 1.00 44.19 295 GLN A C 1
ATOM 2382 O O . GLN A 1 295 ? -71.501 -17.558 104.029 1.00 44.19 295 GLN A O 1
ATOM 2387 N N . GLN A 1 296 ? -72.376 -16.197 105.558 1.00 42.22 296 GLN A N 1
ATOM 2388 C CA . GLN A 1 296 ? -73.587 -15.878 104.779 1.00 42.22 296 GLN A CA 1
ATOM 2389 C C . GLN A 1 296 ? -73.441 -14.639 103.870 1.00 42.22 296 GLN A C 1
ATOM 2391 O O . GLN A 1 296 ? -73.872 -14.659 102.720 1.00 42.22 296 GLN A O 1
ATOM 2396 N N . ILE A 1 297 ? -72.736 -13.598 104.333 1.00 53.66 297 ILE A N 1
ATOM 2397 C CA . ILE A 1 297 ? -72.201 -12.531 103.474 1.00 53.66 297 ILE A CA 1
ATOM 2398 C C . ILE A 1 297 ? -71.147 -13.088 102.515 1.00 53.66 297 ILE A C 1
ATOM 2400 O O . ILE A 1 297 ? -71.025 -12.525 101.462 1.00 53.66 297 ILE A O 1
ATOM 2404 N N . LYS A 1 298 ? -70.481 -14.201 102.817 1.00 55.84 298 LYS A N 1
ATOM 2405 C CA . LYS A 1 298 ? -69.474 -14.993 102.103 1.00 55.84 298 LYS A CA 1
ATOM 2406 C C . LYS A 1 298 ? -70.145 -15.914 101.163 1.00 55.84 298 LYS A C 1
ATOM 2408 O O . LYS A 1 298 ? -69.418 -16.310 100.296 1.00 55.84 298 LYS A O 1
ATOM 2413 N N . GLU A 1 299 ? -71.385 -16.339 101.398 1.00 59.50 299 GLU A N 1
ATOM 2414 C CA . GLU A 1 299 ? -72.162 -17.194 100.507 1.00 59.50 299 GLU A CA 1
ATOM 2415 C C . GLU A 1 299 ? -72.873 -16.318 99.478 1.00 59.50 299 GLU A C 1
ATOM 2417 O O . GLU A 1 299 ? -72.784 -16.594 98.291 1.00 59.50 299 GLU A O 1
ATOM 2422 N N . LEU A 1 300 ? -73.427 -15.170 99.885 1.00 63.88 300 LEU A N 1
ATOM 2423 C CA . LEU A 1 300 ? -73.847 -14.115 98.956 1.00 63.88 300 LEU A CA 1
ATOM 2424 C C . LEU A 1 300 ? -72.659 -13.432 98.276 1.00 63.88 300 LEU A C 1
ATOM 2426 O O . LEU A 1 300 ? -72.719 -13.240 97.075 1.00 63.88 300 LEU A O 1
ATOM 2430 N N . GLN A 1 301 ? -71.564 -13.144 98.982 1.00 67.19 301 GLN A N 1
ATOM 2431 C CA . GLN A 1 301 ? -70.255 -12.819 98.399 1.00 67.19 301 GLN A CA 1
ATOM 2432 C C . GLN A 1 301 ? -69.627 -14.054 97.773 1.00 67.19 301 GLN A C 1
ATOM 2434 O O . GLN A 1 301 ? -68.708 -13.854 97.019 1.00 67.19 301 GLN A O 1
ATOM 2439 N N . LEU A 1 302 ? -70.067 -15.297 98.006 1.00 78.38 302 LEU A N 1
ATOM 2440 C CA . LEU A 1 302 ? -69.503 -16.471 97.309 1.00 78.38 302 LEU A CA 1
ATOM 2441 C C . LEU A 1 302 ? -70.135 -16.481 95.951 1.00 78.38 302 LEU A C 1
ATOM 2443 O O . LEU A 1 302 ? -69.453 -16.727 94.987 1.00 78.38 302 LEU A O 1
ATOM 2447 N N . VAL A 1 303 ? -71.439 -16.240 95.878 1.00 78.50 303 VAL A N 1
ATOM 2448 C CA . VAL A 1 303 ? -72.197 -16.191 94.641 1.00 78.50 303 VAL A CA 1
ATOM 2449 C C . VAL A 1 303 ? -71.894 -14.898 93.894 1.00 78.50 303 VAL A C 1
ATOM 2451 O O . VAL A 1 303 ? -71.717 -14.962 92.689 1.00 78.50 303 VAL A O 1
ATOM 2454 N N . LEU A 1 304 ? -71.747 -13.753 94.572 1.00 77.25 304 LEU A N 1
ATOM 2455 C CA . LEU A 1 304 ? -71.245 -12.511 93.973 1.00 77.25 304 LEU A CA 1
ATOM 2456 C C . LEU A 1 304 ? -69.777 -12.636 93.591 1.00 77.25 304 LEU A C 1
ATOM 2458 O O . LEU A 1 304 ? -69.473 -12.274 92.474 1.00 77.25 304 LEU A O 1
ATOM 2462 N N . SER A 1 305 ? -68.902 -13.206 94.425 1.00 84.12 305 SER A N 1
ATOM 2463 C CA . SER A 1 305 ? -67.508 -13.512 94.054 1.00 84.12 305 SER A CA 1
ATOM 2464 C C . SER A 1 305 ? -67.502 -14.460 92.886 1.00 84.12 305 SER A C 1
ATOM 2466 O O . SER A 1 305 ? -66.826 -14.183 91.929 1.00 84.12 305 SER A O 1
ATOM 2468 N N . LYS A 1 306 ? -68.292 -15.531 92.886 1.00 85.88 306 LYS A N 1
ATOM 2469 C CA . LYS A 1 306 ? -68.312 -16.521 91.809 1.00 85.88 306 LYS A CA 1
ATOM 2470 C C . LYS A 1 306 ? -68.911 -15.945 90.531 1.00 85.88 306 LYS A C 1
ATOM 2472 O O . LYS A 1 306 ? -68.422 -16.259 89.459 1.00 85.88 306 LYS A O 1
ATOM 2477 N N . ALA A 1 307 ? -69.905 -15.066 90.621 1.00 79.69 307 ALA A N 1
ATOM 2478 C CA . ALA A 1 307 ? -70.442 -14.326 89.482 1.00 79.69 307 ALA A CA 1
ATOM 2479 C C . ALA A 1 307 ? -69.481 -13.227 89.004 1.00 79.69 307 ALA A C 1
ATOM 2481 O O . ALA A 1 307 ? -69.392 -12.970 87.807 1.00 79.69 307 ALA A O 1
ATOM 2482 N N . GLU A 1 308 ? -68.749 -12.581 89.909 1.00 85.38 308 GLU A N 1
ATOM 2483 C CA . GLU A 1 308 ? -67.677 -11.640 89.596 1.00 85.38 308 GLU A CA 1
ATOM 2484 C C . GLU A 1 308 ? -66.496 -12.370 88.971 1.00 85.38 308 GLU A C 1
ATOM 2486 O O . GLU A 1 308 ? -65.999 -11.882 87.971 1.00 85.38 308 GLU A O 1
ATOM 2491 N N . ASP A 1 309 ? -66.131 -13.550 89.464 1.00 89.12 309 ASP A N 1
ATOM 2492 C CA . ASP A 1 309 ? -65.096 -14.457 88.974 1.00 89.12 309 ASP A CA 1
ATOM 2493 C C . ASP A 1 309 ? -65.498 -15.015 87.611 1.00 89.12 309 ASP A C 1
ATOM 2495 O O . ASP A 1 309 ? -64.678 -15.049 86.702 1.00 89.12 309 ASP A O 1
ATOM 2499 N N . GLU A 1 310 ? -66.764 -15.394 87.414 1.00 86.31 310 GLU A N 1
ATOM 2500 C CA . GLU A 1 310 ? -67.310 -15.800 86.116 1.00 86.31 310 GLU A CA 1
ATOM 2501 C C . GLU A 1 310 ? -67.350 -14.621 85.141 1.00 86.31 310 GLU A C 1
ATOM 2503 O O . GLU A 1 310 ? -66.965 -14.770 83.983 1.00 86.31 310 GLU A O 1
ATOM 2508 N N . LYS A 1 311 ? -67.740 -13.424 85.591 1.00 87.50 311 LYS A N 1
ATOM 2509 C CA . LYS A 1 311 ? -67.672 -12.192 84.794 1.00 87.50 311 LYS A CA 1
ATOM 2510 C C . LYS A 1 311 ? -66.227 -11.838 84.452 1.00 87.50 311 LYS A C 1
ATOM 2512 O O . LYS A 1 311 ? -65.970 -11.412 83.329 1.00 87.50 311 LYS A O 1
ATOM 2517 N N . LEU A 1 312 ? -65.287 -12.018 85.378 1.00 92.38 312 LEU A N 1
ATOM 2518 C CA . LEU A 1 312 ? -63.859 -11.795 85.171 1.00 92.38 312 LEU A CA 1
ATOM 2519 C C . LEU A 1 312 ? -63.305 -12.840 84.205 1.00 92.38 312 LEU A C 1
ATOM 2521 O O . LEU A 1 312 ? -62.584 -12.482 83.288 1.00 92.38 312 LEU A O 1
ATOM 2525 N N . ALA A 1 313 ? -63.714 -14.102 84.331 1.00 91.25 313 ALA A N 1
ATOM 2526 C CA . ALA A 1 313 ? -63.339 -15.187 83.434 1.00 91.25 313 ALA A CA 1
ATOM 2527 C C . ALA A 1 313 ? -63.907 -14.985 82.024 1.00 91.25 313 ALA A C 1
ATOM 2529 O O . ALA A 1 313 ? -63.204 -15.218 81.046 1.00 91.25 313 ALA A O 1
ATOM 2530 N N . LEU A 1 314 ? -65.153 -14.522 81.891 1.00 91.31 314 LEU A N 1
ATOM 2531 C CA . LEU A 1 314 ? -65.751 -14.168 80.602 1.00 91.31 314 LEU A CA 1
ATOM 2532 C C . LEU A 1 314 ? -65.077 -12.938 80.000 1.00 91.31 314 LEU A C 1
ATOM 2534 O O . LEU A 1 314 ? -64.773 -12.937 78.811 1.00 91.31 314 LEU A O 1
ATOM 2538 N N . LYS A 1 315 ? -64.787 -11.917 80.811 1.00 92.88 315 LYS A N 1
ATOM 2539 C CA . LYS A 1 315 ? -64.024 -10.746 80.376 1.00 92.88 315 LYS A CA 1
ATOM 2540 C C . LYS A 1 315 ? -62.623 -11.149 79.910 1.00 92.88 315 LYS A C 1
ATOM 2542 O O . LYS A 1 315 ? -62.217 -10.700 78.846 1.00 92.88 315 LYS A O 1
ATOM 2547 N N . ASN A 1 316 ? -61.950 -12.038 80.639 1.00 93.00 316 ASN A N 1
ATOM 2548 C CA . ASN A 1 316 ? -60.651 -12.595 80.268 1.00 93.00 316 ASN A CA 1
ATOM 2549 C C . ASN A 1 316 ? -60.746 -13.400 78.965 1.00 93.00 316 ASN A C 1
ATOM 2551 O O . ASN A 1 316 ? -59.938 -13.204 78.072 1.00 93.00 316 ASN A O 1
ATOM 2555 N N . LYS A 1 317 ? -61.787 -14.223 78.781 1.00 94.50 317 LYS A N 1
ATOM 2556 C CA . LYS A 1 317 ? -62.026 -14.922 77.505 1.00 94.50 317 LYS A CA 1
ATOM 2557 C C . LYS A 1 317 ? -62.261 -13.964 76.338 1.00 94.50 317 LYS A C 1
ATOM 2559 O O . LYS A 1 317 ? -61.803 -14.244 75.236 1.00 94.50 317 LYS A O 1
ATOM 2564 N N . ILE A 1 318 ? -62.970 -12.854 76.559 1.00 92.62 318 ILE A N 1
ATOM 2565 C CA . ILE A 1 318 ? -63.173 -11.816 75.538 1.00 92.62 318 ILE A CA 1
ATOM 2566 C C . ILE A 1 318 ? -61.839 -11.140 75.207 1.00 92.62 318 ILE A C 1
ATOM 2568 O O . ILE A 1 318 ? -61.526 -10.973 74.032 1.00 92.62 318 ILE A O 1
ATOM 2572 N N . THR A 1 319 ? -61.028 -10.792 76.210 1.00 93.88 319 THR A N 1
ATOM 2573 C CA . THR A 1 319 ? -59.695 -10.221 75.965 1.00 93.88 319 THR A CA 1
ATOM 2574 C C . THR A 1 319 ? -58.759 -11.216 75.286 1.00 93.88 319 THR A C 1
ATOM 2576 O O . THR A 1 319 ? -58.013 -10.820 74.399 1.00 93.88 319 THR A O 1
ATOM 2579 N N . ASP A 1 320 ? -58.841 -12.503 75.625 1.00 93.31 320 ASP A N 1
ATOM 2580 C CA . ASP A 1 320 ? -58.060 -13.565 74.988 1.00 93.31 320 ASP A CA 1
ATOM 2581 C C . ASP A 1 320 ? -58.490 -13.770 73.531 1.00 93.31 320 ASP A C 1
ATOM 2583 O O . ASP A 1 320 ? -57.643 -13.960 72.662 1.00 93.31 320 ASP A O 1
ATOM 2587 N N . GLN A 1 321 ? -59.793 -13.694 73.231 1.00 94.12 321 GLN A N 1
ATOM 2588 C CA . GLN A 1 321 ? -60.294 -13.715 71.853 1.00 94.12 321 GLN A CA 1
ATOM 2589 C C . GLN A 1 321 ? -59.813 -12.505 71.052 1.00 94.12 321 GLN A C 1
ATOM 2591 O O . GLN A 1 321 ? -59.384 -12.677 69.913 1.00 94.12 321 GLN A O 1
ATOM 2596 N N . GLN A 1 322 ? -59.850 -11.310 71.647 1.00 93.25 322 GLN A N 1
ATOM 2597 C CA . GLN A 1 322 ? -59.329 -10.092 71.028 1.00 93.25 322 GLN A CA 1
ATOM 2598 C C . GLN A 1 322 ? -57.832 -10.246 70.720 1.00 93.25 322 GLN A C 1
ATOM 2600 O O . GLN A 1 322 ? -57.403 -10.012 69.595 1.00 93.25 322 GLN A O 1
ATOM 2605 N N . TYR A 1 323 ? -57.059 -10.745 71.687 1.00 95.25 323 TYR A N 1
ATOM 2606 C CA . TYR A 1 323 ? -55.640 -11.034 71.513 1.00 95.25 323 TYR A CA 1
ATOM 2607 C C . TYR A 1 323 ? -55.391 -12.062 70.401 1.00 95.25 323 TYR A C 1
ATOM 2609 O O . TYR A 1 323 ? -54.532 -11.853 69.547 1.00 95.25 323 TYR A O 1
ATOM 2617 N N . LEU A 1 324 ? -56.157 -13.158 70.358 1.00 95.19 324 LEU A N 1
ATOM 2618 C CA . LEU A 1 324 ? -56.037 -14.159 69.295 1.00 95.19 324 LEU A CA 1
ATOM 2619 C C . LEU A 1 324 ? -56.339 -13.566 67.917 1.00 95.19 324 LEU A C 1
ATOM 2621 O O . LEU A 1 324 ? -55.679 -13.922 66.942 1.00 95.19 324 LEU A O 1
ATOM 2625 N N . GLN A 1 325 ? -57.333 -12.681 67.832 1.00 94.81 325 GLN A N 1
ATOM 2626 C CA . GLN A 1 325 ? -57.678 -11.987 66.600 1.00 94.81 325 GLN A CA 1
ATOM 2627 C C . GLN A 1 325 ? -56.539 -11.067 66.145 1.00 94.81 325 GLN A C 1
ATOM 2629 O O . GLN A 1 325 ? -56.169 -11.116 64.971 1.00 94.81 325 GLN A O 1
ATOM 2634 N N . ASP A 1 326 ? -55.944 -10.304 67.063 1.00 94.94 326 ASP A N 1
ATOM 2635 C CA . ASP A 1 326 ? -54.801 -9.432 66.777 1.00 94.94 326 ASP A CA 1
ATOM 2636 C C . ASP A 1 326 ? -53.586 -10.249 66.310 1.00 94.94 326 ASP A C 1
ATOM 2638 O O . ASP A 1 326 ? -52.987 -9.937 65.280 1.00 94.94 326 ASP A O 1
ATOM 2642 N N . VAL A 1 327 ? -53.276 -11.362 66.987 1.00 94.88 327 VAL A N 1
ATOM 2643 C CA . VAL A 1 327 ? -52.199 -12.286 66.587 1.00 94.88 327 VAL A CA 1
ATOM 2644 C C . VAL A 1 327 ? -52.479 -12.900 65.216 1.00 94.88 327 VAL A C 1
ATOM 2646 O O . VAL A 1 327 ? -51.571 -13.028 64.395 1.00 94.88 327 VAL A O 1
ATOM 2649 N N . LEU A 1 328 ? -53.724 -13.281 64.929 1.00 95.56 328 LEU A N 1
ATOM 2650 C CA . LEU A 1 328 ? -54.094 -13.851 63.635 1.00 95.56 328 LEU A CA 1
ATOM 2651 C C . LEU A 1 328 ? -53.967 -12.814 62.511 1.00 95.56 328 LEU A C 1
ATOM 2653 O O . LEU A 1 328 ? -53.470 -13.139 61.431 1.00 95.56 328 LEU A O 1
ATOM 2657 N N . GLN A 1 329 ? -54.355 -11.563 62.767 1.00 95.69 329 GLN A N 1
ATOM 2658 C CA . GLN A 1 329 ? -54.187 -10.459 61.827 1.00 95.69 329 GLN A CA 1
ATOM 2659 C C . GLN A 1 329 ? -52.705 -10.121 61.608 1.00 95.69 329 GLN A C 1
ATOM 2661 O O . GLN A 1 329 ? -52.284 -9.941 60.465 1.00 95.69 329 GLN A O 1
ATOM 2666 N N . GLU A 1 330 ? -51.891 -10.124 62.665 1.00 94.50 330 GLU A N 1
ATOM 2667 C CA . GLU A 1 330 ? -50.439 -9.952 62.574 1.00 94.50 330 GLU A CA 1
ATOM 2668 C C . GLU A 1 330 ? -49.794 -11.076 61.752 1.00 94.50 330 GLU A C 1
ATOM 2670 O O . GLU A 1 330 ? -49.006 -10.816 60.841 1.00 94.50 330 GLU A O 1
ATOM 2675 N N . LYS A 1 331 ? -50.164 -12.338 62.005 1.00 96.12 331 LYS A N 1
ATOM 2676 C CA . LYS A 1 331 ? -49.657 -13.486 61.239 1.00 96.12 331 LYS A CA 1
ATOM 2677 C C . LYS A 1 331 ? -50.076 -13.428 59.777 1.00 96.12 331 LYS A C 1
ATOM 2679 O O . LYS A 1 331 ? -49.270 -13.769 58.915 1.00 96.12 331 LYS A O 1
ATOM 2684 N N . LYS A 1 332 ? -51.286 -12.951 59.480 1.00 97.19 332 LYS A N 1
ATOM 2685 C CA . LYS A 1 332 ? -51.732 -12.721 58.103 1.00 97.19 332 LYS A CA 1
ATOM 2686 C C . LYS A 1 332 ? -50.856 -11.681 57.398 1.00 97.19 332 LYS A C 1
ATOM 2688 O O . LYS A 1 332 ? -50.382 -11.953 56.299 1.00 97.19 332 LYS A O 1
ATOM 2693 N N . LEU A 1 333 ? -50.569 -10.552 58.049 1.00 96.44 333 LEU A N 1
ATOM 2694 C CA . LEU A 1 333 ? -49.665 -9.529 57.509 1.00 96.44 333 LEU A CA 1
ATOM 2695 C C . LEU A 1 333 ? -48.236 -10.064 57.320 1.00 96.44 333 LEU A C 1
ATOM 2697 O O . LEU A 1 333 ? -47.609 -9.783 56.302 1.00 96.44 333 LEU A O 1
ATOM 2701 N N . GLN A 1 334 ? -47.731 -10.880 58.253 1.00 96.56 334 GLN A N 1
ATOM 2702 C CA . GLN A 1 334 ? -46.428 -11.543 58.111 1.00 96.56 334 GLN A CA 1
ATOM 2703 C C . GLN A 1 334 ? -46.398 -12.496 56.903 1.00 96.56 334 GLN A C 1
ATOM 2705 O O . GLN A 1 334 ? -45.414 -12.510 56.165 1.00 96.56 334 GLN A O 1
ATOM 2710 N N . ILE A 1 335 ? -47.469 -13.265 56.666 1.00 96.06 335 ILE A N 1
ATOM 2711 C CA . ILE A 1 335 ? -47.588 -14.153 55.497 1.00 96.06 335 ILE A CA 1
ATOM 2712 C C . ILE A 1 335 ? -47.625 -13.342 54.198 1.00 96.06 335 ILE A C 1
ATOM 2714 O O . ILE A 1 335 ? -46.877 -13.656 53.275 1.00 96.06 335 ILE A O 1
ATOM 2718 N N . GLU A 1 336 ? -48.444 -12.289 54.127 1.00 96.12 336 GLU A N 1
ATOM 2719 C CA . GLU A 1 336 ? -48.532 -11.416 52.947 1.00 96.12 336 GLU A CA 1
ATOM 2720 C C . GLU A 1 336 ? -47.183 -10.749 52.639 1.00 96.12 336 GLU A C 1
ATOM 2722 O O . GLU A 1 336 ? -46.749 -10.710 51.486 1.00 96.12 336 GLU A O 1
ATOM 2727 N N . PHE A 1 337 ? -46.473 -10.295 53.674 1.00 96.50 337 PHE A N 1
ATOM 2728 C CA . PHE A 1 337 ? -45.131 -9.736 53.541 1.00 96.50 337 PHE A CA 1
ATOM 2729 C C . PHE A 1 337 ? -44.135 -10.751 52.963 1.00 96.50 337 PHE A C 1
ATOM 2731 O O . PHE A 1 337 ? -43.435 -10.445 51.995 1.00 96.50 337 PHE A O 1
ATOM 2738 N N . LEU A 1 338 ? -44.096 -11.975 53.503 1.00 97.38 338 LEU A N 1
ATOM 2739 C CA . LEU A 1 338 ? -43.215 -13.038 53.007 1.00 97.38 338 LEU A CA 1
ATOM 2740 C C . LEU A 1 338 ? -43.571 -13.465 51.579 1.00 97.38 338 LEU A C 1
ATOM 2742 O O . LEU A 1 338 ? -42.676 -13.708 50.769 1.00 97.38 338 LEU A O 1
ATOM 2746 N N . GLN A 1 339 ? -44.861 -13.525 51.248 1.00 95.88 339 GLN A N 1
ATOM 2747 C CA . GLN A 1 339 ? -45.324 -13.846 49.902 1.00 95.88 339 GLN A CA 1
ATOM 2748 C C . GLN A 1 339 ? -44.868 -12.784 48.893 1.00 95.88 339 GLN A C 1
ATOM 2750 O O . GLN A 1 339 ? -44.360 -13.136 47.829 1.00 95.88 339 GLN A O 1
ATOM 2755 N N . ASN A 1 340 ? -44.960 -11.500 49.249 1.00 96.25 340 ASN A N 1
ATOM 2756 C CA . ASN A 1 340 ? -44.481 -10.407 48.405 1.00 96.25 340 ASN A CA 1
ATOM 2757 C C . ASN A 1 340 ? -42.950 -10.445 48.230 1.00 96.25 340 ASN A C 1
ATOM 2759 O O . ASN A 1 340 ? -42.448 -10.313 47.114 1.00 96.25 340 ASN A O 1
ATOM 2763 N N . GLN A 1 341 ? -42.193 -10.717 49.301 1.00 94.50 341 GLN A N 1
ATOM 2764 C CA . GLN A 1 341 ? -40.739 -10.905 49.206 1.00 94.50 341 GLN A CA 1
ATOM 2765 C C . GLN A 1 341 ? -40.357 -12.079 48.293 1.00 94.50 341 GLN A C 1
ATOM 2767 O O . GLN A 1 341 ? -39.414 -11.973 47.503 1.00 94.50 341 GLN A O 1
ATOM 2772 N N . LEU A 1 342 ? -41.085 -13.196 48.377 1.00 94.94 342 LEU A N 1
ATOM 2773 C CA . LEU A 1 342 ? -40.863 -14.353 47.514 1.00 94.94 342 LEU A CA 1
ATOM 2774 C C . LEU A 1 342 ? -41.156 -14.011 46.048 1.00 94.94 342 LEU A C 1
ATOM 2776 O O . LEU A 1 342 ? -40.367 -14.352 45.168 1.00 94.94 342 LEU A O 1
ATOM 2780 N N . GLU A 1 343 ? -42.255 -13.305 45.780 1.00 97.00 343 GLU A N 1
ATOM 2781 C CA . GLU A 1 343 ? -42.632 -12.908 44.426 1.00 97.00 343 GLU A CA 1
ATOM 2782 C C . GLU A 1 343 ? -41.608 -11.946 43.804 1.00 97.00 343 GLU A C 1
ATOM 2784 O O . GLU A 1 343 ? -41.229 -12.117 42.642 1.00 97.00 343 GLU A O 1
ATOM 2789 N N . GLN A 1 344 ? -41.096 -10.987 44.583 1.00 94.00 344 GLN A N 1
ATOM 2790 C CA . GLN A 1 344 ? -40.003 -10.112 44.151 1.00 94.00 344 GLN A CA 1
ATOM 2791 C C . GLN A 1 344 ? -38.743 -10.915 43.815 1.00 94.00 344 GLN A C 1
ATOM 2793 O O . GLN A 1 344 ? -38.193 -10.748 42.728 1.00 94.00 344 GLN A O 1
ATOM 2798 N N . ARG A 1 345 ? -38.332 -11.854 44.680 1.00 92.94 345 ARG A N 1
ATOM 2799 C CA . ARG A 1 345 ? -37.183 -12.733 44.401 1.00 92.94 345 ARG A CA 1
ATOM 2800 C C . ARG A 1 345 ? -37.361 -13.558 43.129 1.00 92.94 345 ARG A C 1
ATOM 2802 O O . ARG A 1 345 ? -36.408 -13.679 42.366 1.00 92.94 345 ARG A O 1
ATOM 2809 N N . ILE A 1 346 ? -38.552 -14.106 42.877 1.00 95.50 346 ILE A N 1
ATOM 2810 C CA . ILE A 1 346 ? -38.836 -14.876 41.654 1.00 95.50 346 ILE A CA 1
ATOM 2811 C C . ILE A 1 346 ? -38.728 -13.982 40.413 1.00 95.50 346 ILE A C 1
ATOM 2813 O O . ILE A 1 346 ? -38.162 -14.408 39.406 1.00 95.50 346 ILE A O 1
ATOM 2817 N N . LYS A 1 347 ? -39.240 -12.745 40.473 1.00 96.31 347 LYS A N 1
ATOM 2818 C CA . LYS A 1 347 ? -39.119 -11.778 39.370 1.00 96.31 347 LYS A CA 1
ATOM 2819 C C . LYS A 1 347 ? -37.654 -11.453 39.080 1.00 96.31 347 LYS A C 1
ATOM 2821 O O . LYS A 1 347 ? -37.235 -11.596 37.936 1.00 96.31 347 LYS A O 1
ATOM 2826 N N . THR A 1 348 ? -36.870 -11.127 40.109 1.00 93.94 348 THR A N 1
ATOM 2827 C CA . THR A 1 348 ? -35.431 -10.864 39.963 1.00 93.94 348 THR A CA 1
ATOM 2828 C C . THR A 1 348 ? -34.686 -12.079 39.413 1.00 93.94 348 THR A C 1
ATOM 2830 O O . THR A 1 348 ? -33.855 -11.935 38.524 1.00 93.94 348 THR A O 1
ATOM 2833 N N . PHE A 1 349 ? -34.999 -13.288 39.889 1.00 95.31 349 PHE A N 1
ATOM 2834 C CA . PHE A 1 349 ? -34.342 -14.504 39.408 1.00 95.31 349 PHE A CA 1
ATOM 2835 C C . PHE A 1 349 ? -34.605 -14.750 37.917 1.00 95.31 349 PHE A C 1
ATOM 2837 O O . PHE A 1 349 ? -33.672 -15.044 37.179 1.00 95.31 349 PHE A O 1
ATOM 2844 N N . ARG A 1 350 ? -35.846 -14.556 37.450 1.00 95.50 350 ARG A N 1
ATOM 2845 C CA . ARG A 1 350 ? -36.190 -14.674 36.021 1.00 95.50 350 ARG A CA 1
ATOM 2846 C C . ARG A 1 350 ? -35.493 -13.630 35.156 1.00 95.50 350 ARG A C 1
ATOM 2848 O O . ARG A 1 350 ? -35.136 -13.919 34.019 1.00 95.50 350 ARG A O 1
ATOM 2855 N N . GLU A 1 351 ? -35.317 -12.418 35.669 1.00 94.19 351 GLU A N 1
ATOM 2856 C CA . GLU A 1 351 ? -34.600 -11.362 34.953 1.00 94.19 351 GLU A CA 1
ATOM 2857 C C . GLU A 1 351 ? -33.111 -11.694 34.811 1.00 94.19 351 GLU A C 1
ATOM 2859 O O . GLU A 1 351 ? -32.560 -11.586 33.717 1.00 94.19 351 GLU A O 1
ATOM 2864 N N . VAL A 1 352 ? -32.487 -12.200 35.880 1.00 92.50 352 VAL A N 1
ATOM 2865 C CA . VAL A 1 352 ? -31.100 -12.687 35.850 1.00 92.50 352 VAL A CA 1
ATOM 2866 C C . VAL A 1 352 ? -30.949 -13.889 34.914 1.00 92.50 352 VAL A C 1
ATOM 2868 O O . VAL A 1 352 ? -29.986 -13.951 34.156 1.00 92.50 352 VAL A O 1
ATOM 2871 N N . GLU A 1 353 ? -31.898 -14.827 34.925 1.00 91.19 353 GLU A N 1
ATOM 2872 C CA . GLU A 1 353 ? -31.903 -15.989 34.028 1.00 91.19 353 GLU A CA 1
ATOM 2873 C C . GLU A 1 353 ? -32.010 -15.566 32.556 1.00 91.19 353 GLU A C 1
ATOM 2875 O O . GLU A 1 353 ? -31.260 -16.058 31.711 1.00 91.19 353 GLU A O 1
ATOM 2880 N N . LYS A 1 354 ? -32.875 -14.589 32.254 1.00 94.75 354 LYS A N 1
ATOM 2881 C CA . LYS A 1 354 ? -32.977 -14.001 30.916 1.00 94.75 354 LYS A CA 1
ATOM 2882 C C . LYS A 1 354 ? -31.677 -13.305 30.504 1.00 94.75 354 LYS A C 1
ATOM 2884 O O . LYS A 1 354 ? -31.187 -13.547 29.407 1.00 94.75 354 LYS A O 1
ATOM 2889 N N . GLU A 1 355 ? -31.086 -12.492 31.381 1.00 93.19 355 GLU A N 1
ATOM 2890 C CA . GLU A 1 355 ? -29.808 -11.820 31.105 1.00 93.19 355 GLU A CA 1
ATOM 2891 C C . GLU A 1 355 ? -28.674 -12.832 30.868 1.00 93.19 355 GLU A C 1
ATOM 2893 O O . GLU A 1 355 ? -27.834 -12.633 29.989 1.00 93.19 355 GLU A O 1
ATOM 2898 N N . ALA A 1 356 ? -28.646 -13.935 31.620 1.00 88.38 356 ALA A N 1
ATOM 2899 C CA . ALA A 1 356 ? -27.675 -15.006 31.425 1.00 88.38 356 ALA A CA 1
ATOM 2900 C C . ALA A 1 356 ? -27.870 -15.722 30.077 1.00 88.38 356 ALA A C 1
ATOM 2902 O O . ALA A 1 356 ? -26.885 -16.011 29.390 1.00 88.38 356 ALA A O 1
ATOM 2903 N N . ALA A 1 357 ? -29.119 -15.958 29.664 1.00 91.69 357 ALA A N 1
ATOM 2904 C CA . ALA A 1 357 ? -29.432 -16.526 28.355 1.00 91.69 357 ALA A CA 1
ATOM 2905 C C . ALA A 1 357 ? -28.998 -15.588 27.214 1.00 91.69 357 ALA A C 1
ATOM 2907 O O . ALA A 1 357 ? -28.304 -16.026 26.296 1.00 91.69 357 ALA A O 1
ATOM 2908 N N . ASP A 1 358 ? -29.302 -14.293 27.315 1.00 91.88 358 ASP A N 1
ATOM 2909 C CA . ASP A 1 358 ? -28.913 -13.287 26.320 1.00 91.88 358 ASP A CA 1
ATOM 2910 C C . ASP A 1 358 ? -27.380 -13.171 26.206 1.00 91.88 358 ASP A C 1
ATOM 2912 O O . ASP A 1 358 ? -26.829 -13.167 25.101 1.00 91.88 358 ASP A O 1
ATOM 2916 N N . LYS A 1 359 ? -26.658 -13.172 27.338 1.00 89.56 359 LYS A N 1
ATOM 2917 C CA . LYS A 1 359 ? -25.183 -13.204 27.354 1.00 89.56 359 LYS A CA 1
ATOM 2918 C C . LYS A 1 359 ? -24.620 -14.481 26.735 1.00 89.56 359 LYS A C 1
ATOM 2920 O O . LYS A 1 359 ? -23.604 -14.416 26.048 1.00 89.56 359 LYS A O 1
ATOM 2925 N N . THR A 1 360 ? -25.268 -15.627 26.941 1.00 89.88 360 THR A N 1
ATOM 2926 C CA . THR A 1 360 ? -24.852 -16.895 26.319 1.00 89.88 360 THR A CA 1
ATOM 2927 C C . THR A 1 360 ? -24.953 -16.817 24.795 1.00 89.88 360 THR A C 1
ATOM 2929 O O . THR A 1 360 ? -24.007 -17.184 24.099 1.00 89.88 360 THR A O 1
ATOM 2932 N N . VAL A 1 361 ? -26.051 -16.262 24.271 1.00 93.00 361 VAL A N 1
ATOM 2933 C CA . VAL A 1 361 ? -26.222 -16.027 22.828 1.00 93.00 361 VAL A CA 1
ATOM 2934 C C . VAL A 1 361 ? -25.175 -15.041 22.306 1.00 93.00 361 VAL A C 1
ATOM 2936 O O . VAL A 1 361 ? -24.573 -15.282 21.262 1.00 93.00 361 VAL A O 1
ATOM 2939 N N . GLN A 1 362 ? -24.899 -13.961 23.044 1.00 91.69 362 GLN A N 1
ATOM 2940 C CA . GLN A 1 362 ? -23.882 -12.982 22.658 1.00 91.69 362 GLN A CA 1
ATOM 2941 C C . GLN A 1 362 ? -22.486 -13.615 22.558 1.00 91.69 362 GLN A C 1
ATOM 2943 O O . GLN A 1 362 ? -21.800 -13.415 21.558 1.00 91.69 362 GLN A O 1
ATOM 2948 N N . VAL A 1 363 ? -22.089 -14.428 23.544 1.00 87.81 363 VAL A N 1
ATOM 2949 C CA . VAL A 1 363 ? -20.815 -15.167 23.516 1.00 87.81 363 VAL A CA 1
ATOM 2950 C C . VAL A 1 363 ? -20.748 -16.095 22.305 1.00 87.81 363 VAL A C 1
ATOM 2952 O O . VAL A 1 363 ? -19.714 -16.153 21.644 1.00 87.81 363 VAL A O 1
ATOM 2955 N N . GLN A 1 364 ? -21.844 -16.779 21.971 1.00 90.44 364 GLN A N 1
ATOM 2956 C CA . GLN A 1 364 ? -21.892 -17.659 20.806 1.00 90.44 364 GLN A CA 1
ATOM 2957 C C . GLN A 1 364 ? -21.706 -16.887 19.490 1.00 90.44 364 GLN A C 1
ATOM 2959 O O . GLN A 1 364 ? -20.923 -17.309 18.642 1.00 90.44 364 GLN A O 1
ATOM 2964 N N . VAL A 1 365 ? -22.355 -15.728 19.338 1.00 88.88 365 VAL A N 1
ATOM 2965 C CA . VAL A 1 365 ? -22.186 -14.860 18.160 1.00 88.88 365 VAL A CA 1
ATOM 2966 C C . VAL A 1 365 ? -20.747 -14.356 18.048 1.00 88.88 365 VAL A C 1
ATOM 2968 O O . VAL A 1 365 ? -20.151 -14.445 16.975 1.00 88.88 365 VAL A O 1
ATOM 2971 N N . THR A 1 366 ? -20.161 -13.874 19.148 1.00 85.69 366 THR A N 1
ATOM 2972 C CA . THR A 1 366 ? -18.763 -13.420 19.168 1.00 85.69 366 THR A CA 1
ATOM 2973 C C . THR A 1 366 ? -17.796 -14.559 18.839 1.00 85.69 366 THR A C 1
ATOM 2975 O O . THR A 1 366 ? -16.831 -14.349 18.107 1.00 85.69 366 THR A O 1
ATOM 2978 N N . GLN A 1 367 ? -18.067 -15.778 19.308 1.00 86.50 367 GLN A N 1
ATOM 2979 C CA . GLN A 1 367 ? -17.263 -16.956 18.986 1.00 86.50 367 GLN A CA 1
ATOM 2980 C C . GLN A 1 367 ? -17.321 -17.293 17.487 1.00 86.50 367 GLN A C 1
ATOM 2982 O O . GLN A 1 367 ? -16.281 -17.509 16.869 1.00 86.50 367 GLN A O 1
ATOM 2987 N N . THR A 1 368 ? -18.503 -17.250 16.864 1.00 88.44 368 THR A N 1
ATOM 2988 C CA . THR A 1 368 ? -18.636 -17.445 15.409 1.00 88.44 368 THR A CA 1
ATOM 2989 C C . THR A 1 368 ? -17.928 -16.347 14.610 1.00 88.44 368 THR A C 1
ATOM 2991 O O . THR A 1 368 ? -17.300 -16.631 13.591 1.00 88.44 368 THR A O 1
ATOM 2994 N N . GLN A 1 369 ? -17.988 -15.092 15.066 1.00 86.44 369 GLN A N 1
ATOM 2995 C CA . GLN A 1 369 ? -17.252 -13.991 14.435 1.00 86.44 369 GLN A CA 1
ATOM 2996 C C . GLN A 1 369 ? -15.738 -14.197 14.528 1.00 86.44 369 GLN A C 1
ATOM 2998 O O . GLN A 1 369 ? -15.046 -14.051 13.524 1.00 86.44 369 GLN A O 1
ATOM 3003 N N . LYS A 1 370 ? -15.229 -14.607 15.696 1.00 85.94 370 LYS A N 1
ATOM 3004 C CA . LYS A 1 370 ? -13.815 -14.956 15.878 1.00 85.94 370 LYS A CA 1
ATOM 3005 C C . LYS A 1 370 ? -13.375 -16.042 14.890 1.00 85.94 370 LYS A C 1
ATOM 3007 O O . LYS A 1 370 ? -12.353 -15.883 14.235 1.00 85.94 370 LYS A O 1
ATOM 3012 N N . GLU A 1 371 ? -14.159 -17.106 14.737 1.00 91.25 371 GLU A N 1
ATOM 3013 C CA . GLU A 1 371 ? -13.860 -18.197 13.796 1.00 91.25 371 GLU A CA 1
ATOM 3014 C C . GLU A 1 371 ? -13.890 -17.746 12.326 1.00 91.25 371 GLU A C 1
ATOM 3016 O O . GLU A 1 371 ? -13.129 -18.262 11.505 1.00 91.25 371 GLU A O 1
ATOM 3021 N N . ASN A 1 372 ? -14.751 -16.786 11.970 1.00 88.88 372 ASN A N 1
ATOM 3022 C CA . ASN A 1 372 ? -14.746 -16.177 10.637 1.00 88.88 372 ASN A CA 1
ATOM 3023 C C . ASN A 1 372 ? -13.459 -15.372 10.402 1.00 88.88 372 ASN A C 1
ATOM 3025 O O . ASN A 1 372 ? -12.804 -15.576 9.382 1.00 88.88 372 ASN A O 1
ATOM 3029 N N . PHE A 1 373 ? -13.057 -14.530 11.359 1.00 87.94 373 PHE A N 1
ATOM 3030 C CA . PHE A 1 373 ? -11.816 -13.759 11.256 1.00 87.94 373 PHE A CA 1
ATOM 3031 C C . PHE A 1 373 ? -10.573 -14.651 11.214 1.00 87.94 373 PHE A C 1
ATOM 3033 O O . PHE A 1 373 ? -9.643 -14.375 10.461 1.00 87.94 373 PHE A O 1
ATOM 3040 N N . GLU A 1 374 ? -10.545 -15.748 11.974 1.00 85.50 374 GLU A N 1
ATOM 3041 C CA . GLU A 1 374 ? -9.455 -16.728 11.901 1.00 85.50 374 GLU A CA 1
ATOM 3042 C C . GLU A 1 374 ? -9.363 -17.362 10.504 1.00 85.50 374 GLU A C 1
ATOM 3044 O O . GLU A 1 374 ? -8.261 -17.503 9.970 1.00 85.50 374 GLU A O 1
ATOM 3049 N N . ARG A 1 375 ? -10.502 -17.675 9.868 1.00 91.00 375 ARG A N 1
ATOM 3050 C CA . ARG A 1 375 ? -10.539 -18.172 8.483 1.00 91.00 375 ARG A CA 1
ATOM 3051 C C . ARG A 1 375 ? -10.037 -17.140 7.473 1.00 91.00 375 ARG A C 1
ATOM 3053 O O . ARG A 1 375 ? -9.230 -17.493 6.617 1.00 91.00 375 ARG A O 1
ATOM 3060 N N . GLU A 1 376 ? -10.457 -15.883 7.587 1.00 89.50 376 GLU A N 1
ATOM 3061 C CA . GLU A 1 376 ? -9.974 -14.794 6.723 1.00 89.50 376 GLU A CA 1
ATOM 3062 C C . GLU A 1 376 ? -8.466 -14.565 6.890 1.00 89.50 376 GLU A C 1
ATOM 3064 O O . GLU A 1 376 ? -7.732 -14.476 5.907 1.00 89.50 376 GLU A O 1
ATOM 3069 N N . MET A 1 377 ? -7.973 -14.572 8.130 1.00 82.69 377 MET A N 1
ATOM 3070 C CA . MET A 1 377 ? -6.543 -14.480 8.432 1.00 82.69 377 MET A CA 1
ATOM 3071 C C . MET A 1 377 ? -5.738 -15.641 7.837 1.00 82.69 377 MET A C 1
ATOM 3073 O O . MET A 1 377 ? -4.606 -15.438 7.394 1.00 82.69 377 MET A O 1
ATOM 3077 N N . HIS A 1 378 ? -6.288 -16.857 7.831 1.00 90.06 378 HIS A N 1
ATOM 3078 C CA . HIS A 1 378 ? -5.658 -18.000 7.173 1.00 90.06 378 HIS A CA 1
ATOM 3079 C C . HIS A 1 378 ? -5.625 -17.838 5.649 1.00 90.06 378 HIS A C 1
ATOM 3081 O O . HIS A 1 378 ? -4.559 -18.025 5.064 1.00 90.06 378 HIS A O 1
ATOM 3087 N N . ALA A 1 379 ? -6.726 -17.408 5.027 1.00 92.25 379 ALA A N 1
ATOM 3088 C CA . ALA A 1 379 ? -6.785 -17.160 3.586 1.00 92.25 379 ALA A CA 1
ATOM 3089 C C . ALA A 1 379 ? -5.779 -16.083 3.139 1.00 92.25 379 ALA A C 1
ATOM 3091 O O . ALA A 1 379 ? -5.030 -16.291 2.188 1.00 92.25 379 ALA A O 1
ATOM 3092 N N . LEU A 1 380 ? -5.679 -14.972 3.879 1.00 90.62 380 LEU A N 1
ATOM 3093 C CA . LEU A 1 380 ? -4.713 -13.906 3.589 1.00 90.62 380 LEU A CA 1
ATOM 3094 C C . LEU A 1 380 ? -3.258 -14.367 3.747 1.00 90.62 380 LEU A C 1
ATOM 3096 O O . LEU A 1 380 ? -2.384 -13.949 2.989 1.00 90.62 380 LEU A O 1
ATOM 3100 N N . ARG A 1 381 ? -2.966 -15.240 4.720 1.00 89.69 381 ARG A N 1
ATOM 3101 C CA . ARG A 1 381 ? -1.622 -15.827 4.865 1.00 89.69 381 ARG A CA 1
ATOM 3102 C C . ARG A 1 381 ? -1.268 -16.745 3.699 1.00 89.69 381 ARG A C 1
ATOM 3104 O O . ARG A 1 381 ? -0.121 -16.714 3.258 1.00 89.69 381 ARG A O 1
ATOM 3111 N N . GLU A 1 382 ? -2.221 -17.539 3.218 1.00 94.00 382 GLU A N 1
ATOM 3112 C CA . GLU A 1 382 ? -2.029 -18.383 2.035 1.00 94.00 382 GLU A CA 1
ATOM 3113 C C . GLU A 1 382 ? -1.798 -17.535 0.778 1.00 94.00 382 GLU A C 1
ATOM 3115 O O . GLU A 1 382 ? -0.862 -17.810 0.030 1.00 94.00 382 GLU A O 1
ATOM 3120 N N . GLU A 1 383 ? -2.562 -16.457 0.582 1.00 91.62 383 GLU A N 1
ATOM 3121 C CA . GLU A 1 383 ? -2.366 -15.524 -0.536 1.00 91.62 383 GLU A CA 1
ATOM 3122 C C . GLU A 1 383 ? -0.990 -14.839 -0.475 1.00 91.62 383 GLU A C 1
ATOM 3124 O O . GLU A 1 383 ? -0.262 -14.802 -1.469 1.00 91.62 383 GLU A O 1
ATOM 3129 N N . LEU A 1 384 ? -0.570 -14.375 0.708 1.00 89.56 384 LEU A N 1
ATOM 3130 C CA . LEU A 1 384 ? 0.764 -13.801 0.910 1.00 89.56 384 LEU A CA 1
ATOM 3131 C C . LEU A 1 384 ? 1.873 -14.819 0.595 1.00 89.56 384 LEU A C 1
ATOM 3133 O O . LEU A 1 384 ? 2.913 -14.463 0.034 1.00 89.56 384 LEU A O 1
ATOM 3137 N N . GLN A 1 385 ? 1.679 -16.087 0.965 1.00 94.19 385 GLN A N 1
ATOM 3138 C CA . GLN A 1 385 ? 2.629 -17.149 0.647 1.00 94.19 385 GLN A CA 1
ATOM 3139 C C . GLN A 1 385 ? 2.701 -17.396 -0.866 1.00 94.19 385 GLN A C 1
ATOM 3141 O O . GLN A 1 385 ? 3.806 -17.458 -1.405 1.00 94.19 385 GLN A O 1
ATOM 3146 N N . GLN A 1 386 ? 1.559 -17.450 -1.557 1.00 92.62 386 GLN A N 1
ATOM 3147 C CA . GLN A 1 386 ? 1.511 -17.589 -3.016 1.00 92.62 386 GLN A CA 1
ATOM 3148 C C . GLN A 1 386 ? 2.220 -16.428 -3.720 1.00 92.62 386 GLN A C 1
ATOM 3150 O O . GLN A 1 386 ? 3.041 -16.660 -4.604 1.00 92.62 386 GLN A O 1
ATOM 3155 N N . GLN A 1 387 ? 1.994 -15.185 -3.284 1.00 90.44 387 GLN A N 1
ATOM 3156 C CA . GLN A 1 387 ? 2.690 -14.023 -3.845 1.00 90.44 387 GLN A CA 1
ATOM 3157 C C . GLN A 1 387 ? 4.208 -14.095 -3.631 1.00 90.44 387 GLN A C 1
ATOM 3159 O O . GLN A 1 387 ? 4.980 -13.737 -4.520 1.00 90.44 387 GLN A O 1
ATOM 3164 N N . ARG A 1 388 ? 4.674 -14.590 -2.475 1.00 85.31 388 ARG A N 1
ATOM 3165 C CA . ARG A 1 388 ? 6.113 -14.802 -2.233 1.00 85.31 388 ARG A CA 1
ATOM 3166 C C . ARG A 1 388 ? 6.707 -15.853 -3.166 1.00 85.31 388 ARG A C 1
ATOM 3168 O O . ARG A 1 388 ? 7.816 -15.657 -3.661 1.00 85.31 388 ARG A O 1
ATOM 3175 N N . GLU A 1 389 ? 5.988 -16.946 -3.402 1.00 95.12 389 GLU A N 1
ATOM 3176 C CA . GLU A 1 389 ? 6.397 -17.989 -4.347 1.00 95.12 389 GLU A CA 1
ATOM 3177 C C . GLU A 1 389 ? 6.428 -17.454 -5.787 1.00 95.12 389 GLU A C 1
ATOM 3179 O O . GLU A 1 389 ? 7.390 -17.710 -6.515 1.00 95.12 389 GLU A O 1
ATOM 3184 N N . GLU A 1 390 ? 5.450 -16.632 -6.175 1.00 93.50 390 GLU A N 1
ATOM 3185 C CA . GLU A 1 390 ? 5.419 -15.977 -7.484 1.00 93.50 390 GLU A CA 1
ATOM 3186 C C . GLU A 1 390 ? 6.609 -15.021 -7.663 1.00 93.50 390 GLU A C 1
ATOM 3188 O O . GLU A 1 390 ? 7.326 -15.096 -8.663 1.00 93.50 390 GLU A O 1
ATOM 3193 N N . VAL A 1 391 ? 6.892 -14.169 -6.671 1.00 91.31 391 VAL A N 1
ATOM 3194 C CA . VAL A 1 391 ? 8.054 -13.265 -6.691 1.00 91.31 391 VAL A CA 1
ATOM 3195 C C . VAL A 1 391 ? 9.363 -14.050 -6.803 1.00 91.31 391 VAL A C 1
ATOM 3197 O O . VAL A 1 391 ? 10.241 -13.660 -7.575 1.00 91.31 391 VAL A O 1
ATOM 3200 N N . ALA A 1 392 ? 9.500 -15.171 -6.090 1.00 93.94 392 ALA A N 1
ATOM 3201 C CA . ALA A 1 392 ? 10.676 -16.033 -6.198 1.00 93.94 392 ALA A CA 1
ATOM 3202 C C . ALA A 1 392 ? 10.817 -16.643 -7.607 1.00 93.94 392 ALA A C 1
ATOM 3204 O O . ALA A 1 392 ? 11.921 -16.677 -8.162 1.00 93.94 392 ALA A O 1
ATOM 3205 N N . ALA A 1 393 ? 9.710 -17.069 -8.224 1.00 95.38 393 ALA A N 1
ATOM 3206 C CA . ALA A 1 393 ? 9.701 -17.574 -9.595 1.00 95.38 393 ALA A CA 1
ATOM 3207 C C . ALA A 1 393 ? 10.099 -16.489 -10.614 1.00 95.38 393 ALA A C 1
ATOM 3209 O O . ALA A 1 393 ? 10.933 -16.740 -11.490 1.00 95.38 393 ALA A O 1
ATOM 3210 N N . TRP A 1 394 ? 9.577 -15.266 -10.467 1.00 93.44 394 TRP A N 1
ATOM 3211 C CA . TRP A 1 394 ? 9.953 -14.117 -11.297 1.00 93.44 394 TRP A CA 1
ATOM 3212 C C . TRP A 1 394 ? 11.430 -13.751 -11.145 1.00 93.44 394 TRP A C 1
ATOM 3214 O O . TRP A 1 394 ? 12.109 -13.524 -12.147 1.00 93.44 394 TRP A O 1
ATOM 3224 N N . GLN A 1 395 ? 11.962 -13.747 -9.921 1.00 87.44 395 GLN A N 1
ATOM 3225 C CA . GLN A 1 395 ? 13.390 -13.517 -9.681 1.00 87.44 395 GLN A CA 1
ATOM 3226 C C . GLN A 1 395 ? 14.257 -14.559 -10.395 1.00 87.44 395 GLN A C 1
ATOM 3228 O O . GLN A 1 395 ? 15.237 -14.201 -11.049 1.00 87.44 395 GLN A O 1
ATOM 3233 N N . GLN A 1 396 ? 13.868 -15.836 -10.346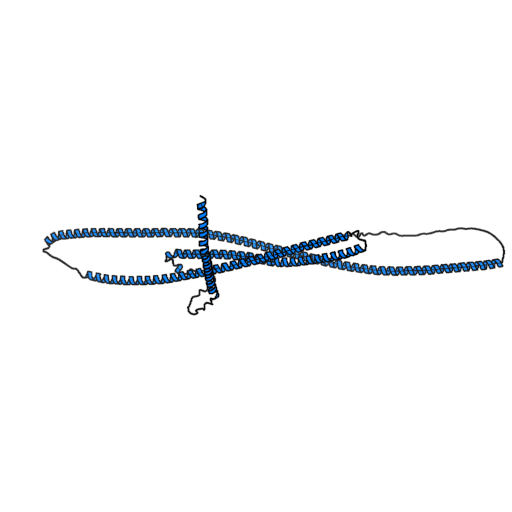 1.00 95.44 396 GLN A N 1
ATOM 3234 C CA . GLN A 1 396 ? 14.580 -16.894 -11.058 1.00 95.44 396 GLN A CA 1
ATOM 3235 C C . GLN A 1 396 ? 14.517 -16.713 -12.584 1.00 95.44 396 GLN A C 1
ATOM 3237 O O . GLN A 1 396 ? 15.512 -16.941 -13.272 1.00 95.44 396 GLN A O 1
ATOM 3242 N N . ALA A 1 397 ? 13.370 -16.294 -13.128 1.00 91.12 397 ALA A N 1
ATOM 3243 C CA . ALA A 1 397 ? 13.218 -16.019 -14.556 1.00 91.12 397 ALA A CA 1
ATOM 3244 C C . ALA A 1 397 ? 14.091 -14.837 -15.015 1.00 91.12 397 ALA A C 1
ATOM 3246 O O . ALA A 1 397 ? 14.746 -14.923 -16.055 1.00 91.12 397 ALA A O 1
ATOM 3247 N N . VAL A 1 398 ? 14.158 -13.767 -14.216 1.00 91.06 398 VAL A N 1
ATOM 3248 C CA . VAL A 1 398 ? 15.038 -12.616 -14.474 1.00 91.06 398 VAL A CA 1
ATOM 3249 C C . VAL A 1 398 ? 16.506 -13.035 -14.466 1.00 91.06 398 VAL A C 1
ATOM 3251 O O . VAL A 1 398 ? 17.258 -12.616 -15.344 1.00 91.06 398 VAL A O 1
ATOM 3254 N N . GLU A 1 399 ? 16.919 -13.886 -13.526 1.00 95.00 399 GLU A N 1
ATOM 3255 C CA . GLU A 1 399 ? 18.304 -14.361 -13.457 1.00 95.00 399 GLU A CA 1
ATOM 3256 C C . GLU A 1 399 ? 18.682 -15.218 -14.677 1.00 95.00 399 GLU A C 1
ATOM 3258 O O . GLU A 1 399 ? 19.748 -15.023 -15.259 1.00 95.00 399 GLU A O 1
ATOM 3263 N N . ARG A 1 400 ? 17.780 -16.095 -15.146 1.00 95.44 400 ARG A N 1
ATOM 3264 C CA . ARG A 1 400 ? 17.987 -16.847 -16.400 1.00 95.44 400 ARG A CA 1
ATOM 3265 C C . ARG A 1 400 ? 18.134 -15.916 -17.604 1.00 95.44 400 ARG A C 1
ATOM 3267 O O . ARG A 1 400 ? 19.069 -16.076 -18.380 1.00 95.44 400 ARG A O 1
ATOM 3274 N N . SER A 1 401 ? 17.260 -14.915 -17.722 1.00 93.88 401 SER A N 1
ATOM 3275 C CA . SER A 1 401 ? 17.326 -13.935 -18.812 1.00 93.88 401 SER A CA 1
ATOM 3276 C C . SER A 1 401 ? 18.627 -13.121 -18.784 1.00 93.88 401 SER A C 1
ATOM 3278 O O . SER A 1 401 ? 19.214 -12.851 -19.831 1.00 93.88 401 SER A O 1
ATOM 3280 N N . ARG A 1 402 ? 19.131 -12.764 -17.594 1.00 92.56 402 ARG A N 1
ATOM 3281 C CA . ARG A 1 402 ? 20.436 -12.100 -17.446 1.00 92.56 402 ARG A CA 1
ATOM 3282 C C . ARG A 1 402 ? 21.591 -12.979 -17.914 1.00 92.56 402 ARG A C 1
ATOM 3284 O O . ARG A 1 402 ? 22.474 -12.473 -18.606 1.00 92.56 402 ARG A O 1
ATOM 3291 N N . GLU A 1 403 ? 21.581 -14.266 -17.577 1.00 97.25 403 GLU A N 1
ATOM 3292 C CA . GLU A 1 403 ? 22.619 -15.195 -18.032 1.00 97.25 403 GLU A CA 1
ATOM 3293 C C . GLU A 1 403 ? 22.567 -15.404 -19.553 1.00 97.25 403 GLU A C 1
ATOM 3295 O O . GLU A 1 403 ? 23.608 -15.386 -20.204 1.00 97.25 403 GLU A O 1
ATOM 3300 N N . GLU A 1 404 ? 21.377 -15.498 -20.154 1.00 95.38 404 GLU A N 1
ATOM 3301 C CA . GLU A 1 404 ? 21.215 -15.544 -21.617 1.00 95.38 404 GLU A CA 1
ATOM 3302 C C . GLU A 1 404 ? 21.776 -14.283 -22.296 1.00 95.38 404 GLU A C 1
ATOM 3304 O O . GLU A 1 404 ? 22.518 -14.373 -23.278 1.00 95.38 404 GLU A O 1
ATOM 3309 N N . ILE A 1 405 ? 21.501 -13.094 -21.744 1.00 91.81 405 ILE A N 1
ATOM 3310 C CA . ILE A 1 405 ? 22.078 -11.831 -22.235 1.00 91.81 405 ILE A CA 1
ATOM 3311 C C . ILE A 1 405 ? 23.609 -11.856 -22.128 1.00 91.81 405 ILE A C 1
ATOM 3313 O O . ILE A 1 405 ? 24.294 -11.433 -23.063 1.00 91.81 405 ILE A O 1
ATOM 3317 N N . ARG A 1 406 ? 24.158 -12.380 -21.025 1.00 96.56 406 ARG A N 1
ATOM 3318 C CA . ARG A 1 406 ? 25.608 -12.520 -20.822 1.00 96.56 406 ARG A CA 1
ATOM 3319 C C . ARG A 1 406 ? 26.230 -13.435 -21.879 1.00 96.56 406 ARG A C 1
ATOM 3321 O O . ARG A 1 406 ? 27.228 -13.062 -22.494 1.00 96.56 406 ARG A O 1
ATOM 3328 N N . GLN A 1 407 ? 25.599 -14.574 -22.157 1.00 97.62 407 GLN A N 1
ATOM 3329 C CA . GLN A 1 407 ? 26.026 -15.507 -23.204 1.00 97.62 407 GLN A CA 1
ATOM 3330 C C . GLN A 1 407 ? 25.972 -14.872 -24.600 1.00 97.62 407 GLN A C 1
ATOM 3332 O O . GLN A 1 407 ? 26.915 -15.005 -25.384 1.00 97.62 407 GLN A O 1
ATOM 3337 N N . HIS A 1 408 ? 24.911 -14.124 -24.914 1.00 95.19 408 HIS A N 1
ATOM 3338 C CA . HIS A 1 408 ? 24.824 -13.382 -26.171 1.00 95.19 408 HIS A CA 1
ATOM 3339 C C . HIS A 1 408 ? 25.916 -12.316 -26.293 1.00 95.19 408 HIS A C 1
ATOM 3341 O O . HIS A 1 408 ? 26.512 -12.172 -27.361 1.00 95.19 408 HIS A O 1
ATOM 3347 N N . GLN A 1 409 ? 26.233 -11.604 -25.211 1.00 94.19 409 GLN A N 1
ATOM 3348 C CA . GLN A 1 409 ? 27.299 -10.605 -25.200 1.00 94.19 409 GLN A CA 1
ATOM 3349 C C . GLN A 1 409 ? 28.686 -11.236 -25.399 1.00 94.19 409 GLN A C 1
ATOM 3351 O O . GLN A 1 409 ? 29.500 -10.700 -26.153 1.00 94.19 409 GLN A O 1
ATOM 3356 N N . GLU A 1 410 ? 28.955 -12.388 -24.780 1.00 97.19 410 GLU A N 1
ATOM 3357 C CA . GLU A 1 410 ? 30.182 -13.161 -25.009 1.00 97.19 410 GLU A CA 1
ATOM 3358 C C . GLU A 1 410 ? 30.280 -13.656 -26.461 1.00 97.19 410 GLU A C 1
ATOM 3360 O O . GLU A 1 410 ? 31.334 -13.524 -27.089 1.00 97.19 410 GLU A O 1
ATOM 3365 N N . SER A 1 411 ? 29.172 -14.142 -27.033 1.00 97.62 411 SER A N 1
ATOM 3366 C CA . SER A 1 411 ? 29.098 -14.555 -28.441 1.00 97.62 411 SER A CA 1
ATOM 3367 C C . SER A 1 411 ? 29.373 -13.392 -29.397 1.00 97.62 411 SER A C 1
ATOM 3369 O O . SER A 1 411 ? 30.184 -13.524 -30.316 1.00 97.62 411 SER A O 1
ATOM 3371 N N . LEU A 1 412 ? 28.760 -12.227 -29.155 1.00 94.38 412 LEU A N 1
ATOM 3372 C CA . LEU A 1 412 ? 29.016 -11.012 -29.929 1.00 94.38 412 LEU A CA 1
ATOM 3373 C C . LEU A 1 412 ? 30.480 -10.595 -29.828 1.00 94.38 412 LEU A C 1
ATOM 3375 O O . LEU A 1 412 ? 31.106 -10.358 -30.855 1.00 94.38 412 LEU A O 1
ATOM 3379 N N . ARG A 1 413 ? 31.061 -10.587 -28.624 1.00 96.94 413 ARG A N 1
ATOM 3380 C CA . ARG A 1 413 ? 32.478 -10.255 -28.424 1.00 96.94 413 ARG A CA 1
ATOM 3381 C C . ARG A 1 413 ? 33.405 -11.209 -29.180 1.00 96.94 413 ARG A C 1
ATOM 3383 O O . ARG A 1 413 ? 34.380 -10.762 -29.778 1.00 96.94 413 ARG A O 1
ATOM 3390 N N . SER A 1 414 ? 33.097 -12.506 -29.180 1.00 98.06 414 SER A N 1
ATOM 3391 C CA . SER A 1 414 ? 33.837 -13.507 -29.953 1.00 98.06 414 SER A CA 1
ATOM 3392 C C . SER A 1 414 ? 33.730 -13.258 -31.463 1.00 98.06 414 SER A C 1
ATOM 3394 O O . SER A 1 414 ? 34.753 -13.227 -32.149 1.00 98.06 414 SER A O 1
ATOM 3396 N N . LYS A 1 415 ? 32.517 -13.002 -31.978 1.00 95.31 415 LYS A N 1
ATOM 3397 C CA . LYS A 1 415 ? 32.285 -12.673 -33.395 1.00 95.31 415 LYS A CA 1
ATOM 3398 C C . LYS A 1 415 ? 32.993 -11.377 -33.803 1.00 95.31 415 LYS A C 1
ATOM 3400 O O . LYS A 1 415 ? 33.633 -11.364 -34.849 1.00 95.31 415 LYS A O 1
ATOM 3405 N N . THR A 1 416 ? 32.959 -10.330 -32.977 1.00 95.56 416 THR A N 1
ATOM 3406 C CA . THR A 1 416 ? 33.713 -9.086 -33.206 1.00 95.56 416 THR A CA 1
ATOM 3407 C C . THR A 1 416 ? 35.212 -9.359 -33.287 1.00 95.56 416 THR A C 1
ATOM 3409 O O . THR A 1 416 ? 35.850 -8.934 -34.244 1.00 95.56 416 THR A O 1
ATOM 3412 N N . GLY A 1 417 ? 35.770 -10.145 -32.360 1.00 97.44 417 GLY A N 1
ATOM 3413 C CA . GLY A 1 417 ? 37.184 -10.530 -32.416 1.00 97.44 417 GLY A CA 1
ATOM 3414 C C . GLY A 1 417 ? 37.549 -11.330 -33.675 1.00 97.44 417 GLY A C 1
ATOM 3415 O O . GLY A 1 417 ? 38.644 -11.174 -34.214 1.00 97.44 417 GLY A O 1
ATOM 3416 N N . HIS A 1 418 ? 36.631 -12.159 -34.186 1.00 97.38 418 HIS A N 1
ATOM 3417 C CA . HIS A 1 418 ? 36.821 -12.851 -35.462 1.00 97.38 418 HIS A CA 1
ATOM 3418 C C . HIS A 1 418 ? 36.810 -11.884 -36.654 1.00 97.38 418 HIS A C 1
ATOM 3420 O O . HIS A 1 418 ? 37.669 -12.002 -37.526 1.00 97.38 418 HIS A O 1
ATOM 3426 N N . ILE A 1 419 ? 35.891 -10.912 -36.671 1.00 95.81 419 ILE A N 1
ATOM 3427 C CA . ILE A 1 419 ? 35.827 -9.865 -37.703 1.00 95.81 419 ILE A CA 1
ATOM 3428 C C . ILE A 1 419 ? 37.122 -9.051 -37.720 1.00 95.81 419 ILE A C 1
ATOM 3430 O O . ILE A 1 419 ? 37.733 -8.938 -38.776 1.00 95.81 419 ILE A O 1
ATOM 3434 N N . GLU A 1 420 ? 37.607 -8.586 -36.566 1.00 96.06 420 GLU A N 1
ATOM 3435 C CA . GLU A 1 420 ? 38.883 -7.858 -36.475 1.00 96.06 420 GLU A CA 1
ATOM 3436 C C . GLU A 1 420 ? 40.059 -8.678 -37.033 1.00 96.06 420 GLU A C 1
ATOM 3438 O O . GLU A 1 420 ? 40.977 -8.140 -37.650 1.00 96.06 420 GLU A O 1
ATOM 3443 N N . ASN A 1 421 ? 40.056 -9.999 -36.824 1.00 97.75 421 ASN A N 1
ATOM 3444 C CA . ASN A 1 421 ? 41.085 -10.874 -37.378 1.00 97.75 421 ASN A CA 1
ATOM 3445 C C . ASN A 1 421 ? 40.977 -11.002 -38.906 1.00 97.75 421 ASN A C 1
ATOM 3447 O O . ASN A 1 421 ? 41.990 -10.975 -39.603 1.00 97.75 421 ASN A O 1
ATOM 3451 N N . LEU A 1 422 ? 39.755 -11.115 -39.434 1.00 96.19 422 LEU A N 1
ATOM 3452 C CA . LEU A 1 422 ? 39.512 -11.120 -40.877 1.00 96.19 422 LEU A CA 1
ATOM 3453 C C . LEU A 1 422 ? 39.909 -9.786 -41.523 1.00 96.19 422 LEU A C 1
ATOM 3455 O O . LEU A 1 422 ? 40.498 -9.799 -42.599 1.00 96.19 422 LEU A O 1
ATOM 3459 N N . GLU A 1 423 ? 39.652 -8.656 -40.864 1.00 95.94 423 GLU A N 1
ATOM 3460 C CA . GLU A 1 423 ? 40.073 -7.327 -41.323 1.00 95.94 423 GLU A CA 1
ATOM 3461 C C . GLU A 1 423 ? 41.601 -7.204 -41.394 1.00 95.94 423 GLU A C 1
ATOM 3463 O O . GLU A 1 423 ? 42.125 -6.713 -42.395 1.00 95.94 423 GLU A O 1
ATOM 3468 N N . ARG A 1 424 ? 42.332 -7.711 -40.387 1.00 97.19 424 ARG A N 1
ATOM 3469 C CA . ARG A 1 424 ? 43.807 -7.768 -40.431 1.00 97.19 424 ARG A CA 1
ATOM 3470 C C . ARG A 1 424 ? 44.306 -8.619 -41.596 1.00 97.19 424 ARG A C 1
ATOM 3472 O O . ARG A 1 424 ? 45.129 -8.144 -42.372 1.00 97.19 424 ARG A O 1
ATOM 3479 N N . ASN A 1 425 ? 43.763 -9.825 -41.766 1.00 97.50 425 ASN A N 1
ATOM 3480 C CA . ASN A 1 425 ? 44.137 -10.707 -42.875 1.00 97.50 425 ASN A CA 1
ATOM 3481 C C . ASN A 1 425 ? 43.841 -10.066 -44.241 1.00 97.50 425 ASN A C 1
ATOM 3483 O O . ASN A 1 425 ? 44.645 -10.167 -45.165 1.00 97.50 425 ASN A O 1
ATOM 3487 N N . LEU A 1 426 ? 42.699 -9.385 -44.380 1.00 96.31 426 LEU A N 1
ATOM 3488 C CA . LEU A 1 426 ? 42.349 -8.663 -45.602 1.00 96.31 426 LEU A CA 1
ATOM 3489 C C . LEU A 1 426 ? 43.360 -7.546 -45.890 1.00 96.31 426 LEU A C 1
ATOM 3491 O O . LEU A 1 426 ? 43.783 -7.389 -47.035 1.00 96.31 426 LEU A O 1
ATOM 3495 N N . HIS A 1 427 ? 43.774 -6.802 -44.863 1.00 97.12 427 HIS A N 1
ATOM 3496 C CA . HIS A 1 427 ? 44.774 -5.748 -45.001 1.00 97.12 427 HIS A CA 1
ATOM 3497 C C . HIS A 1 427 ? 46.151 -6.298 -45.402 1.00 97.12 427 HIS A C 1
ATOM 3499 O O . HIS A 1 427 ? 46.795 -5.745 -46.293 1.00 97.12 427 HIS A O 1
ATOM 3505 N N . GLU A 1 428 ? 46.578 -7.422 -44.819 1.00 97.44 428 GLU A N 1
ATOM 3506 C CA . GLU A 1 428 ? 47.811 -8.117 -45.214 1.00 97.44 428 GLU A CA 1
ATOM 3507 C C . GLU A 1 428 ? 47.770 -8.556 -46.685 1.00 97.44 428 GLU A C 1
ATOM 3509 O O . GLU A 1 428 ? 48.727 -8.334 -47.428 1.00 97.44 428 GLU A O 1
ATOM 3514 N N . VAL A 1 429 ? 46.647 -9.121 -47.141 1.00 96.06 429 VAL A N 1
ATOM 3515 C CA . VAL A 1 429 ? 46.463 -9.512 -48.549 1.00 96.06 429 VAL A CA 1
ATOM 3516 C C . VAL A 1 429 ? 46.483 -8.292 -49.475 1.00 96.06 429 VAL A C 1
ATOM 3518 O O . VAL A 1 429 ? 47.131 -8.331 -50.521 1.00 96.06 429 VAL A O 1
ATOM 3521 N N . GLN A 1 430 ? 45.837 -7.186 -49.096 1.00 95.56 430 GLN A N 1
ATOM 3522 C CA . GLN A 1 430 ? 45.889 -5.930 -49.858 1.00 95.56 430 GLN A CA 1
ATOM 3523 C C . GLN A 1 430 ? 47.317 -5.379 -49.953 1.00 95.56 430 GLN A C 1
ATOM 3525 O O . GLN A 1 430 ? 47.739 -4.927 -51.019 1.00 95.56 430 GLN A O 1
ATOM 3530 N N . GLN A 1 431 ? 48.087 -5.452 -48.865 1.00 96.69 431 GLN A N 1
ATOM 3531 C CA . GLN A 1 431 ? 49.488 -5.045 -48.857 1.00 96.69 431 GLN A CA 1
ATOM 3532 C C . GLN A 1 431 ? 50.330 -5.927 -49.789 1.00 96.69 431 GLN A C 1
ATOM 3534 O O . GLN A 1 431 ? 51.120 -5.406 -50.578 1.00 96.69 431 GLN A O 1
ATOM 3539 N N . GLN A 1 432 ? 50.132 -7.248 -49.756 1.00 97.06 432 GLN A N 1
ATOM 3540 C CA . GLN A 1 432 ? 50.787 -8.174 -50.685 1.00 97.06 432 GLN A CA 1
ATOM 3541 C C . GLN A 1 432 ? 50.427 -7.864 -52.144 1.00 97.06 432 GLN A C 1
ATOM 3543 O O . GLN A 1 432 ? 51.311 -7.850 -53.001 1.00 97.06 432 GLN A O 1
ATOM 3548 N N . GLN A 1 433 ? 49.159 -7.556 -52.432 1.00 94.62 433 GLN A N 1
ATOM 3549 C CA . GLN A 1 433 ? 48.713 -7.167 -53.770 1.00 94.62 433 GLN A CA 1
ATOM 3550 C C . GLN A 1 433 ? 49.391 -5.874 -54.245 1.00 94.62 433 GLN A C 1
ATOM 3552 O O . GLN A 1 433 ? 49.845 -5.814 -55.386 1.00 94.62 433 GLN A O 1
ATOM 3557 N N . ALA A 1 434 ? 49.514 -4.864 -53.379 1.00 96.25 434 ALA A N 1
ATOM 3558 C CA . ALA A 1 434 ? 50.208 -3.618 -53.706 1.00 96.25 434 ALA A CA 1
ATOM 3559 C C . ALA A 1 434 ? 51.697 -3.851 -54.025 1.00 96.25 434 ALA A C 1
ATOM 3561 O O . ALA A 1 434 ? 52.222 -3.288 -54.986 1.00 96.25 434 ALA A O 1
ATOM 3562 N N . VAL A 1 435 ? 52.369 -4.725 -53.266 1.00 97.38 435 VAL A N 1
ATOM 3563 C CA . VAL A 1 435 ? 53.764 -5.117 -53.534 1.00 97.38 435 VAL A CA 1
ATOM 3564 C C . VAL A 1 435 ? 53.883 -5.853 -54.869 1.00 97.38 435 VAL A C 1
ATOM 3566 O O . VAL A 1 435 ? 54.769 -5.537 -55.662 1.00 97.38 435 VAL A O 1
ATOM 3569 N N . LEU A 1 436 ? 52.989 -6.805 -55.152 1.00 96.81 436 LEU A N 1
ATOM 3570 C CA . LEU A 1 436 ? 52.977 -7.526 -56.427 1.00 96.81 436 LEU A CA 1
ATOM 3571 C C . LEU A 1 436 ? 52.732 -6.590 -57.616 1.00 96.81 436 LEU A C 1
ATOM 3573 O O . LEU A 1 436 ? 53.385 -6.753 -58.644 1.00 96.81 436 LEU A O 1
ATOM 3577 N N . GLN A 1 437 ? 51.853 -5.595 -57.475 1.00 96.44 437 GLN A N 1
ATOM 3578 C CA . GLN A 1 437 ? 51.613 -4.594 -58.515 1.00 96.44 437 GLN A CA 1
ATOM 3579 C C . GLN A 1 437 ? 52.879 -3.781 -58.816 1.00 96.44 437 GLN A C 1
ATOM 3581 O O . GLN A 1 437 ? 53.238 -3.622 -59.978 1.00 96.44 437 GLN A O 1
ATOM 3586 N N . LEU A 1 438 ? 53.608 -3.352 -57.781 1.00 96.56 438 LEU A N 1
ATOM 3587 C CA . LEU A 1 438 ? 54.872 -2.630 -57.948 1.00 96.56 438 LEU A CA 1
ATOM 3588 C C . LEU A 1 438 ? 55.928 -3.486 -58.665 1.00 96.56 438 LEU A C 1
ATOM 3590 O O . LEU A 1 438 ? 56.642 -2.992 -59.535 1.00 96.56 438 LEU A O 1
ATOM 3594 N N . VAL A 1 439 ? 56.006 -4.781 -58.339 1.00 97.44 439 VAL A N 1
ATOM 3595 C CA . VAL A 1 439 ? 56.893 -5.723 -59.040 1.00 97.44 439 VAL A CA 1
ATOM 3596 C C . VAL A 1 439 ? 56.475 -5.893 -60.502 1.00 97.44 439 VAL A C 1
ATOM 3598 O O . VAL A 1 439 ? 57.343 -5.925 -61.372 1.00 97.44 439 VAL A O 1
ATOM 3601 N N . LEU A 1 440 ? 55.176 -5.998 -60.796 1.00 94.94 440 LEU A N 1
ATOM 3602 C CA . LEU A 1 440 ? 54.681 -6.082 -62.173 1.00 94.94 440 LEU A CA 1
ATOM 3603 C C . LEU A 1 440 ? 55.046 -4.834 -62.980 1.00 94.94 440 LEU A C 1
ATOM 3605 O O . LEU A 1 440 ? 55.541 -4.974 -64.097 1.00 94.94 440 LEU A O 1
ATOM 3609 N N . ASP A 1 441 ? 54.876 -3.644 -62.407 1.00 96.94 441 ASP A N 1
ATOM 3610 C CA . ASP A 1 441 ? 55.223 -2.380 -63.060 1.00 96.94 441 ASP A CA 1
ATOM 3611 C C . ASP A 1 441 ? 56.738 -2.288 -63.336 1.00 96.94 441 ASP A C 1
ATOM 3613 O O . ASP A 1 441 ? 57.150 -1.928 -64.441 1.00 96.94 441 ASP A O 1
ATOM 3617 N N . ASP A 1 442 ? 57.587 -2.694 -62.382 1.00 97.44 442 ASP A N 1
ATOM 3618 C CA . ASP A 1 442 ? 59.044 -2.771 -62.572 1.00 97.44 442 ASP A CA 1
ATOM 3619 C C . ASP A 1 442 ? 59.427 -3.750 -63.697 1.00 97.44 442 ASP A C 1
ATOM 3621 O O . ASP A 1 442 ? 60.214 -3.423 -64.592 1.00 97.44 442 ASP A O 1
ATOM 3625 N N . LYS A 1 443 ? 58.809 -4.939 -63.725 1.00 94.94 443 LYS A N 1
ATOM 3626 C CA . LYS A 1 443 ? 59.010 -5.908 -64.814 1.00 94.94 443 LYS A CA 1
ATOM 3627 C C . LYS A 1 443 ? 58.532 -5.367 -66.158 1.00 94.94 443 LYS A C 1
ATOM 3629 O O . LYS A 1 443 ? 59.217 -5.579 -67.158 1.00 94.94 443 LYS A O 1
ATOM 3634 N N . GLN A 1 444 ? 57.417 -4.646 -66.202 1.00 96.56 444 GLN A N 1
ATOM 3635 C CA . GLN A 1 444 ? 56.901 -4.037 -67.426 1.00 96.56 444 GLN A CA 1
ATOM 3636 C C . GLN A 1 444 ? 57.843 -2.942 -67.956 1.00 96.56 444 GLN A C 1
ATOM 3638 O O . GLN A 1 444 ? 58.127 -2.891 -69.158 1.00 96.56 444 GLN A O 1
ATOM 3643 N N . ASN A 1 445 ? 58.395 -2.114 -67.067 1.00 97.06 445 ASN A N 1
ATOM 3644 C CA . ASN A 1 445 ? 59.408 -1.113 -67.409 1.00 97.06 445 ASN A CA 1
ATOM 3645 C C . ASN A 1 445 ? 60.688 -1.771 -67.945 1.00 97.06 445 ASN A C 1
ATOM 3647 O O . ASN A 1 445 ? 61.233 -1.343 -68.965 1.00 97.06 445 ASN A O 1
ATOM 3651 N N . MET A 1 446 ? 61.132 -2.862 -67.314 1.00 96.81 446 MET A N 1
ATOM 3652 C CA . MET A 1 446 ? 62.276 -3.651 -67.775 1.00 96.81 446 MET A CA 1
ATOM 3653 C C . MET A 1 446 ? 62.033 -4.265 -69.160 1.00 96.81 446 MET A C 1
ATOM 3655 O O . MET A 1 446 ? 62.909 -4.186 -70.021 1.00 96.81 446 MET A O 1
ATOM 3659 N N . ILE A 1 447 ? 60.844 -4.827 -69.411 1.00 95.94 447 ILE A N 1
ATOM 3660 C CA . ILE A 1 447 ? 60.454 -5.350 -70.731 1.00 95.94 447 ILE A CA 1
ATOM 3661 C C . ILE A 1 447 ? 60.502 -4.238 -71.781 1.00 95.94 447 ILE A C 1
ATOM 3663 O O . ILE A 1 447 ? 61.076 -4.440 -72.849 1.00 95.94 447 ILE A O 1
ATOM 3667 N N . THR A 1 448 ? 59.956 -3.063 -71.470 1.00 95.88 448 THR A N 1
ATOM 3668 C CA . THR A 1 448 ? 59.945 -1.908 -72.381 1.00 95.88 448 THR A CA 1
ATOM 3669 C C . THR A 1 448 ? 61.371 -1.458 -72.712 1.00 95.88 448 THR A C 1
ATOM 3671 O O . THR A 1 448 ? 61.717 -1.289 -73.880 1.00 95.88 448 THR A O 1
ATOM 3674 N N . SER A 1 449 ? 62.247 -1.370 -71.706 1.00 96.50 449 SER A N 1
ATOM 3675 C CA . SER A 1 449 ? 63.665 -1.039 -71.896 1.00 96.50 449 SER A CA 1
ATOM 3676 C C . SER A 1 449 ? 64.403 -2.071 -72.761 1.00 96.50 449 SER A C 1
ATOM 3678 O O . SER A 1 449 ? 65.161 -1.709 -73.666 1.00 96.50 449 SER A O 1
ATOM 3680 N N . LEU A 1 450 ? 64.150 -3.366 -72.539 1.00 95.94 450 LEU A N 1
ATOM 3681 C CA . LEU A 1 450 ? 64.714 -4.440 -73.360 1.00 95.94 450 LEU A CA 1
ATOM 3682 C C . LEU A 1 450 ? 64.195 -4.390 -74.804 1.00 95.94 450 LEU A C 1
ATOM 3684 O O . LEU A 1 450 ? 64.981 -4.585 -75.730 1.00 95.94 450 LEU A O 1
ATOM 3688 N N . GLN A 1 451 ? 62.910 -4.091 -75.013 1.00 95.31 451 GLN A N 1
ATOM 3689 C CA . GLN A 1 451 ? 62.321 -3.911 -76.344 1.00 95.31 451 GLN A CA 1
ATOM 3690 C C . GLN A 1 451 ? 62.939 -2.720 -77.086 1.00 95.31 451 GLN A C 1
ATOM 3692 O O . GLN A 1 451 ? 63.281 -2.843 -78.261 1.00 95.31 451 GLN A O 1
ATOM 3697 N N . GLU A 1 452 ? 63.141 -1.584 -76.416 1.00 96.44 452 GLU A N 1
ATOM 3698 C CA . GLU A 1 452 ? 63.834 -0.433 -77.002 1.00 96.44 452 GLU A CA 1
ATOM 3699 C C . GLU A 1 452 ? 65.279 -0.765 -77.387 1.00 96.44 452 GLU A C 1
ATOM 3701 O O . GLU A 1 452 ? 65.720 -0.420 -78.484 1.00 96.44 452 GLU A O 1
ATOM 3706 N N . SER A 1 453 ? 66.011 -1.456 -76.508 1.00 96.94 453 SER A N 1
ATOM 3707 C CA . SER A 1 453 ? 67.381 -1.906 -76.776 1.00 96.94 453 SER A CA 1
ATOM 3708 C C . SER A 1 453 ? 67.437 -2.850 -77.981 1.00 96.94 453 SER A C 1
ATOM 3710 O O . SER A 1 453 ? 68.244 -2.656 -78.893 1.00 96.94 453 SER A O 1
ATOM 3712 N N . LEU A 1 454 ? 66.513 -3.816 -78.043 1.00 95.69 454 LEU A N 1
ATOM 3713 C CA . LEU A 1 454 ? 66.374 -4.731 -79.172 1.00 95.69 454 LEU A CA 1
ATOM 3714 C C . LEU A 1 454 ? 66.088 -3.976 -80.476 1.00 95.69 454 LEU A C 1
ATOM 3716 O O . LEU A 1 454 ? 66.734 -4.249 -81.485 1.00 95.69 454 LEU A O 1
ATOM 3720 N N . ASN A 1 455 ? 65.175 -3.002 -80.460 1.00 96.06 455 ASN A N 1
ATOM 3721 C CA . ASN A 1 455 ? 64.861 -2.178 -81.630 1.00 96.06 455 ASN A CA 1
ATOM 3722 C C . ASN A 1 455 ? 66.071 -1.353 -82.098 1.00 96.06 455 ASN A C 1
ATOM 3724 O O . ASN A 1 455 ? 66.308 -1.243 -83.302 1.00 96.06 455 ASN A O 1
ATOM 3728 N N . ARG A 1 456 ? 66.868 -0.803 -81.169 1.00 96.12 456 ARG A N 1
ATOM 3729 C CA . ARG A 1 456 ? 68.111 -0.081 -81.497 1.00 96.12 456 ARG A CA 1
ATOM 3730 C C . ARG A 1 456 ? 69.139 -0.993 -82.157 1.00 96.12 456 ARG A C 1
ATOM 3732 O O . ARG A 1 456 ? 69.712 -0.609 -83.175 1.00 96.12 456 ARG A O 1
ATOM 3739 N N . GLU A 1 457 ? 69.360 -2.190 -81.616 1.00 94.81 457 GLU A N 1
ATOM 3740 C CA . GLU A 1 457 ? 70.283 -3.154 -82.225 1.00 94.81 457 GLU A CA 1
ATOM 3741 C C . GLU A 1 457 ? 69.758 -3.658 -83.577 1.00 94.81 457 GLU A C 1
ATOM 3743 O O . GLU A 1 457 ? 70.524 -3.698 -84.531 1.00 94.81 457 GLU A O 1
ATOM 3748 N N . GLN A 1 458 ? 68.454 -3.918 -83.731 1.00 94.62 458 GLN A N 1
ATOM 3749 C CA . GLN A 1 458 ? 67.863 -4.246 -85.036 1.00 94.62 458 GLN A CA 1
ATOM 3750 C C . GLN A 1 458 ? 68.057 -3.125 -86.065 1.00 94.62 458 GLN A C 1
ATOM 3752 O O . GLN A 1 458 ? 68.390 -3.402 -87.217 1.00 94.62 458 GLN A O 1
ATOM 3757 N N . GLN A 1 459 ? 67.868 -1.860 -85.674 1.00 95.38 459 GLN A N 1
ATOM 3758 C CA . GLN A 1 459 ? 68.099 -0.720 -86.563 1.00 95.38 459 GLN A CA 1
ATOM 3759 C C . GLN A 1 459 ? 69.575 -0.614 -86.959 1.00 95.38 459 GLN A C 1
ATOM 3761 O O . GLN A 1 459 ? 69.888 -0.429 -88.130 1.00 95.38 459 GLN A O 1
ATOM 3766 N N . LYS A 1 460 ? 70.490 -0.810 -86.008 1.00 96.38 460 LYS A N 1
ATOM 3767 C CA . LYS A 1 460 ? 71.934 -0.844 -86.261 1.00 96.38 460 LYS A CA 1
ATOM 3768 C C . LYS A 1 460 ? 72.330 -2.000 -87.180 1.00 96.38 460 LYS A C 1
ATOM 3770 O O . LYS A 1 460 ? 73.167 -1.802 -88.058 1.00 96.38 460 LYS A O 1
ATOM 3775 N N . THR A 1 461 ? 71.721 -3.177 -87.030 1.00 94.12 461 THR A N 1
ATOM 3776 C CA . THR A 1 461 ? 71.891 -4.298 -87.963 1.00 94.12 461 THR A CA 1
ATOM 3777 C C . THR A 1 461 ? 71.409 -3.917 -89.358 1.00 94.12 461 THR A C 1
ATOM 3779 O O . THR A 1 461 ? 72.175 -4.082 -90.299 1.00 94.12 461 THR A O 1
ATOM 3782 N N . LYS A 1 462 ? 70.216 -3.322 -89.502 1.00 94.56 462 LYS A N 1
ATOM 3783 C CA . LYS A 1 462 ? 69.712 -2.828 -90.799 1.00 94.56 462 LYS A CA 1
ATOM 3784 C C . LYS A 1 462 ? 70.635 -1.782 -91.427 1.00 94.56 462 LYS A C 1
ATOM 3786 O O . LYS A 1 462 ? 70.889 -1.828 -92.627 1.00 94.56 462 LYS A O 1
ATOM 3791 N N . ASP A 1 463 ? 71.172 -0.859 -90.633 1.00 94.50 463 ASP A N 1
ATOM 3792 C CA . ASP A 1 463 ? 72.118 0.153 -91.108 1.00 94.50 463 ASP A CA 1
ATOM 3793 C C . ASP A 1 463 ? 73.436 -0.488 -91.574 1.00 94.50 463 ASP A C 1
ATOM 3795 O O . ASP A 1 463 ? 73.999 -0.091 -92.596 1.00 94.50 463 ASP A O 1
ATOM 3799 N N . LEU A 1 464 ? 73.942 -1.489 -90.843 1.00 94.56 464 LEU A N 1
ATOM 3800 C CA . LEU A 1 464 ? 75.128 -2.259 -91.227 1.00 94.56 464 LEU A CA 1
ATOM 3801 C C . LEU A 1 464 ? 74.879 -3.105 -92.478 1.00 94.56 464 LEU A C 1
ATOM 3803 O O . LEU A 1 464 ? 75.735 -3.124 -93.359 1.00 94.56 464 LEU A O 1
ATOM 3807 N N . GLU A 1 465 ? 73.718 -3.747 -92.598 1.00 93.44 465 GLU A N 1
ATOM 3808 C CA . GLU A 1 465 ? 73.280 -4.442 -93.812 1.00 93.44 465 GLU A CA 1
ATOM 3809 C C . GLU A 1 465 ? 73.210 -3.473 -94.997 1.00 93.44 465 GLU A C 1
ATOM 3811 O O . GLU A 1 465 ? 73.755 -3.766 -96.058 1.00 93.44 465 GLU A O 1
ATOM 3816 N N . GLY A 1 466 ? 72.641 -2.278 -94.818 1.00 93.38 466 GLY A N 1
ATOM 3817 C CA . GLY A 1 466 ? 72.619 -1.225 -95.837 1.00 93.38 466 GLY A CA 1
ATOM 3818 C C . GLY A 1 466 ? 74.023 -0.763 -96.247 1.00 93.38 466 GLY A C 1
ATOM 3819 O O . GLY A 1 466 ? 74.324 -0.630 -97.438 1.00 93.38 466 GLY A O 1
ATOM 3820 N N . LYS A 1 467 ? 74.932 -0.583 -95.280 1.00 95.19 467 LYS A N 1
ATOM 3821 C CA . LYS A 1 467 ? 76.355 -0.303 -95.547 1.00 95.19 467 LYS A CA 1
ATOM 3822 C C . LYS A 1 467 ? 77.036 -1.454 -96.287 1.00 95.19 467 LYS 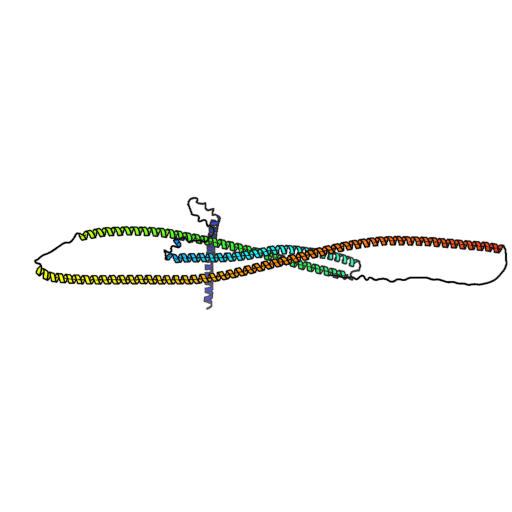A C 1
ATOM 3824 O O . LYS A 1 467 ? 77.836 -1.212 -97.185 1.00 95.19 467 LYS A O 1
ATOM 3829 N N . LEU A 1 468 ? 76.721 -2.700 -95.945 1.00 92.38 468 LEU A N 1
ATOM 3830 C CA . LEU A 1 468 ? 77.267 -3.875 -96.615 1.00 92.38 468 LEU A CA 1
ATOM 3831 C C . LEU A 1 468 ? 76.754 -3.973 -98.054 1.00 92.38 468 LEU A C 1
ATOM 3833 O O . LEU A 1 468 ? 77.547 -4.217 -98.954 1.00 92.38 468 LEU A O 1
ATOM 3837 N N . ILE A 1 469 ? 75.463 -3.727 -98.288 1.00 92.12 469 ILE A N 1
ATOM 3838 C CA . ILE A 1 469 ? 74.856 -3.697 -99.624 1.00 92.12 469 ILE A CA 1
ATOM 3839 C C . ILE A 1 469 ? 75.494 -2.602 -100.474 1.00 92.12 469 ILE A C 1
ATOM 3841 O O . ILE A 1 469 ? 75.896 -2.877 -101.599 1.00 92.12 469 ILE A O 1
ATOM 3845 N N . THR A 1 470 ? 75.629 -1.380 -99.954 1.00 91.88 470 THR A N 1
ATOM 3846 C CA . THR A 1 470 ? 76.267 -0.276 -100.693 1.00 91.88 470 THR A CA 1
ATOM 3847 C C . THR A 1 470 ? 77.736 -0.563 -100.982 1.00 91.88 470 THR A C 1
ATOM 3849 O O . THR A 1 470 ? 78.181 -0.339 -102.103 1.00 91.88 470 THR A O 1
ATOM 3852 N N . ASN A 1 471 ? 78.482 -1.123 -100.026 1.00 91.06 471 ASN A N 1
ATOM 3853 C CA . ASN A 1 471 ? 79.860 -1.558 -100.246 1.00 91.06 471 ASN A CA 1
ATOM 3854 C C . ASN A 1 471 ? 79.934 -2.680 -101.296 1.00 91.06 471 ASN A C 1
ATOM 3856 O O . ASN A 1 471 ? 80.722 -2.597 -102.230 1.00 91.06 471 ASN A O 1
ATOM 3860 N N . ASN A 1 472 ? 79.053 -3.679 -101.226 1.00 92.12 472 ASN A N 1
ATOM 3861 C CA . ASN A 1 472 ? 78.980 -4.766 -102.201 1.00 92.12 472 ASN A CA 1
ATOM 3862 C C . ASN A 1 472 ? 78.581 -4.261 -103.602 1.00 92.12 472 ASN A C 1
ATOM 3864 O O . ASN A 1 472 ? 79.144 -4.696 -104.602 1.00 92.12 472 ASN A O 1
ATOM 3868 N N . GLN A 1 473 ? 77.675 -3.285 -103.697 1.00 89.56 473 GLN A N 1
ATOM 3869 C CA . GLN A 1 473 ? 77.364 -2.583 -104.946 1.00 89.56 473 GLN A CA 1
ATOM 3870 C C . GLN A 1 473 ? 78.571 -1.800 -105.466 1.00 89.56 473 GLN A C 1
ATOM 3872 O O . GLN A 1 473 ? 78.834 -1.824 -106.665 1.00 89.56 473 GLN A O 1
ATOM 3877 N N . LEU A 1 474 ? 79.320 -1.130 -104.586 1.00 88.69 474 LEU A N 1
ATOM 3878 C CA . LEU A 1 474 ? 80.534 -0.399 -104.940 1.00 88.69 474 LEU A CA 1
ATOM 3879 C C . LEU A 1 474 ? 81.611 -1.353 -105.462 1.00 88.69 474 LEU A C 1
ATOM 3881 O O . LEU A 1 474 ? 82.179 -1.100 -106.516 1.00 88.69 474 LEU A O 1
ATOM 3885 N N . LEU A 1 475 ? 81.839 -2.474 -104.775 1.00 86.94 475 LEU A N 1
ATOM 3886 C CA . LEU A 1 475 ? 82.723 -3.549 -105.214 1.00 86.94 475 LEU A CA 1
ATOM 3887 C C . LEU A 1 475 ? 82.254 -4.126 -106.543 1.00 86.94 475 LEU A C 1
ATOM 3889 O O . LEU A 1 475 ? 83.052 -4.214 -107.461 1.00 86.94 475 LEU A O 1
ATOM 3893 N N . SER A 1 476 ? 80.971 -4.456 -106.691 1.00 85.38 476 SER A N 1
ATOM 3894 C CA . SER A 1 476 ? 80.401 -4.939 -107.955 1.00 85.38 476 SER A CA 1
ATOM 3895 C C . SER A 1 476 ? 80.570 -3.923 -109.082 1.00 85.38 476 SER A C 1
ATOM 3897 O O . SER A 1 476 ? 80.825 -4.312 -110.215 1.00 85.38 476 SER A O 1
ATOM 3899 N N . LYS A 1 477 ? 80.473 -2.622 -108.790 1.00 82.62 477 LYS A N 1
ATOM 3900 C CA . LYS A 1 477 ? 80.737 -1.546 -109.748 1.00 82.62 477 LYS A CA 1
ATOM 3901 C C . LYS A 1 477 ? 82.223 -1.447 -110.079 1.00 82.62 477 LYS A C 1
ATOM 3903 O O . LYS A 1 477 ? 82.542 -1.359 -111.250 1.00 82.62 477 LYS A O 1
ATOM 3908 N N . ILE A 1 478 ? 83.120 -1.539 -109.098 1.00 81.69 478 ILE A N 1
ATOM 3909 C CA . ILE A 1 478 ? 84.575 -1.553 -109.306 1.00 81.69 478 ILE A CA 1
ATOM 3910 C C . ILE A 1 478 ? 84.987 -2.783 -110.110 1.00 81.69 478 ILE A C 1
ATOM 3912 O O . ILE A 1 478 ? 85.704 -2.635 -111.084 1.00 81.69 478 ILE A O 1
ATOM 3916 N N . TYR A 1 479 ? 84.516 -3.980 -109.754 1.00 82.44 479 TYR A N 1
ATOM 3917 C CA . TYR A 1 479 ? 84.728 -5.212 -110.512 1.00 82.44 479 TYR A CA 1
ATOM 3918 C C . TYR A 1 479 ? 84.067 -5.143 -111.886 1.00 82.44 479 TYR A C 1
ATOM 3920 O O . TYR A 1 479 ? 84.643 -5.626 -112.849 1.00 82.44 479 TYR A O 1
ATOM 3928 N N . GLY A 1 480 ? 82.898 -4.513 -112.003 1.00 76.38 480 GLY A N 1
ATOM 3929 C CA . GLY A 1 480 ? 82.225 -4.241 -113.267 1.00 76.38 480 GLY A CA 1
ATOM 3930 C C . GLY A 1 480 ? 83.037 -3.302 -114.157 1.00 76.38 480 GLY A C 1
ATOM 3931 O O . GLY A 1 480 ? 83.218 -3.602 -115.330 1.00 76.38 480 GLY A O 1
ATOM 3932 N N . ASP A 1 481 ? 83.586 -2.225 -113.603 1.00 70.44 481 ASP A N 1
ATOM 3933 C CA . ASP A 1 481 ? 84.423 -1.237 -114.284 1.00 70.44 481 ASP A CA 1
ATOM 3934 C C . ASP A 1 481 ? 85.820 -1.807 -114.602 1.00 70.44 481 ASP A C 1
ATOM 3936 O O . ASP A 1 481 ? 86.341 -1.557 -115.686 1.00 70.44 481 ASP A O 1
ATOM 3940 N N . LEU A 1 482 ? 86.386 -2.656 -113.732 1.00 65.06 482 LEU A N 1
ATOM 3941 C CA . LEU A 1 482 ? 87.582 -3.463 -114.010 1.00 65.06 482 LEU A CA 1
ATOM 3942 C C . LEU A 1 482 ? 87.304 -4.485 -115.113 1.00 65.06 482 LEU A C 1
ATOM 3944 O O . LEU A 1 482 ? 88.105 -4.640 -116.021 1.00 65.06 482 LEU A O 1
ATOM 3948 N N . SER A 1 483 ? 86.167 -5.180 -115.068 1.00 52.47 483 SER A N 1
ATOM 3949 C CA . SER A 1 483 ? 85.801 -6.151 -116.104 1.00 52.47 483 SER A CA 1
ATOM 3950 C C . SER A 1 483 ? 85.549 -5.453 -117.443 1.00 52.47 483 SER A C 1
ATOM 3952 O O . SER A 1 483 ? 85.996 -5.943 -118.474 1.00 52.47 483 SER A O 1
ATOM 3954 N N . LYS A 1 484 ? 84.955 -4.249 -117.426 1.00 46.56 484 LYS A N 1
ATOM 3955 C CA . LYS A 1 484 ? 84.766 -3.387 -118.602 1.00 46.56 484 LYS A CA 1
ATOM 3956 C C . LYS A 1 484 ? 86.072 -2.786 -119.126 1.00 46.56 484 LYS A C 1
ATOM 3958 O O . LYS A 1 484 ? 86.129 -2.473 -120.312 1.00 46.56 484 LYS A O 1
ATOM 3963 N N . SER A 1 485 ? 87.104 -2.627 -118.294 1.00 43.50 485 SER A N 1
ATOM 3964 C CA . SER A 1 485 ? 88.439 -2.203 -118.740 1.00 43.50 485 SER A CA 1
ATOM 3965 C C . SER A 1 485 ? 89.321 -3.366 -119.210 1.00 43.50 485 SER A C 1
ATOM 3967 O O . SER A 1 485 ? 90.232 -3.138 -120.003 1.00 43.50 485 SER A O 1
ATOM 3969 N N . LEU A 1 486 ? 89.048 -4.603 -118.778 1.00 38.47 486 LEU A N 1
ATOM 3970 C CA . LEU A 1 486 ? 89.891 -5.765 -119.076 1.00 38.47 486 LEU A CA 1
ATOM 3971 C C . LEU A 1 486 ? 89.379 -6.705 -120.163 1.00 38.47 486 LEU A C 1
ATOM 3973 O O . LEU A 1 486 ? 90.178 -7.502 -120.645 1.00 38.47 486 LEU A O 1
ATOM 3977 N N . SER A 1 487 ? 88.113 -6.677 -120.577 1.00 32.97 487 SER A N 1
ATOM 3978 C CA . SER A 1 487 ? 87.693 -7.475 -121.738 1.00 32.97 487 SER A CA 1
ATOM 3979 C C . SER A 1 487 ? 86.251 -7.229 -122.157 1.00 32.97 487 SER A C 1
ATOM 3981 O O . SER A 1 487 ? 85.336 -7.118 -121.350 1.00 32.97 487 SER A O 1
ATOM 3983 N N . ASN A 1 488 ? 86.045 -7.236 -123.466 1.00 27.69 488 ASN A N 1
ATOM 3984 C CA . ASN A 1 488 ? 84.762 -7.509 -124.096 1.00 27.69 488 ASN A CA 1
ATOM 3985 C C . ASN A 1 488 ? 85.072 -8.420 -125.297 1.00 27.69 488 ASN A C 1
ATOM 3987 O O . ASN A 1 488 ? 86.112 -8.187 -125.923 1.00 27.69 488 ASN A O 1
ATOM 3991 N N . PRO A 1 489 ? 84.206 -9.351 -125.739 1.00 50.16 489 PRO A N 1
ATOM 3992 C CA . PRO A 1 489 ? 83.002 -9.972 -125.145 1.00 50.16 489 PRO A CA 1
ATOM 3993 C C . PRO A 1 489 ? 83.132 -11.538 -125.271 1.00 50.16 489 PRO A C 1
ATOM 3995 O O . PRO A 1 489 ? 84.281 -11.978 -125.316 1.00 50.16 489 PRO A O 1
ATOM 3998 N N . PRO A 1 490 ? 82.111 -12.435 -125.414 1.00 44.69 490 PRO A N 1
ATOM 3999 C CA . PRO A 1 490 ? 80.643 -12.358 -125.285 1.00 44.69 490 PRO A CA 1
ATOM 4000 C C . PRO A 1 490 ? 79.947 -13.556 -124.543 1.00 44.69 490 PRO A C 1
ATOM 4002 O O . PRO A 1 490 ? 80.540 -14.588 -124.270 1.00 44.69 490 PRO A O 1
ATOM 4005 N N . ALA A 1 491 ? 78.627 -13.405 -124.344 1.00 30.83 491 ALA A N 1
ATOM 4006 C CA . ALA A 1 491 ? 77.533 -14.387 -124.528 1.00 30.83 491 ALA A CA 1
ATOM 4007 C C . ALA A 1 491 ? 77.350 -15.678 -123.671 1.00 30.83 491 ALA A C 1
ATOM 4009 O O . ALA A 1 491 ? 78.173 -16.582 -123.654 1.00 30.83 491 ALA A O 1
ATOM 4010 N N . ALA A 1 492 ? 76.086 -15.805 -123.218 1.00 31.39 492 ALA A N 1
ATOM 4011 C CA . ALA A 1 492 ? 75.175 -16.963 -123.321 1.00 31.39 492 ALA A CA 1
ATOM 4012 C C . ALA A 1 492 ? 74.895 -17.880 -122.099 1.00 31.39 492 ALA A C 1
ATOM 4014 O O . ALA A 1 492 ? 75.773 -18.513 -121.536 1.00 31.39 492 ALA A O 1
ATOM 4015 N N . GLN A 1 493 ? 73.575 -18.033 -121.881 1.00 31.53 493 GLN A N 1
ATOM 4016 C CA . GLN A 1 493 ? 72.809 -19.260 -121.584 1.00 31.53 493 GLN A CA 1
ATOM 4017 C C . GLN A 1 493 ? 72.699 -19.857 -120.161 1.00 31.53 493 GLN A C 1
ATOM 4019 O O . GLN A 1 493 ? 73.669 -20.323 -119.585 1.00 31.53 493 GLN A O 1
ATOM 4024 N N . GLN A 1 494 ? 71.412 -20.039 -119.782 1.00 32.16 494 GLN A N 1
ATOM 4025 C CA . GLN A 1 494 ? 70.799 -21.225 -119.132 1.00 32.16 494 GLN A CA 1
ATOM 4026 C C . GLN A 1 494 ? 71.147 -21.471 -117.647 1.00 32.16 494 GLN A C 1
ATOM 4028 O O . GLN A 1 494 ? 72.196 -21.066 -117.185 1.00 32.16 494 GLN A O 1
ATOM 4033 N N . GLN A 1 495 ? 70.370 -22.133 -116.784 1.00 30.72 495 GLN A N 1
ATOM 4034 C CA . GLN A 1 495 ? 69.057 -22.802 -116.732 1.00 30.72 495 GLN A CA 1
ATOM 4035 C C . GLN A 1 495 ? 68.872 -23.203 -115.246 1.00 30.72 495 GLN A C 1
ATOM 4037 O O . GLN A 1 495 ? 69.880 -23.465 -114.605 1.00 30.72 495 GLN A O 1
ATOM 4042 N N . ASN A 1 496 ? 67.625 -23.409 -114.786 1.00 29.48 496 ASN A N 1
ATOM 4043 C CA . ASN A 1 496 ? 67.217 -24.309 -113.677 1.00 29.48 496 ASN A CA 1
ATOM 4044 C C . ASN A 1 496 ? 67.827 -24.060 -112.269 1.00 29.48 496 ASN A C 1
ATOM 4046 O O . ASN A 1 496 ? 69.007 -23.837 -112.096 1.00 29.48 496 ASN A O 1
ATOM 4050 N N . GLY A 1 497 ? 67.133 -24.153 -111.141 1.00 3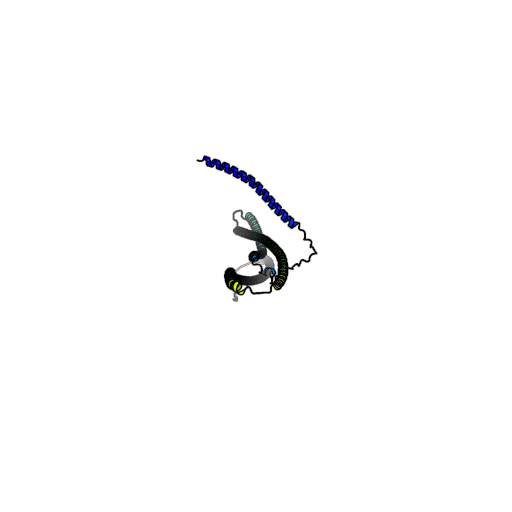0.64 497 GLY A N 1
ATOM 4051 C CA . GLY A 1 497 ? 65.827 -24.681 -110.801 1.00 30.64 497 GLY A CA 1
ATOM 4052 C C . GLY A 1 497 ? 65.886 -25.215 -109.360 1.00 30.64 497 GLY A C 1
ATOM 4053 O O . GLY A 1 497 ? 66.926 -25.684 -108.913 1.00 30.64 497 GLY A O 1
ATOM 4054 N N . THR A 1 498 ? 64.709 -25.320 -108.742 1.00 32.66 498 THR A N 1
ATOM 4055 C CA . THR A 1 498 ? 64.305 -26.433 -107.860 1.00 32.66 498 THR A CA 1
ATOM 4056 C C . THR A 1 498 ? 64.735 -26.487 -106.376 1.00 32.66 498 THR A C 1
ATOM 4058 O O . THR A 1 498 ? 65.906 -26.394 -106.034 1.00 32.66 498 THR A O 1
ATOM 4061 N N . LYS A 1 499 ? 63.730 -26.909 -105.579 1.00 33.53 499 LYS A N 1
ATOM 4062 C CA . LYS A 1 499 ? 63.736 -27.747 -104.351 1.00 33.53 499 LYS A CA 1
ATOM 4063 C C . LYS A 1 499 ? 63.614 -27.015 -103.004 1.00 33.53 499 LYS A C 1
ATOM 4065 O O . LYS A 1 499 ? 64.393 -26.124 -102.711 1.00 33.53 499 LYS A O 1
ATOM 4070 N N . LEU A 1 500 ? 62.488 -27.235 -102.293 1.00 30.64 500 LEU A N 1
ATOM 4071 C CA . LEU A 1 500 ? 62.206 -28.328 -101.312 1.00 30.64 500 LEU A CA 1
ATOM 4072 C C . LEU A 1 500 ? 63.084 -28.147 -100.068 1.00 30.64 500 LEU A C 1
ATOM 4074 O O . LEU A 1 500 ? 64.247 -27.817 -100.202 1.00 30.64 500 LEU A O 1
ATOM 4078 N N . ASN A 1 501 ? 62.695 -28.394 -98.828 1.00 29.67 501 ASN A N 1
ATOM 4079 C CA . ASN A 1 501 ? 61.606 -29.083 -98.134 1.00 29.67 501 ASN A CA 1
ATOM 4080 C C . ASN A 1 501 ? 61.746 -28.528 -96.687 1.00 29.67 501 ASN A C 1
ATOM 4082 O O . ASN A 1 501 ? 62.841 -28.135 -96.303 1.00 29.67 501 ASN A O 1
ATOM 4086 N N . GLY A 1 502 ? 60.725 -28.377 -95.853 1.00 30.56 502 GLY A N 1
ATOM 4087 C CA . GLY A 1 502 ? 59.907 -29.463 -95.335 1.00 30.56 502 GLY A CA 1
ATOM 4088 C C . GLY A 1 502 ? 60.373 -29.877 -93.928 1.00 30.56 502 GLY A C 1
ATOM 4089 O O . GLY A 1 502 ? 61.569 -29.994 -93.687 1.00 30.56 502 GLY A O 1
ATOM 4090 N N . SER A 1 503 ? 59.386 -30.195 -93.078 1.00 32.06 503 SER A N 1
ATOM 4091 C CA . SER A 1 503 ? 59.488 -30.974 -91.827 1.00 32.06 503 SER A CA 1
ATOM 4092 C C . SER A 1 503 ? 60.089 -30.245 -90.617 1.00 32.06 503 SER A C 1
ATOM 4094 O O . SER A 1 503 ? 61.090 -29.559 -90.732 1.00 32.06 503 SER A O 1
ATOM 4096 N N . GLY A 1 504 ? 59.580 -30.356 -89.393 1.00 31.95 504 GLY A N 1
ATOM 4097 C CA . GLY A 1 504 ? 58.580 -31.232 -88.778 1.00 31.95 504 GLY A CA 1
ATOM 4098 C C . GLY A 1 504 ? 58.729 -31.043 -87.257 1.00 31.95 504 GLY A C 1
ATOM 4099 O O . GLY A 1 504 ? 59.833 -30.816 -86.779 1.00 31.95 504 GLY A O 1
ATOM 4100 N N . THR A 1 505 ? 57.634 -30.915 -86.508 1.00 33.75 505 THR A N 1
ATOM 4101 C CA . THR A 1 505 ? 56.993 -31.979 -85.699 1.00 33.75 505 THR A CA 1
ATOM 4102 C C . THR A 1 505 ? 57.410 -32.032 -84.225 1.00 33.75 505 THR A C 1
ATOM 4104 O O . THR A 1 505 ? 58.590 -31.980 -83.903 1.00 33.75 505 THR A O 1
ATOM 4107 N N . ASN A 1 506 ? 56.386 -32.326 -83.409 1.00 33.56 506 ASN A N 1
ATOM 4108 C CA . ASN A 1 506 ? 56.364 -32.863 -82.038 1.00 33.56 506 ASN A CA 1
ATOM 4109 C C . ASN A 1 506 ? 56.597 -31.872 -80.884 1.00 33.56 506 ASN A C 1
ATOM 4111 O O . ASN A 1 506 ? 57.539 -31.098 -80.904 1.00 33.56 506 ASN A O 1
ATOM 4115 N N . GLY A 1 507 ? 55.809 -31.878 -79.805 1.00 31.72 507 GLY A N 1
ATOM 4116 C CA . GLY A 1 507 ? 54.667 -32.717 -79.426 1.00 31.72 507 GLY A CA 1
ATOM 4117 C C . GLY A 1 507 ? 54.491 -32.733 -77.898 1.00 31.72 507 GLY A C 1
ATOM 4118 O O . GLY A 1 507 ? 55.437 -32.416 -77.186 1.00 31.72 507 GLY A O 1
ATOM 4119 N N . SER A 1 508 ? 53.326 -33.224 -77.440 1.00 33.34 508 SER A N 1
ATOM 4120 C CA . SER A 1 508 ? 53.066 -33.783 -76.091 1.00 33.34 508 SER A CA 1
ATOM 4121 C C . SER A 1 508 ? 52.983 -32.764 -74.932 1.00 33.34 508 SER A C 1
ATOM 4123 O O . SER A 1 508 ? 53.736 -31.807 -74.905 1.00 33.34 508 SER A O 1
ATOM 4125 N N . ASN A 1 509 ? 52.135 -32.856 -73.902 1.00 36.44 509 ASN A N 1
ATOM 4126 C CA . ASN A 1 509 ? 51.292 -33.920 -73.355 1.00 36.44 509 ASN A CA 1
ATOM 4127 C C . ASN A 1 509 ? 50.213 -33.255 -72.463 1.00 36.44 509 ASN A C 1
ATOM 4129 O O . ASN A 1 509 ? 50.458 -32.188 -71.902 1.00 36.44 509 ASN A O 1
ATOM 4133 N N . GLY A 1 510 ? 49.039 -33.872 -72.313 1.00 36.62 510 GLY A N 1
ATOM 4134 C CA . GLY A 1 510 ? 47.979 -33.385 -71.419 1.00 36.62 510 GLY A CA 1
ATOM 4135 C C . GLY A 1 510 ? 48.121 -33.852 -69.967 1.00 36.62 510 GLY A C 1
ATOM 4136 O O . GLY A 1 510 ? 48.852 -34.799 -69.702 1.00 36.62 510 GLY A O 1
ATOM 4137 N N . HIS A 1 511 ? 47.348 -33.258 -69.049 1.00 36.09 511 HIS A N 1
ATOM 4138 C CA . HIS A 1 511 ? 46.652 -34.014 -68.002 1.00 36.09 511 HIS A CA 1
ATOM 4139 C C . HIS A 1 511 ? 45.527 -33.211 -67.326 1.00 36.09 511 HIS A C 1
ATOM 4141 O O . HIS A 1 511 ? 45.590 -31.996 -67.174 1.00 36.09 511 HIS A O 1
ATOM 4147 N N . VAL A 1 512 ? 44.496 -33.966 -66.955 1.00 44.84 512 VAL A N 1
ATOM 4148 C CA . VAL A 1 512 ? 43.309 -33.640 -66.155 1.00 44.84 512 VAL A CA 1
ATOM 4149 C C . VAL A 1 512 ? 43.701 -33.653 -64.670 1.00 44.84 512 VAL A C 1
ATOM 4151 O O . VAL A 1 512 ? 44.599 -34.419 -64.337 1.00 44.84 512 VAL A O 1
ATOM 4154 N N . VAL A 1 513 ? 43.030 -32.877 -63.797 1.00 37.72 513 VAL A N 1
ATOM 4155 C CA . VAL A 1 513 ? 42.600 -33.252 -62.417 1.00 37.72 513 VAL A CA 1
ATOM 4156 C C . VAL A 1 513 ? 42.015 -32.040 -61.655 1.00 37.72 513 VAL A C 1
ATOM 4158 O O . VAL A 1 513 ? 42.638 -30.989 -61.607 1.00 37.72 513 VAL A O 1
ATOM 4161 N N . ASN A 1 514 ? 40.837 -32.272 -61.045 1.00 34.97 514 ASN A N 1
ATOM 4162 C CA . ASN A 1 514 ? 40.152 -31.620 -59.904 1.00 34.97 514 ASN A CA 1
ATOM 4163 C C . ASN A 1 514 ? 40.020 -30.082 -59.863 1.00 34.97 514 ASN A C 1
ATOM 4165 O O . ASN A 1 514 ? 40.988 -29.349 -59.933 1.00 34.97 514 ASN A O 1
ATOM 4169 N N . GLY A 1 515 ? 38.840 -29.490 -59.672 1.00 39.75 515 GLY A N 1
ATOM 4170 C CA . GLY A 1 515 ? 37.753 -29.918 -58.792 1.00 39.75 515 GLY A CA 1
ATOM 4171 C C . GLY A 1 515 ? 37.896 -29.231 -57.432 1.00 39.75 515 GLY A C 1
ATOM 4172 O O . GLY A 1 515 ? 38.615 -29.735 -56.581 1.00 39.75 515 GLY A O 1
ATOM 4173 N N . ASN A 1 516 ? 37.240 -28.079 -57.254 1.00 37.88 516 ASN A N 1
ATOM 4174 C CA . ASN A 1 516 ? 36.570 -27.701 -56.006 1.00 37.88 516 ASN A CA 1
ATOM 4175 C C . ASN A 1 516 ? 35.744 -26.429 -56.216 1.00 37.88 516 ASN A C 1
ATOM 4177 O O . ASN A 1 516 ? 36.272 -25.336 -56.409 1.00 37.88 516 ASN A O 1
ATOM 4181 N N . GLY A 1 517 ? 34.424 -26.609 -56.179 1.00 39.03 517 GLY A N 1
ATOM 4182 C CA . GLY A 1 517 ? 33.475 -25.525 -56.002 1.00 39.03 517 GLY A CA 1
ATOM 4183 C C . GLY A 1 517 ? 33.590 -24.966 -54.589 1.00 39.03 517 GLY A C 1
ATOM 4184 O O . GLY A 1 517 ? 33.601 -25.713 -53.611 1.00 39.03 517 GLY A O 1
ATOM 4185 N N . PHE A 1 518 ? 33.665 -23.645 -54.490 1.00 38.50 518 PHE A N 1
ATOM 4186 C CA . PHE A 1 518 ? 33.459 -22.936 -53.238 1.00 38.50 518 PHE A CA 1
ATOM 4187 C C . PHE A 1 518 ? 31.949 -22.796 -53.026 1.00 38.50 518 PHE A C 1
ATOM 4189 O O . PHE A 1 518 ? 31.290 -21.973 -53.657 1.00 38.50 518 PHE A O 1
ATOM 4196 N N . ASN A 1 519 ? 31.405 -23.655 -52.164 1.00 41.72 519 ASN A N 1
ATOM 4197 C CA . ASN A 1 519 ? 30.066 -23.500 -51.615 1.00 41.72 519 ASN A CA 1
ATOM 4198 C C . ASN A 1 519 ? 30.078 -22.369 -50.583 1.00 41.72 519 ASN A C 1
ATOM 4200 O O . ASN A 1 519 ? 30.771 -22.443 -49.568 1.00 41.72 519 ASN A O 1
ATOM 4204 N N . LEU A 1 520 ? 29.253 -21.358 -50.844 1.00 45.59 520 LEU A N 1
ATOM 4205 C CA . LEU A 1 520 ? 28.657 -20.506 -49.827 1.00 45.59 520 LEU A CA 1
ATOM 4206 C C . LEU A 1 520 ? 27.784 -21.410 -48.942 1.00 45.59 520 LEU A C 1
ATOM 4208 O O . LEU A 1 520 ? 26.752 -21.906 -49.386 1.00 45.59 520 LEU A O 1
ATOM 4212 N N . ALA A 1 521 ? 28.215 -21.656 -47.710 1.00 45.09 521 ALA A N 1
ATOM 4213 C CA . ALA A 1 521 ? 27.366 -22.229 -46.677 1.00 45.09 521 ALA A CA 1
ATOM 4214 C C . ALA A 1 521 ? 27.115 -21.156 -45.619 1.00 45.09 521 ALA A C 1
ATOM 4216 O O . ALA A 1 521 ? 27.886 -20.971 -44.679 1.00 45.09 521 ALA A O 1
ATOM 4217 N N . GLU A 1 522 ? 26.010 -20.450 -45.829 1.00 40.00 522 GLU A N 1
ATOM 4218 C CA . GLU A 1 522 ? 25.133 -19.939 -44.783 1.00 40.00 522 GLU A CA 1
ATOM 4219 C C . GLU A 1 522 ? 24.965 -20.989 -43.674 1.00 40.00 522 GLU A C 1
ATOM 4221 O O . GLU A 1 522 ? 24.547 -22.123 -43.929 1.00 40.00 522 GLU A O 1
ATOM 4226 N N . ARG A 1 523 ? 25.251 -20.609 -42.429 1.00 45.81 523 ARG A N 1
ATOM 4227 C CA . ARG A 1 523 ? 24.618 -21.220 -41.261 1.00 45.81 523 ARG A CA 1
ATOM 4228 C C . ARG A 1 523 ? 24.289 -20.153 -40.226 1.00 45.81 523 ARG A C 1
ATOM 4230 O O . ARG A 1 523 ? 25.131 -19.320 -39.890 1.00 45.81 523 ARG A O 1
ATOM 4237 N N . HIS A 1 524 ? 23.033 -20.248 -39.802 1.00 47.09 524 HIS A N 1
ATOM 4238 C CA . HIS A 1 524 ? 22.385 -19.623 -38.657 1.00 47.09 524 HIS A CA 1
ATOM 4239 C C . HIS A 1 524 ? 23.185 -19.739 -37.360 1.00 47.09 524 HIS A C 1
ATOM 4241 O O . HIS A 1 524 ? 23.837 -20.793 -37.162 1.00 47.09 524 HIS A O 1
#